Protein AF-A0A097EPV7-F1 (afdb_monomer_lite)

Foldseek 3Di:
DLVVLVVVLLVLLVCLLVVLVVLLCVLLVLLVVLLVVLVPLPDLQDPVSLLVVLLSLLSLLQSLLAQQDPLSVVLSVLLLVLSVVQLQDLDPVVNNVSSVVNSVSSVVSSVVSSVVSVVVSVVSVVDPDLVVVLVVLVVQPDDDDDDDPAQPVLVLVVCLLVVPDPDPVSLVSLVVLLVLLVVLLPDPDDSSNCPSVSSHSVSNLSRLLSCVQVLHRDRHNDRPSSLVSNLSVCVSPPPDDRPDPDPVCCVVSVVSSVVSCVVPVSSVCSVVVSLVVNLVSCPPDNSCPRNPPVPPPDDPDDLFLLSLLVLLLCQLVLFDALVRVLVVVPPPDPPCCVPPDPPCDSLNSFPQNSLQSNLVSLQVLCLQLLQLLLVCVLVVVCVVCVLQVLLVVLSVQLLVLLLVRVPRDSVSNNVSSVVNSVSSVVCRVCSVVSNVVLVVCLVDPDPVSLVSLVVSLVPLDDDAPCSVVVVPPPPPPPPLVVLVVVLVVCVVVVNNVVSVVSVSVSSSVVCSCSRSPHDDRQGSSNHQNHHPSNLVSLVVVCVDPSSVVSNVSSVSNHPD

Organism: NCBI:txid653937

Secondary structure (DSSP, 8-state):
-HHHHHHHHHHHHHHHHHHHHHHHHHHHHHHHHHHHHHHH-----SHHHHHHHHHHHHHHHHHTTB--SHHHHHHHHHHHHHHHHHHT---HHHHHHHHHHHHHHHHHHHHHHHHHHHHHHHHHHH---HHHHHHHHHTT-----------HHHHHHHHHHT-TT-SHHHHHHHHHHHHHHHHHHHS---GGGG-SGGG-HHHHHHHHHHHHHTT----BSS-HHHHHHHHHHHHHH--S----SSSHHHHHHHHHHHHHHHH-HHHHHHHHHHHHHHHTT-TT--HHHHHS-STT-------SHHHHHHHHTTGGGS---HHHHHHHHHS---TTHHHH-----TTTT-HHHHHHHHHHHHHHHHHHTHHHHHHHHHTT-HHHHHHHHHHHHHHHHHHHHHTTGGG--HHHHHHHHHHHHHHHHHHHHHHHHHHHHHHHHHHH--HHHHHHHHHHHHHS----HHHHHHTT--S----HHHHHHHHHHHHHTT-HHHHHHHHHHHHHHHHHHHHS-PPPP--GGGS-SS-HHHHHHHHTTTTSHHHHHHHHHHHHHH--

Radius of gyration: 32.3 Å; chains: 1; bounding box: 84×66×78 Å

pLDDT: mean 74.0, std 15.64, range [30.17, 95.0]

Structure (mmCIF, N/CA/C/O backbone):
data_AF-A0A097EPV7-F1
#
_entry.id   AF-A0A097EPV7-F1
#
loop_
_atom_site.group_PDB
_atom_site.id
_atom_site.type_symbol
_atom_site.label_atom_id
_atom_site.label_alt_id
_atom_site.label_comp_id
_atom_site.label_asym_id
_atom_site.label_entity_id
_atom_site.label_seq_id
_atom_site.pdbx_PDB_ins_code
_atom_site.Cartn_x
_atom_site.Cartn_y
_atom_site.Cartn_z
_atom_site.occupancy
_atom_site.B_iso_or_equiv
_atom_site.auth_seq_id
_atom_site.auth_comp_id
_atom_site.auth_asym_id
_atom_site.auth_atom_id
_atom_site.pdbx_PDB_model_num
ATOM 1 N N . MET A 1 1 ? 24.032 27.921 -37.112 1.00 50.53 1 MET A N 1
ATOM 2 C CA . MET A 1 1 ? 23.733 26.763 -36.239 1.00 50.53 1 MET A CA 1
ATOM 3 C C . MET A 1 1 ? 24.999 26.125 -35.673 1.00 50.53 1 MET A C 1
ATOM 5 O O . MET A 1 1 ? 25.119 26.118 -34.461 1.00 50.53 1 MET A O 1
ATOM 9 N N . GLN A 1 2 ? 25.976 25.696 -36.486 1.00 54.06 2 GLN A N 1
ATOM 10 C CA . GLN A 1 2 ? 27.207 25.048 -35.982 1.00 54.06 2 GLN A CA 1
ATOM 11 C C . GLN A 1 2 ? 28.076 25.919 -35.045 1.00 54.06 2 GLN A C 1
ATOM 13 O O . GLN A 1 2 ? 28.587 25.402 -34.059 1.00 54.06 2 GLN A O 1
ATOM 18 N N . GLN A 1 3 ? 28.198 27.234 -35.288 1.00 57.41 3 GLN A N 1
ATOM 19 C CA . GLN A 1 3 ? 28.944 28.140 -34.393 1.00 57.41 3 GLN A CA 1
ATOM 20 C C . GLN A 1 3 ? 28.304 28.220 -32.993 1.00 57.41 3 GLN A C 1
ATOM 22 O O . GLN A 1 3 ? 28.973 27.990 -31.998 1.00 57.41 3 GLN A O 1
ATOM 27 N N . SER A 1 4 ? 26.980 28.406 -32.930 1.00 68.19 4 SER A N 1
ATOM 28 C CA . SER A 1 4 ? 26.221 28.427 -31.670 1.00 68.19 4 SER A CA 1
ATOM 29 C C . SER A 1 4 ? 26.277 27.092 -30.914 1.00 68.19 4 SER A C 1
ATOM 31 O O . SER A 1 4 ? 26.271 27.091 -29.688 1.00 68.19 4 SER A O 1
ATOM 33 N N . ALA A 1 5 ? 26.364 25.958 -31.618 1.00 66.88 5 ALA A N 1
ATOM 34 C CA . ALA A 1 5 ? 26.515 24.647 -30.989 1.00 66.88 5 ALA A CA 1
ATOM 35 C C . ALA A 1 5 ? 27.911 24.459 -30.357 1.00 66.88 5 ALA A C 1
ATOM 37 O O . ALA A 1 5 ? 28.021 23.896 -29.270 1.00 66.88 5 ALA A O 1
ATOM 38 N N . ARG A 1 6 ? 28.965 24.990 -30.995 1.00 75.25 6 ARG A N 1
ATOM 39 C CA . ARG A 1 6 ? 30.329 25.012 -30.438 1.00 75.25 6 ARG A CA 1
ATOM 40 C C . ARG A 1 6 ? 30.453 25.949 -29.239 1.00 75.25 6 ARG A C 1
ATOM 42 O O . ARG A 1 6 ? 31.062 25.563 -28.248 1.00 75.25 6 ARG A O 1
ATOM 49 N N . ASP A 1 7 ? 29.828 27.123 -29.298 1.00 74.62 7 ASP A N 1
ATOM 50 C CA . ASP A 1 7 ? 29.812 28.073 -28.179 1.00 74.62 7 ASP A CA 1
ATOM 51 C C . ASP A 1 7 ? 29.095 27.468 -26.952 1.00 74.62 7 ASP A C 1
ATOM 53 O O . ASP A 1 7 ? 29.593 27.551 -25.830 1.00 74.62 7 ASP A O 1
ATOM 57 N N . ASN A 1 8 ? 27.984 26.749 -27.166 1.00 76.25 8 ASN A N 1
ATOM 58 C CA . ASN A 1 8 ? 27.281 26.020 -26.103 1.00 76.25 8 ASN A CA 1
ATOM 59 C C . ASN A 1 8 ? 28.125 24.881 -25.502 1.00 76.25 8 ASN A C 1
ATOM 61 O O . ASN A 1 8 ? 28.094 24.661 -24.292 1.00 76.25 8 ASN A O 1
ATOM 65 N N . LEU A 1 9 ? 28.886 24.155 -26.327 1.00 78.94 9 LEU A N 1
ATOM 66 C CA . LEU A 1 9 ? 29.796 23.106 -25.859 1.00 78.94 9 LEU A CA 1
ATOM 67 C C . LEU A 1 9 ? 30.952 23.679 -25.029 1.00 78.94 9 LEU A C 1
ATOM 69 O O . LEU A 1 9 ? 31.342 23.081 -24.028 1.00 78.94 9 LEU A O 1
ATOM 73 N N . GLN A 1 10 ? 31.463 24.851 -25.408 1.00 82.50 10 GLN A N 1
ATOM 74 C CA . GLN A 1 10 ? 32.463 25.585 -24.636 1.00 82.50 10 GLN A CA 1
ATOM 75 C C . GLN A 1 10 ? 31.905 26.019 -23.272 1.00 82.50 10 GLN A C 1
ATOM 77 O O . GLN A 1 10 ? 32.541 25.780 -22.249 1.00 82.50 10 GLN A O 1
ATOM 82 N N . THR A 1 11 ? 30.679 26.550 -23.228 1.00 81.38 11 THR A N 1
ATOM 83 C CA . THR A 1 11 ? 30.001 26.871 -21.956 1.00 81.38 11 THR A CA 1
ATOM 84 C C . THR A 1 11 ? 29.797 25.627 -21.080 1.00 81.38 11 THR A C 1
ATOM 86 O O . THR A 1 11 ? 29.974 25.686 -19.861 1.00 81.38 11 THR A O 1
ATOM 89 N N . LEU A 1 12 ? 29.460 24.479 -21.684 1.00 82.50 12 LEU A N 1
ATOM 90 C CA . LEU A 1 12 ? 29.347 23.203 -20.971 1.00 82.50 12 LEU A CA 1
ATOM 91 C C . LEU A 1 12 ? 30.700 22.770 -20.387 1.00 82.50 12 LEU A C 1
ATOM 93 O O . LEU A 1 12 ? 30.755 22.376 -19.224 1.00 82.50 12 LEU A O 1
ATOM 97 N N . PHE A 1 13 ? 31.779 22.880 -21.168 1.00 84.88 13 PHE A N 1
ATOM 98 C CA . PHE A 1 13 ? 33.142 22.566 -20.736 1.00 84.88 13 PHE A CA 1
ATOM 99 C C . PHE A 1 13 ? 33.573 23.421 -19.536 1.00 84.88 13 PHE A C 1
ATOM 101 O O . PHE A 1 13 ? 34.027 22.887 -18.527 1.00 84.88 13 PHE A O 1
ATOM 108 N N . GLU A 1 14 ? 33.343 24.733 -19.603 1.00 83.00 14 GLU A N 1
ATOM 109 C CA . GLU A 1 14 ? 33.637 25.684 -18.520 1.00 83.00 14 GLU A CA 1
ATOM 110 C C . GLU A 1 14 ? 32.826 25.396 -17.245 1.00 83.00 14 GLU A C 1
ATOM 112 O O . GLU A 1 14 ? 33.286 25.651 -16.130 1.00 83.00 14 GLU A O 1
ATOM 117 N N . SER A 1 15 ? 31.638 24.804 -17.397 1.00 84.25 15 SER A N 1
ATOM 118 C CA . SER A 1 15 ? 30.737 24.458 -16.292 1.00 84.25 15 SER A CA 1
ATOM 119 C C . SER A 1 15 ? 30.986 23.066 -15.693 1.00 84.25 15 SER A C 1
ATOM 121 O O . SER A 1 15 ? 30.453 22.762 -14.623 1.00 84.25 15 SER A O 1
ATOM 123 N N . LEU A 1 16 ? 31.816 22.219 -16.319 1.00 83.81 16 LEU A N 1
ATOM 124 C CA . LEU A 1 16 ? 32.018 20.822 -15.903 1.00 83.81 16 LEU A CA 1
ATOM 125 C C . LEU A 1 16 ? 32.489 20.669 -14.463 1.00 83.81 16 LEU A C 1
ATOM 127 O O . LEU A 1 16 ? 32.064 19.748 -13.770 1.00 83.81 16 LEU A O 1
ATOM 131 N N . LYS A 1 17 ? 33.348 21.576 -13.991 1.00 86.94 17 LYS A N 1
ATOM 132 C CA . LYS A 1 17 ? 33.805 21.580 -12.597 1.00 86.94 17 LYS A CA 1
ATOM 133 C C . LYS A 1 17 ? 32.625 21.605 -11.624 1.00 86.94 17 LYS A C 1
ATOM 135 O O . LYS A 1 17 ? 32.615 20.844 -10.658 1.00 86.94 17 LYS A O 1
ATOM 140 N N . THR A 1 18 ? 31.644 22.465 -11.882 1.00 82.00 18 THR A N 1
ATOM 141 C CA . THR A 1 18 ? 30.441 22.584 -11.054 1.00 82.00 18 THR A CA 1
ATOM 142 C C . THR A 1 18 ? 29.646 21.283 -11.087 1.00 82.00 18 THR A C 1
ATOM 144 O O . THR A 1 18 ? 29.280 20.776 -10.030 1.00 82.00 18 THR A O 1
ATOM 147 N N . TYR A 1 19 ? 29.480 20.680 -12.267 1.00 83.69 19 TYR A N 1
ATOM 148 C CA . TYR A 1 19 ? 28.758 19.413 -12.407 1.00 83.69 19 TYR A CA 1
ATOM 149 C C . TYR A 1 19 ? 29.441 18.246 -11.690 1.00 83.69 19 TYR A C 1
ATOM 151 O O . TYR A 1 19 ? 28.765 17.496 -10.990 1.00 83.69 19 TYR A O 1
ATOM 159 N N . TYR A 1 20 ? 30.773 18.134 -11.743 1.00 86.00 20 TYR A N 1
ATOM 160 C CA . TYR A 1 20 ? 31.494 17.115 -10.971 1.00 86.00 20 TYR A CA 1
ATOM 161 C C . TYR A 1 20 ? 31.298 17.276 -9.459 1.00 86.00 20 TYR A C 1
ATOM 163 O O . TYR A 1 20 ? 31.148 16.277 -8.756 1.00 86.00 20 TYR A O 1
ATOM 171 N N . LEU A 1 21 ? 31.287 18.511 -8.948 1.00 82.00 21 LEU A N 1
ATOM 172 C CA . LEU A 1 21 ? 31.071 18.785 -7.523 1.00 82.00 21 LEU A CA 1
ATOM 173 C C . LEU A 1 21 ? 29.626 18.489 -7.092 1.00 82.00 21 LEU A C 1
ATOM 175 O O . LEU A 1 21 ? 29.400 17.940 -6.010 1.00 82.00 21 LEU A O 1
ATOM 179 N N . GLU A 1 22 ? 28.644 18.820 -7.930 1.00 80.31 22 GLU A N 1
ATOM 180 C CA . GLU A 1 22 ? 27.235 18.493 -7.689 1.00 80.31 22 GLU A CA 1
ATOM 181 C C . GLU A 1 22 ? 26.991 16.980 -7.725 1.00 80.31 22 GLU A C 1
ATOM 183 O O . GLU A 1 22 ? 26.354 16.436 -6.819 1.00 80.31 22 GLU A O 1
ATOM 188 N N . GLU A 1 23 ? 27.563 16.285 -8.709 1.00 81.25 23 GLU A N 1
ATOM 189 C CA . GLU A 1 23 ? 27.489 14.831 -8.842 1.00 81.25 23 GLU A CA 1
ATOM 190 C C . GLU A 1 23 ? 28.162 14.126 -7.648 1.00 81.25 23 GLU A C 1
ATOM 192 O O . GLU A 1 23 ? 27.578 13.227 -7.035 1.00 81.25 23 GLU A O 1
ATOM 197 N N . GLN A 1 24 ? 29.341 14.593 -7.222 1.00 84.19 24 GLN A N 1
ATOM 198 C CA . GLN A 1 24 ? 30.016 14.117 -6.011 1.00 84.19 24 GLN A CA 1
ATOM 199 C C . GLN A 1 24 ? 29.132 14.269 -4.766 1.00 84.19 24 GLN A C 1
ATOM 201 O O . GLN A 1 24 ? 29.016 13.336 -3.960 1.00 84.19 24 GLN A O 1
ATOM 206 N N . LYS A 1 25 ? 28.507 15.439 -4.588 1.00 80.19 25 LYS A N 1
ATOM 207 C CA . LYS A 1 25 ? 27.631 15.730 -3.445 1.00 80.19 25 LYS A CA 1
ATOM 208 C C . LYS A 1 25 ? 26.388 14.840 -3.451 1.00 80.19 25 LYS A C 1
ATOM 210 O O . LYS A 1 25 ? 26.007 14.333 -2.395 1.00 80.19 25 LYS A O 1
ATOM 215 N N . ALA A 1 26 ? 25.795 14.602 -4.621 1.00 75.81 26 ALA A N 1
ATOM 216 C CA . ALA A 1 26 ? 24.644 13.717 -4.778 1.00 75.81 26 ALA A CA 1
ATOM 217 C C . ALA A 1 26 ? 24.962 12.277 -4.340 1.00 75.81 26 ALA A C 1
ATOM 219 O O . ALA A 1 26 ? 24.208 11.697 -3.553 1.00 75.81 26 ALA A O 1
ATOM 220 N N . TYR A 1 27 ? 26.103 11.723 -4.767 1.00 77.00 27 TYR A N 1
ATOM 221 C CA . TYR A 1 27 ? 26.523 10.384 -4.339 1.00 77.00 27 TYR A CA 1
ATOM 222 C C . TYR A 1 27 ? 26.874 10.323 -2.849 1.00 77.00 27 TYR A C 1
ATOM 224 O O . TYR A 1 27 ? 26.484 9.382 -2.158 1.00 77.00 27 TYR A O 1
ATOM 232 N N . THR A 1 28 ? 27.578 11.333 -2.337 1.00 74.56 28 THR A N 1
ATOM 233 C CA . THR A 1 28 ? 28.064 11.339 -0.950 1.00 74.56 28 THR A CA 1
ATOM 234 C C . THR A 1 28 ? 26.916 11.446 0.055 1.00 74.56 28 THR A C 1
ATOM 236 O O . THR A 1 28 ? 26.873 10.677 1.012 1.00 74.56 28 THR A O 1
ATOM 239 N N . ASN A 1 29 ? 25.946 12.338 -0.175 1.00 72.62 29 ASN A N 1
ATOM 240 C CA . ASN A 1 29 ? 24.817 12.536 0.742 1.00 72.62 29 ASN A CA 1
ATOM 241 C C . ASN A 1 29 ? 23.985 11.262 0.926 1.00 72.62 29 ASN A C 1
ATOM 243 O O . ASN A 1 29 ? 23.581 10.932 2.039 1.00 72.62 29 ASN A O 1
ATOM 247 N N . ARG A 1 30 ? 23.747 10.530 -0.168 1.00 70.44 30 ARG A N 1
ATOM 248 C CA . ARG A 1 30 ? 22.967 9.290 -0.138 1.00 70.44 30 ARG A CA 1
ATOM 249 C C . ARG A 1 30 ? 23.715 8.158 0.570 1.00 70.44 30 ARG A C 1
ATOM 251 O O . ARG A 1 30 ? 23.095 7.333 1.232 1.00 70.44 30 ARG A O 1
ATOM 258 N N . ALA A 1 31 ? 25.041 8.149 0.479 1.00 72.75 31 ALA A N 1
ATOM 259 C CA . ALA A 1 31 ? 25.869 7.117 1.081 1.00 72.75 31 ALA A CA 1
ATOM 260 C C . ALA A 1 31 ? 26.146 7.309 2.582 1.00 72.75 31 ALA A C 1
ATOM 262 O O . ALA A 1 31 ? 26.214 6.315 3.302 1.00 72.75 31 ALA A O 1
ATOM 263 N N . VAL A 1 32 ? 26.247 8.551 3.070 1.00 71.75 32 VAL A N 1
ATOM 264 C CA . VAL A 1 32 ? 26.453 8.840 4.507 1.00 71.75 32 VAL A CA 1
ATOM 265 C C . VAL A 1 32 ? 25.286 8.318 5.356 1.00 71.75 32 VAL A C 1
ATOM 267 O O . VAL A 1 32 ? 25.503 7.664 6.376 1.00 71.75 32 VAL A O 1
ATOM 270 N N . SER A 1 33 ? 24.049 8.505 4.889 1.00 73.62 33 SER A N 1
ATOM 271 C CA . SER A 1 33 ? 22.858 7.964 5.562 1.00 73.62 33 SER A CA 1
ATOM 272 C C . SER A 1 33 ? 22.866 6.429 5.636 1.00 73.62 33 SER A C 1
ATOM 274 O O . SER A 1 33 ? 22.387 5.848 6.608 1.00 73.62 33 SER A O 1
ATOM 276 N N . LEU A 1 34 ? 23.448 5.748 4.643 1.00 79.19 34 LEU A N 1
ATOM 277 C CA . LEU A 1 34 ? 23.529 4.288 4.632 1.00 79.19 34 LEU A CA 1
ATOM 278 C C . LEU A 1 34 ? 24.538 3.749 5.655 1.00 79.19 34 LEU A C 1
ATOM 280 O O . LEU A 1 34 ? 24.270 2.734 6.293 1.00 79.19 34 LEU A O 1
ATOM 284 N N . THR A 1 35 ? 25.672 4.425 5.854 1.00 75.75 35 THR A N 1
ATOM 285 C CA . THR A 1 35 ? 26.649 4.058 6.897 1.00 75.75 35 THR A CA 1
ATOM 286 C C . THR A 1 35 ? 26.082 4.187 8.311 1.00 75.75 35 THR A C 1
ATOM 288 O O . THR A 1 35 ? 26.370 3.350 9.172 1.00 75.75 35 THR A O 1
ATOM 291 N N . GLU A 1 36 ? 25.229 5.185 8.550 1.00 74.94 36 GLU A N 1
ATOM 292 C CA . GLU A 1 36 ? 24.498 5.334 9.814 1.00 74.94 36 GLU A CA 1
ATOM 293 C C . GLU A 1 36 ? 23.481 4.200 10.000 1.00 74.94 36 GLU A C 1
ATOM 295 O O . GLU A 1 36 ? 23.448 3.582 11.063 1.00 74.94 36 GLU A O 1
ATOM 300 N N . HIS A 1 37 ? 22.728 3.846 8.951 1.00 76.19 37 HIS A N 1
ATOM 301 C CA . HIS A 1 37 ? 21.794 2.715 8.989 1.00 76.19 37 HIS A CA 1
ATOM 302 C C . HIS A 1 37 ? 22.480 1.360 9.180 1.00 76.19 37 HIS A C 1
ATOM 304 O O . HIS A 1 37 ? 21.987 0.538 9.940 1.00 76.19 37 HIS A O 1
ATOM 310 N N . LEU A 1 38 ? 23.625 1.105 8.542 1.00 78.69 38 LEU A N 1
ATOM 311 C CA . LEU A 1 38 ? 24.397 -0.120 8.792 1.00 78.69 38 LEU A CA 1
ATOM 312 C C . LEU A 1 38 ? 24.820 -0.227 10.263 1.00 78.69 38 LEU A C 1
ATOM 314 O O . LEU A 1 38 ? 24.861 -1.324 10.807 1.00 78.69 38 LEU A O 1
ATOM 318 N N . SER A 1 39 ? 25.092 0.912 10.906 1.00 72.88 39 SER A N 1
ATOM 319 C CA . SER A 1 39 ? 25.506 0.980 12.311 1.00 72.88 39 SER A CA 1
ATOM 320 C C . SER A 1 39 ? 24.348 0.811 13.299 1.00 72.88 39 SER A C 1
ATOM 322 O O . SER A 1 39 ? 24.595 0.520 14.465 1.00 72.88 39 SER A O 1
ATOM 324 N N . SER A 1 40 ? 23.100 1.011 12.865 1.00 76.31 40 SER A N 1
ATOM 325 C CA . SER A 1 40 ? 21.919 0.859 13.721 1.00 76.31 40 SER A CA 1
ATOM 326 C C . SER A 1 40 ? 21.344 -0.560 13.727 1.00 76.31 40 SER A C 1
ATOM 328 O O . SER A 1 40 ? 20.454 -0.843 14.527 1.00 76.31 40 SER A O 1
ATOM 330 N N . ILE A 1 41 ? 21.838 -1.463 12.869 1.00 80.12 41 ILE A N 1
ATOM 331 C CA . ILE A 1 41 ? 21.428 -2.873 12.851 1.00 80.12 41 ILE A CA 1
ATOM 332 C C . ILE A 1 41 ? 22.206 -3.627 13.936 1.00 80.12 41 ILE A C 1
ATOM 334 O O . ILE A 1 41 ? 23.268 -4.191 13.685 1.00 80.12 41 ILE A O 1
ATOM 338 N N . ASP A 1 42 ? 21.662 -3.650 15.149 1.00 77.94 42 ASP A N 1
ATOM 339 C CA . ASP A 1 42 ? 22.262 -4.307 16.320 1.00 77.94 42 ASP A CA 1
ATOM 340 C C . ASP A 1 42 ? 21.574 -5.630 16.703 1.00 77.94 42 ASP A C 1
ATOM 342 O O . ASP A 1 42 ? 22.110 -6.438 17.466 1.00 77.94 42 ASP A O 1
ATOM 346 N N . THR A 1 43 ? 20.380 -5.873 16.159 1.00 80.81 43 THR A N 1
ATOM 347 C CA . THR A 1 43 ? 19.516 -6.995 16.518 1.00 80.81 43 THR A CA 1
ATOM 348 C C . THR A 1 43 ? 18.757 -7.539 15.305 1.00 80.81 43 THR A C 1
ATOM 350 O O . THR A 1 43 ? 18.396 -6.823 14.378 1.00 80.81 43 THR A O 1
ATOM 353 N N . LEU A 1 44 ? 18.533 -8.857 15.306 1.00 82.62 44 LEU A N 1
ATOM 354 C CA . LEU A 1 44 ? 17.722 -9.576 14.319 1.00 82.62 44 LEU A CA 1
ATOM 355 C C . LEU A 1 44 ? 16.681 -10.413 15.074 1.00 82.62 44 LEU A C 1
ATOM 357 O O . LEU A 1 44 ? 16.830 -11.626 15.246 1.00 82.62 44 LEU A O 1
ATOM 361 N N . ALA A 1 45 ? 15.666 -9.732 15.605 1.00 78.44 45 ALA A N 1
ATOM 362 C CA . ALA A 1 45 ? 14.687 -10.273 16.550 1.00 78.44 45 ALA A CA 1
ATOM 363 C C . ALA A 1 45 ? 13.263 -10.337 15.983 1.00 78.44 45 ALA A C 1
ATOM 365 O O . ALA A 1 45 ? 12.367 -10.872 16.637 1.00 78.44 45 ALA A O 1
ATOM 366 N N . SER A 1 46 ? 13.040 -9.826 14.775 1.00 80.19 46 SER A N 1
ATOM 367 C CA . SER A 1 46 ? 11.752 -9.820 14.095 1.00 80.19 46 SER A CA 1
ATOM 368 C C . SER A 1 46 ? 11.901 -10.115 12.601 1.00 80.19 46 SER A C 1
ATOM 370 O O . SER A 1 46 ? 12.975 -9.982 12.020 1.00 80.19 46 SER A O 1
ATOM 372 N N . ARG A 1 47 ? 10.797 -10.478 11.936 1.00 75.88 47 ARG A N 1
ATOM 373 C CA . ARG A 1 47 ? 10.778 -10.637 10.470 1.00 75.88 47 ARG A CA 1
ATOM 374 C C . ARG A 1 47 ? 11.073 -9.319 9.747 1.00 75.88 47 ARG A C 1
ATOM 376 O O . ARG A 1 47 ? 11.665 -9.341 8.674 1.00 75.88 47 ARG A O 1
ATOM 383 N N . SER A 1 48 ? 10.661 -8.195 10.338 1.00 76.56 48 SER A N 1
ATOM 384 C CA . SER A 1 48 ? 10.918 -6.864 9.789 1.00 76.56 48 SER A CA 1
ATOM 385 C C . SER A 1 48 ? 12.410 -6.566 9.755 1.00 76.56 48 SER A C 1
ATOM 387 O O . SER A 1 48 ? 12.885 -6.028 8.763 1.00 76.56 48 SER A O 1
ATOM 389 N N . ASP A 1 49 ? 13.159 -6.958 10.786 1.00 79.00 49 ASP A N 1
ATOM 390 C CA . ASP A 1 49 ? 14.604 -6.704 10.859 1.00 79.00 49 ASP A CA 1
ATOM 391 C C . ASP A 1 49 ? 15.330 -7.416 9.709 1.00 79.00 49 ASP A C 1
ATOM 393 O O . ASP A 1 49 ? 16.211 -6.851 9.071 1.00 79.00 49 ASP A O 1
ATOM 397 N N . PHE A 1 50 ? 14.884 -8.629 9.372 1.00 80.25 50 PHE A N 1
ATOM 398 C CA . PHE A 1 50 ? 15.388 -9.416 8.245 1.00 80.25 50 PHE A CA 1
ATOM 399 C C . PHE A 1 50 ? 15.088 -8.790 6.880 1.00 80.25 50 PHE A C 1
ATOM 401 O O . PHE A 1 50 ? 15.937 -8.789 5.988 1.00 80.25 50 PHE A O 1
ATOM 408 N N . TYR A 1 51 ? 13.877 -8.263 6.703 1.00 82.31 51 TYR A N 1
ATOM 409 C CA . TYR A 1 51 ? 13.492 -7.590 5.463 1.00 82.31 51 TYR A CA 1
ATOM 410 C C . TYR A 1 51 ? 14.224 -6.254 5.309 1.00 82.31 51 TYR A C 1
ATOM 412 O O . TYR A 1 51 ? 14.743 -5.962 4.233 1.00 82.31 51 TYR A O 1
ATOM 420 N N . ASN A 1 52 ? 14.342 -5.491 6.397 1.00 79.94 52 ASN A N 1
ATOM 421 C CA . ASN A 1 52 ? 15.101 -4.245 6.444 1.00 79.94 52 ASN A CA 1
ATOM 422 C C . ASN A 1 52 ? 16.581 -4.488 6.140 1.00 79.94 52 ASN A C 1
ATOM 424 O O . ASN A 1 52 ? 17.150 -3.777 5.317 1.00 79.94 52 ASN A O 1
ATOM 428 N N . LEU A 1 53 ? 17.178 -5.533 6.722 1.00 86.44 53 LEU A N 1
ATOM 429 C CA . LEU A 1 53 ? 18.543 -5.951 6.415 1.00 86.44 53 LEU A CA 1
ATOM 430 C C . LEU A 1 53 ? 18.725 -6.200 4.913 1.00 86.44 53 LEU A C 1
ATOM 432 O O . LEU A 1 53 ? 19.662 -5.672 4.323 1.00 86.44 53 LEU A O 1
ATOM 436 N N . SER A 1 54 ? 17.823 -6.948 4.271 1.00 84.88 54 SER A N 1
ATOM 437 C CA . SER A 1 54 ? 17.915 -7.189 2.824 1.00 84.88 54 SER A CA 1
ATOM 438 C C . SER A 1 54 ? 17.842 -5.896 2.011 1.00 84.88 54 SER A C 1
ATOM 440 O O . SER A 1 54 ? 18.664 -5.703 1.121 1.00 84.88 54 SER A O 1
ATOM 442 N N . LEU A 1 55 ? 16.934 -4.976 2.343 1.00 82.94 55 LEU A N 1
ATOM 443 C CA . LEU A 1 55 ? 16.835 -3.687 1.648 1.00 82.94 55 LEU A CA 1
ATOM 444 C C . LEU A 1 55 ? 18.097 -2.832 1.825 1.00 82.94 55 LEU A C 1
ATOM 446 O O . LEU A 1 55 ? 18.536 -2.188 0.875 1.00 82.94 55 LEU A O 1
ATOM 450 N N . VAL A 1 56 ? 18.703 -2.856 3.013 1.00 87.50 56 VAL A N 1
ATOM 451 C CA . VAL A 1 56 ? 19.979 -2.178 3.284 1.00 87.50 56 VAL A CA 1
ATOM 452 C C . VAL A 1 56 ? 21.105 -2.780 2.441 1.00 87.50 56 VAL A C 1
ATOM 454 O O . VAL A 1 56 ? 21.872 -2.032 1.841 1.00 87.50 56 VAL A O 1
ATOM 457 N N . LEU A 1 57 ? 21.186 -4.110 2.331 1.00 89.00 57 LEU A N 1
ATOM 458 C CA . LEU A 1 57 ? 22.176 -4.782 1.478 1.00 89.00 57 LEU A CA 1
ATOM 459 C C . LEU A 1 57 ? 21.985 -4.446 -0.011 1.00 89.00 57 LEU A C 1
ATOM 461 O O . LEU A 1 57 ? 22.970 -4.257 -0.726 1.00 89.00 57 LEU A O 1
ATOM 465 N N . GLU A 1 58 ? 20.741 -4.319 -0.479 1.00 85.06 58 GLU A N 1
ATOM 466 C CA . GLU A 1 58 ? 20.463 -3.872 -1.849 1.00 85.06 58 GLU A CA 1
ATOM 467 C C . GLU A 1 58 ? 20.858 -2.402 -2.079 1.00 85.06 58 GLU A C 1
ATOM 469 O O . GLU A 1 58 ? 21.421 -2.081 -3.127 1.00 85.06 58 GLU A O 1
ATOM 474 N N . GLU A 1 59 ? 20.662 -1.513 -1.098 1.00 84.19 59 GLU A N 1
ATOM 475 C CA . GLU A 1 59 ? 21.146 -0.123 -1.177 1.00 84.19 59 GLU A CA 1
ATOM 476 C C . GLU A 1 59 ? 22.680 -0.050 -1.164 1.00 84.19 59 GLU A C 1
ATOM 478 O O . GLU A 1 59 ? 23.256 0.735 -1.918 1.00 84.19 59 GLU A O 1
ATOM 483 N N . VAL A 1 60 ? 23.367 -0.914 -0.406 1.00 88.56 60 VAL A N 1
ATOM 484 C CA . VAL A 1 60 ? 24.836 -1.044 -0.467 1.00 88.56 60 VAL A CA 1
ATOM 485 C C . VAL A 1 60 ? 25.282 -1.431 -1.879 1.00 88.56 60 VAL A C 1
ATOM 487 O O . VAL A 1 60 ? 26.196 -0.811 -2.432 1.00 88.56 60 VAL A O 1
ATOM 490 N N . ASN A 1 61 ? 24.633 -2.424 -2.493 1.00 86.44 61 ASN A N 1
ATOM 491 C CA . ASN A 1 61 ? 24.937 -2.850 -3.861 1.00 86.44 61 ASN A CA 1
ATOM 492 C C . ASN A 1 61 ? 24.668 -1.740 -4.889 1.00 86.44 61 ASN A C 1
ATOM 494 O O . ASN A 1 61 ? 25.478 -1.542 -5.795 1.00 86.44 61 ASN A O 1
ATOM 498 N N . LEU A 1 62 ? 23.568 -0.995 -4.739 1.00 82.19 62 LEU A N 1
ATOM 499 C CA . LEU A 1 62 ? 23.230 0.136 -5.605 1.00 82.19 62 LEU A CA 1
ATOM 500 C C . LEU A 1 62 ? 24.270 1.252 -5.503 1.00 82.19 62 LEU A C 1
ATOM 502 O O . LEU A 1 62 ? 24.795 1.700 -6.513 1.00 82.19 62 LEU A O 1
ATOM 506 N N . LEU A 1 63 ? 24.585 1.718 -4.296 1.00 82.75 63 LEU A N 1
ATOM 507 C CA . LEU A 1 63 ? 25.484 2.862 -4.123 1.00 82.75 63 LEU A CA 1
ATOM 508 C C . LEU A 1 63 ? 26.947 2.515 -4.424 1.00 82.75 63 LEU A C 1
ATOM 510 O O . LEU A 1 63 ? 27.734 3.392 -4.795 1.00 82.75 63 LEU A O 1
ATOM 514 N N . SER A 1 64 ? 27.307 1.234 -4.320 1.00 87.62 64 SER A N 1
ATOM 515 C CA . SER A 1 64 ? 28.624 0.736 -4.718 1.00 87.62 64 SER A CA 1
ATOM 516 C C . SER A 1 64 ? 28.754 0.421 -6.216 1.00 87.62 64 SER A C 1
ATOM 518 O O . SER A 1 64 ? 29.795 -0.090 -6.625 1.00 87.62 64 SER A O 1
ATOM 520 N N . SER A 1 65 ? 27.751 0.727 -7.053 1.00 82.19 65 SER A N 1
ATOM 521 C CA . SER A 1 65 ? 27.759 0.401 -8.491 1.00 82.19 65 SER A CA 1
ATOM 522 C C . SER A 1 65 ? 28.534 1.387 -9.379 1.00 82.19 65 SER A C 1
ATOM 524 O O . SER A 1 65 ? 28.639 1.164 -10.589 1.00 82.19 65 SER A O 1
ATOM 526 N N . ASN A 1 66 ? 29.089 2.462 -8.811 1.00 84.06 66 ASN A N 1
ATOM 527 C CA . ASN A 1 66 ? 29.893 3.440 -9.542 1.00 84.06 66 ASN A CA 1
ATOM 528 C C . ASN A 1 66 ? 31.352 2.969 -9.623 1.00 84.06 66 ASN A C 1
ATOM 530 O O . ASN A 1 66 ? 32.137 3.078 -8.683 1.00 84.06 66 ASN A O 1
ATOM 534 N N . LEU A 1 67 ? 31.722 2.437 -10.782 1.00 83.62 67 LEU A N 1
ATOM 535 C CA . LEU A 1 67 ? 32.975 1.733 -11.049 1.00 83.62 67 LEU A CA 1
ATOM 536 C C . LEU A 1 67 ? 33.961 2.588 -11.858 1.00 83.62 67 LEU A C 1
ATOM 538 O O . LEU A 1 67 ? 34.660 2.094 -12.740 1.00 83.62 67 LEU A O 1
ATOM 542 N N . PHE A 1 68 ? 34.039 3.882 -11.548 1.00 81.50 68 PHE A N 1
ATOM 543 C CA . PHE A 1 68 ? 34.790 4.869 -12.337 1.00 81.50 68 PHE A CA 1
ATOM 544 C C . PHE A 1 68 ? 36.320 4.681 -12.321 1.00 81.50 68 PHE A C 1
ATOM 546 O O . PHE A 1 68 ? 37.052 5.357 -13.047 1.00 81.50 68 PHE A O 1
ATOM 553 N N . SER A 1 69 ? 36.840 3.800 -11.461 1.00 82.75 69 SER A N 1
ATOM 554 C CA . SER A 1 69 ? 38.272 3.535 -11.330 1.00 82.75 69 SER A CA 1
ATOM 555 C C . SER A 1 69 ? 38.555 2.083 -10.934 1.00 82.75 69 SER A C 1
ATOM 557 O O . SER A 1 69 ? 37.718 1.406 -10.338 1.00 82.75 69 SER A O 1
ATOM 559 N N . LYS A 1 70 ? 39.782 1.612 -11.202 1.00 83.06 70 LYS A N 1
ATOM 560 C CA . LYS A 1 70 ? 40.248 0.271 -10.792 1.00 83.06 70 LYS A CA 1
ATOM 561 C C . LYS A 1 70 ? 40.136 0.044 -9.281 1.00 83.06 70 LYS A C 1
ATOM 563 O O . LYS A 1 70 ? 39.871 -1.071 -8.842 1.00 83.06 70 LYS A O 1
ATOM 568 N N . GLU A 1 71 ? 40.332 1.098 -8.497 1.00 88.38 71 GLU A N 1
ATOM 569 C CA . GLU A 1 71 ? 40.209 1.057 -7.042 1.00 88.38 71 GLU A CA 1
ATOM 570 C C . GLU A 1 71 ? 38.750 0.865 -6.608 1.00 88.38 71 GLU A C 1
ATOM 572 O O . GLU A 1 71 ? 38.467 -0.014 -5.794 1.00 88.38 71 GLU A O 1
ATOM 577 N N . LEU A 1 72 ? 37.818 1.609 -7.217 1.00 89.25 72 LEU A N 1
ATOM 578 C CA . LEU A 1 72 ? 36.379 1.467 -6.968 1.00 89.25 72 LEU A CA 1
ATOM 579 C C . LEU A 1 72 ? 35.874 0.074 -7.364 1.00 89.25 72 LEU A C 1
ATOM 581 O O . LEU A 1 72 ? 35.123 -0.536 -6.608 1.00 89.25 72 LEU A O 1
ATOM 585 N N . ILE A 1 73 ? 36.361 -0.476 -8.481 1.00 87.44 73 ILE A N 1
ATOM 586 C CA . ILE A 1 73 ? 36.077 -1.858 -8.907 1.00 87.44 73 ILE A CA 1
ATOM 587 C C . ILE A 1 73 ? 36.552 -2.869 -7.859 1.00 87.44 73 ILE A C 1
ATOM 589 O O . ILE A 1 73 ? 35.806 -3.765 -7.464 1.00 87.44 73 ILE A O 1
ATOM 593 N N . ALA A 1 74 ? 37.790 -2.732 -7.380 1.00 87.12 74 ALA A N 1
ATOM 594 C CA . ALA A 1 74 ? 38.338 -3.641 -6.379 1.00 87.12 74 ALA A CA 1
ATOM 595 C C . ALA A 1 74 ? 37.556 -3.590 -5.054 1.00 87.12 74 ALA A C 1
ATOM 597 O O . ALA A 1 74 ? 37.372 -4.626 -4.413 1.00 87.12 74 ALA A O 1
ATOM 598 N N . LEU A 1 75 ? 37.093 -2.406 -4.646 1.00 91.94 75 LEU A N 1
ATOM 599 C CA . LEU A 1 75 ? 36.281 -2.224 -3.441 1.00 91.94 75 LEU A CA 1
ATOM 600 C C . LEU A 1 75 ? 34.862 -2.774 -3.618 1.00 91.94 75 LEU A C 1
ATOM 602 O O . LEU A 1 75 ? 34.417 -3.530 -2.756 1.00 91.94 75 LEU A O 1
ATOM 606 N N . ASN A 1 76 ? 34.196 -2.495 -4.744 1.00 90.62 76 ASN A N 1
ATOM 607 C CA . ASN A 1 76 ? 32.886 -3.069 -5.064 1.00 90.62 76 ASN A CA 1
ATOM 608 C C . ASN A 1 76 ? 32.921 -4.603 -5.029 1.00 90.62 76 ASN A C 1
ATOM 610 O O . ASN A 1 76 ? 32.084 -5.214 -4.371 1.00 90.62 76 ASN A O 1
ATOM 614 N N . ASN A 1 77 ? 33.929 -5.230 -5.643 1.00 89.31 77 ASN A N 1
ATOM 615 C CA . ASN A 1 77 ? 34.066 -6.689 -5.635 1.00 89.31 77 ASN A CA 1
ATOM 616 C C . ASN A 1 77 ? 34.151 -7.264 -4.211 1.00 89.31 77 ASN A C 1
ATOM 618 O O . ASN A 1 77 ? 33.562 -8.308 -3.926 1.00 89.31 77 ASN A O 1
ATOM 622 N N . LYS A 1 78 ? 34.861 -6.582 -3.301 1.00 92.56 78 LYS A N 1
ATOM 623 C CA . LYS A 1 78 ? 34.952 -6.989 -1.889 1.00 92.56 78 LYS A CA 1
ATOM 624 C C . LYS A 1 78 ? 33.625 -6.808 -1.159 1.00 92.56 78 LYS A C 1
ATOM 626 O O . LYS A 1 78 ? 33.209 -7.720 -0.451 1.00 92.56 78 LYS A O 1
ATOM 631 N N . ILE A 1 79 ? 32.964 -5.665 -1.350 1.00 92.62 79 ILE A N 1
ATOM 632 C CA . ILE A 1 79 ? 31.647 -5.370 -0.767 1.00 92.62 79 ILE A CA 1
ATOM 633 C C . ILE A 1 79 ? 30.639 -6.430 -1.213 1.00 92.62 79 ILE A C 1
ATOM 635 O O . ILE A 1 79 ? 30.028 -7.085 -0.375 1.00 92.62 79 ILE A O 1
ATOM 639 N N . LYS A 1 80 ? 30.542 -6.675 -2.520 1.00 89.62 80 LYS A N 1
ATOM 640 C CA . LYS A 1 80 ? 29.647 -7.671 -3.112 1.00 89.62 80 LYS A CA 1
ATOM 641 C C . LYS A 1 80 ? 29.901 -9.072 -2.561 1.00 89.62 80 LYS A C 1
ATOM 643 O O . LYS A 1 80 ? 28.967 -9.734 -2.128 1.00 89.62 80 LYS A O 1
ATOM 648 N N . SER A 1 81 ? 31.165 -9.496 -2.484 1.00 91.00 81 SER A N 1
ATOM 649 C CA . SER A 1 81 ? 31.513 -10.796 -1.899 1.00 91.00 81 SER A CA 1
ATOM 650 C C . SER A 1 81 ? 31.069 -10.929 -0.438 1.00 91.00 81 SER A C 1
ATOM 652 O O . SER A 1 81 ? 30.717 -12.030 -0.016 1.00 91.00 81 SER A O 1
ATOM 654 N N . LEU A 1 82 ? 31.107 -9.847 0.344 1.00 94.19 82 LEU A N 1
ATOM 655 C CA . LEU A 1 82 ? 30.635 -9.853 1.728 1.00 94.19 82 LEU A CA 1
ATOM 656 C C . LEU A 1 82 ? 29.106 -9.865 1.805 1.00 94.19 82 LEU A C 1
ATOM 658 O O . LEU A 1 82 ? 28.558 -10.607 2.617 1.00 94.19 82 LEU A O 1
ATOM 662 N N . VAL A 1 83 ? 28.424 -9.103 0.946 1.00 92.06 83 VAL A N 1
ATOM 663 C CA . VAL A 1 83 ? 26.958 -9.109 0.832 1.00 92.06 83 VAL A CA 1
ATOM 664 C C . VAL A 1 83 ? 26.454 -10.511 0.472 1.00 92.06 83 VAL A C 1
ATOM 666 O O . VAL A 1 83 ? 25.598 -11.052 1.172 1.00 92.06 83 VAL A O 1
ATOM 669 N N . ASP A 1 84 ? 27.048 -11.157 -0.534 1.00 90.12 84 ASP A N 1
ATOM 670 C CA . ASP A 1 84 ? 26.726 -12.539 -0.918 1.00 90.12 84 ASP A CA 1
ATOM 671 C C . ASP A 1 84 ? 26.949 -13.511 0.255 1.00 90.12 84 ASP A C 1
ATOM 673 O O . ASP A 1 84 ? 26.143 -14.410 0.517 1.00 90.12 84 ASP A O 1
ATOM 677 N N . ALA A 1 85 ? 28.023 -13.297 1.021 1.00 91.19 85 ALA A N 1
ATOM 678 C CA . ALA A 1 85 ? 28.317 -14.088 2.206 1.00 91.19 85 ALA A CA 1
ATOM 679 C C . ALA A 1 85 ? 27.319 -13.861 3.354 1.00 91.19 85 ALA A C 1
ATOM 681 O O . ALA A 1 85 ? 27.155 -14.772 4.167 1.00 91.19 85 ALA A O 1
ATOM 682 N N . VAL A 1 86 ? 26.668 -12.695 3.450 1.00 92.12 86 VAL A N 1
ATOM 683 C CA . VAL A 1 86 ? 25.554 -12.452 4.386 1.00 92.12 86 VAL A CA 1
ATOM 684 C C . VAL A 1 86 ? 24.308 -13.205 3.927 1.00 92.12 86 VAL A C 1
ATOM 686 O O . VAL A 1 86 ? 23.679 -13.881 4.739 1.00 92.12 86 VAL A O 1
ATOM 689 N N . TYR A 1 87 ? 23.988 -13.175 2.630 1.00 90.06 87 TYR A N 1
ATOM 690 C CA . TYR A 1 87 ? 22.805 -13.856 2.091 1.00 90.06 87 TYR A CA 1
ATOM 691 C C . TYR A 1 87 ? 22.809 -15.374 2.328 1.00 90.06 87 TYR A C 1
ATOM 693 O O . TYR A 1 87 ? 21.743 -15.972 2.485 1.00 90.06 87 TYR A O 1
ATOM 701 N N . ILE A 1 88 ? 23.988 -16.002 2.365 1.00 91.25 88 ILE A N 1
ATOM 702 C CA . ILE A 1 88 ? 24.162 -17.453 2.563 1.00 91.25 88 ILE A CA 1
ATOM 703 C C . ILE A 1 88 ? 24.357 -17.835 4.042 1.00 91.25 88 ILE A C 1
ATOM 705 O O . ILE A 1 88 ? 24.294 -19.016 4.380 1.00 91.25 88 ILE A O 1
ATOM 709 N N . GLU A 1 89 ? 24.591 -16.871 4.930 1.00 92.44 89 GLU A N 1
ATOM 710 C CA . GLU A 1 89 ? 24.917 -17.151 6.328 1.00 92.44 89 GLU A CA 1
ATOM 711 C C . GLU A 1 89 ? 23.719 -17.703 7.113 1.00 92.44 89 GLU A C 1
ATOM 713 O O . GLU A 1 89 ? 22.575 -17.302 6.909 1.00 92.44 89 GLU A O 1
ATOM 718 N N . THR A 1 90 ? 23.997 -18.617 8.042 1.00 90.19 90 THR A N 1
ATOM 719 C CA . THR A 1 90 ? 22.997 -19.246 8.916 1.00 90.19 90 THR A CA 1
ATOM 720 C C . THR A 1 90 ? 23.115 -18.806 10.372 1.00 90.19 90 THR A C 1
ATOM 722 O O . THR A 1 90 ? 22.165 -18.949 11.139 1.00 90.19 90 THR A O 1
ATOM 725 N N . GLU A 1 91 ? 24.270 -18.272 10.778 1.00 89.69 91 GLU A N 1
ATOM 726 C CA . GLU A 1 91 ? 24.514 -17.791 12.139 1.00 89.69 91 GLU A CA 1
ATOM 727 C C . GLU A 1 91 ? 24.424 -16.261 12.231 1.00 89.69 91 GLU A C 1
ATOM 729 O O . GLU A 1 91 ? 25.240 -15.540 11.661 1.00 89.69 91 GLU A O 1
ATOM 734 N N . VAL A 1 92 ? 23.491 -15.756 13.048 1.00 88.44 92 VAL A N 1
ATOM 735 C CA . VAL A 1 92 ? 23.270 -14.311 13.272 1.00 88.44 92 VAL A CA 1
ATOM 736 C C . VAL A 1 92 ? 24.549 -13.568 13.680 1.00 88.44 92 VAL A C 1
ATOM 738 O O . VAL A 1 92 ? 24.810 -12.478 13.185 1.00 88.44 92 VAL A O 1
ATOM 741 N N . LYS A 1 93 ? 25.397 -14.164 14.527 1.00 90.25 93 LYS A N 1
ATOM 742 C CA . LYS A 1 93 ? 26.660 -13.533 14.944 1.00 90.25 93 LYS A CA 1
ATOM 743 C C . LYS A 1 93 ? 27.593 -13.263 13.757 1.00 90.25 93 LYS A C 1
ATOM 745 O O . LYS A 1 93 ? 28.138 -12.173 13.641 1.00 90.25 93 LYS A O 1
ATOM 750 N N . ARG A 1 94 ? 27.718 -14.227 12.842 1.00 92.00 94 ARG A N 1
ATOM 751 C CA . ARG A 1 94 ? 28.556 -14.091 11.643 1.00 92.00 94 ARG A CA 1
ATOM 752 C C . ARG A 1 94 ? 27.974 -13.107 10.632 1.00 92.00 94 ARG A C 1
ATOM 754 O O . ARG A 1 94 ? 28.729 -12.536 9.851 1.00 92.00 94 ARG A O 1
ATOM 761 N N . ILE A 1 95 ? 26.653 -12.908 10.635 1.00 91.56 95 ILE A N 1
ATOM 762 C CA . ILE A 1 95 ? 26.009 -11.839 9.859 1.00 91.56 95 ILE A CA 1
ATOM 763 C C . ILE A 1 95 ? 26.510 -10.484 10.355 1.00 91.56 95 ILE A C 1
ATOM 765 O O . ILE A 1 95 ? 26.985 -9.700 9.541 1.00 91.56 95 ILE A O 1
ATOM 769 N N . PHE A 1 96 ? 26.492 -10.238 11.668 1.00 92.06 96 PHE A N 1
ATOM 770 C CA . PHE A 1 96 ? 26.998 -8.984 12.235 1.00 92.06 96 PHE A CA 1
ATOM 771 C C . PHE A 1 96 ? 28.488 -8.764 11.955 1.00 92.06 96 PHE A C 1
ATOM 773 O O . PHE A 1 96 ? 28.860 -7.686 11.499 1.00 92.06 96 PHE A O 1
ATOM 780 N N . ASP A 1 97 ? 29.325 -9.796 12.106 1.00 91.88 97 ASP A N 1
ATOM 781 C CA . ASP A 1 97 ? 30.756 -9.698 11.778 1.00 91.88 97 ASP A CA 1
ATOM 782 C C . ASP A 1 97 ? 30.979 -9.280 10.308 1.00 91.88 97 ASP A C 1
ATOM 784 O O . ASP A 1 97 ? 31.858 -8.477 9.991 1.00 91.88 97 ASP A O 1
ATOM 788 N N . LYS A 1 98 ? 30.158 -9.800 9.385 1.00 93.69 98 LYS A N 1
ATOM 789 C CA . LYS A 1 98 ? 30.209 -9.430 7.963 1.00 93.69 98 LYS A CA 1
ATOM 790 C C . LYS A 1 98 ? 29.656 -8.032 7.698 1.00 93.69 98 LYS A C 1
ATOM 792 O O . LYS A 1 98 ? 30.199 -7.352 6.832 1.00 93.69 98 LYS A O 1
ATOM 797 N N . LEU A 1 99 ? 28.621 -7.596 8.414 1.00 92.50 99 LEU A N 1
ATOM 798 C CA . LEU A 1 99 ? 28.070 -6.242 8.290 1.00 92.50 99 LEU A CA 1
ATOM 799 C C . LEU A 1 99 ? 29.088 -5.176 8.701 1.00 92.50 99 LEU A C 1
ATOM 801 O O . LEU A 1 99 ? 29.245 -4.186 7.987 1.00 92.50 99 LEU A O 1
ATOM 805 N N . GLU A 1 100 ? 29.854 -5.420 9.763 1.00 91.50 100 GLU A N 1
ATOM 806 C CA . GLU A 1 100 ? 30.967 -4.547 10.156 1.00 91.50 100 GLU A CA 1
ATOM 807 C C . GLU A 1 100 ? 32.038 -4.461 9.060 1.00 91.50 100 GLU A C 1
ATOM 809 O O . GLU A 1 100 ? 32.512 -3.379 8.708 1.00 91.50 100 GLU A O 1
ATOM 814 N N . LEU A 1 101 ? 32.383 -5.589 8.431 1.00 94.00 101 LEU A N 1
ATOM 815 C CA . LEU A 1 101 ? 33.309 -5.578 7.297 1.00 94.00 101 LEU A CA 1
ATOM 816 C C . LEU A 1 101 ? 32.735 -4.828 6.087 1.00 94.00 101 LEU A C 1
ATOM 818 O O . LEU A 1 101 ? 33.466 -4.067 5.449 1.00 94.00 101 LEU A O 1
ATOM 822 N N . ILE A 1 102 ? 31.446 -5.011 5.775 1.00 94.19 102 ILE A N 1
ATOM 823 C CA . ILE A 1 102 ? 30.758 -4.277 4.701 1.00 94.19 102 ILE A CA 1
ATOM 824 C C . ILE A 1 102 ? 30.867 -2.778 4.956 1.00 94.19 102 ILE A C 1
ATOM 826 O O . ILE A 1 102 ? 31.284 -2.052 4.057 1.00 94.19 102 ILE A O 1
ATOM 830 N N . LYS A 1 103 ? 30.581 -2.327 6.180 1.00 91.62 103 LYS A N 1
ATOM 831 C CA . LYS A 1 103 ? 30.705 -0.923 6.581 1.00 91.62 103 LYS A CA 1
ATOM 832 C C . LYS A 1 103 ? 32.113 -0.384 6.330 1.00 91.62 103 LYS A C 1
ATOM 834 O O . LYS A 1 103 ? 32.264 0.603 5.615 1.00 91.62 103 LYS A O 1
ATOM 839 N N . VAL A 1 104 ? 33.147 -1.071 6.819 1.00 92.75 104 VAL A N 1
ATOM 840 C CA . V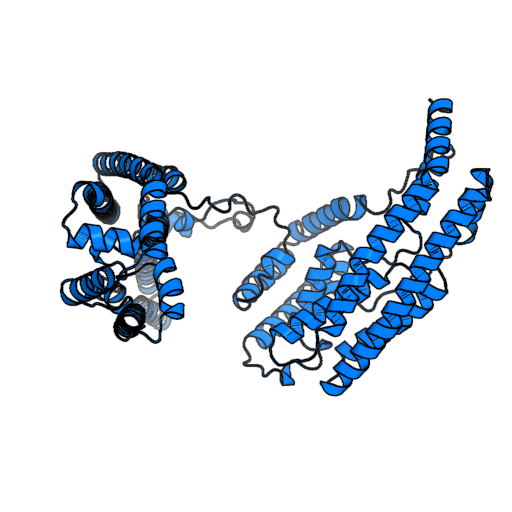AL A 1 104 ? 34.550 -0.648 6.641 1.00 92.75 104 VAL A CA 1
ATOM 841 C C . VAL A 1 104 ? 34.935 -0.538 5.162 1.00 92.75 104 VAL A C 1
ATOM 843 O O . VAL A 1 104 ? 35.623 0.403 4.759 1.00 92.75 104 VAL A O 1
ATOM 846 N N . PHE A 1 105 ? 34.539 -1.502 4.328 1.00 94.00 105 PHE A N 1
ATOM 847 C CA . PHE A 1 105 ? 34.846 -1.445 2.896 1.00 94.00 105 PHE A CA 1
ATOM 848 C C . PHE A 1 105 ? 34.016 -0.398 2.155 1.00 94.00 105 PHE A C 1
ATOM 850 O O . PHE A 1 105 ? 34.530 0.217 1.220 1.00 94.00 105 PHE A O 1
ATOM 857 N N . PHE A 1 106 ? 32.778 -0.164 2.580 1.00 92.38 106 PHE A N 1
ATOM 858 C CA . PHE A 1 106 ? 31.912 0.856 2.006 1.00 92.38 106 PHE A CA 1
ATOM 859 C C . PHE A 1 106 ? 32.419 2.268 2.330 1.00 92.38 106 PHE A C 1
ATOM 861 O O . PHE A 1 106 ? 32.539 3.085 1.424 1.00 92.38 106 PHE A O 1
ATOM 868 N N . GLU A 1 107 ? 32.853 2.542 3.562 1.00 91.44 107 GLU A N 1
ATOM 869 C CA . GLU A 1 107 ? 33.500 3.815 3.930 1.00 91.44 107 GLU A CA 1
ATOM 870 C C . GLU A 1 107 ? 34.754 4.085 3.085 1.00 91.44 107 GLU A C 1
ATOM 872 O O . GLU A 1 107 ? 34.932 5.183 2.553 1.00 91.44 107 GLU A O 1
ATOM 877 N N . LYS A 1 108 ? 35.596 3.061 2.878 1.00 93.44 108 LYS A N 1
ATOM 878 C CA . LYS A 1 108 ? 36.753 3.159 1.971 1.00 93.44 108 LYS A CA 1
ATOM 879 C C . LYS A 1 108 ? 36.327 3.477 0.541 1.00 93.44 108 LYS A C 1
ATOM 881 O O . LYS A 1 108 ? 36.942 4.326 -0.095 1.00 93.44 108 LYS A O 1
ATOM 886 N N . TYR A 1 109 ? 35.270 2.833 0.051 1.00 92.88 109 TYR A N 1
ATOM 887 C CA . TYR A 1 109 ? 34.711 3.108 -1.271 1.00 92.88 109 TYR A CA 1
ATOM 888 C C . TYR A 1 109 ? 34.264 4.571 -1.412 1.00 92.88 109 TYR A C 1
ATOM 890 O O . TYR A 1 109 ? 34.575 5.196 -2.425 1.00 92.88 109 TYR A O 1
ATOM 898 N N . LEU A 1 110 ? 33.631 5.156 -0.390 1.00 90.31 110 LEU A N 1
ATOM 899 C CA . LEU A 1 110 ? 33.221 6.565 -0.416 1.00 90.31 110 LEU A CA 1
ATOM 900 C C . LEU A 1 110 ? 34.406 7.526 -0.476 1.00 90.31 110 LEU A C 1
ATOM 902 O O . LEU A 1 110 ? 34.379 8.475 -1.260 1.00 90.31 110 LEU A O 1
ATOM 906 N N . ILE A 1 111 ? 35.465 7.257 0.287 1.00 91.75 111 ILE A N 1
ATOM 907 C CA . ILE A 1 111 ? 36.698 8.057 0.243 1.00 91.75 111 ILE A CA 1
ATOM 908 C C . ILE A 1 111 ? 37.323 7.995 -1.158 1.00 91.75 111 ILE A C 1
ATOM 910 O O . ILE A 1 111 ? 37.667 9.031 -1.736 1.00 91.75 111 ILE A O 1
ATOM 914 N N . SER A 1 112 ? 37.431 6.800 -1.747 1.00 92.00 112 SER A N 1
ATOM 915 C CA . SER A 1 112 ? 37.975 6.628 -3.100 1.00 92.00 112 SER A CA 1
ATOM 916 C C . SER A 1 112 ? 37.096 7.300 -4.164 1.00 92.00 112 SER A C 1
ATOM 918 O O . SER A 1 112 ? 37.621 7.867 -5.125 1.00 92.00 112 SER A O 1
ATOM 920 N N . LEU A 1 113 ? 35.769 7.302 -3.988 1.00 89.94 113 LEU A N 1
ATOM 921 C CA . LEU A 1 113 ? 34.824 7.969 -4.888 1.00 89.94 113 LEU A CA 1
ATOM 922 C C . LEU A 1 113 ? 34.977 9.493 -4.825 1.00 89.94 113 LEU A C 1
ATOM 924 O O . LEU A 1 113 ? 35.048 10.152 -5.860 1.00 89.94 113 LEU A O 1
ATOM 928 N N . GLN A 1 114 ? 35.105 10.060 -3.626 1.00 91.00 114 GLN A N 1
ATOM 929 C CA . GLN A 1 114 ? 35.385 11.487 -3.454 1.00 91.00 114 GLN A CA 1
ATOM 930 C C . GLN A 1 114 ? 36.727 11.873 -4.082 1.00 91.00 114 GLN A C 1
ATOM 932 O O . GLN A 1 114 ? 36.802 12.853 -4.822 1.00 91.00 114 GLN A O 1
ATOM 937 N N . SER A 1 115 ? 37.773 11.073 -3.850 1.00 91.38 115 SER A N 1
ATOM 938 C CA . SER A 1 115 ? 39.090 11.293 -4.457 1.00 91.38 115 SER A CA 1
ATOM 939 C C . SER A 1 115 ? 39.034 11.272 -5.988 1.00 91.38 115 SER A C 1
ATOM 941 O O . SER A 1 115 ? 39.732 12.051 -6.638 1.00 91.38 115 SER A O 1
ATOM 943 N N . PHE A 1 116 ? 38.190 10.420 -6.581 1.00 90.56 116 PHE A N 1
ATOM 944 C CA . PHE A 1 116 ? 37.975 10.399 -8.028 1.00 90.56 116 PHE A CA 1
ATOM 945 C C . PHE A 1 116 ? 37.438 11.740 -8.551 1.00 90.56 116 PHE A C 1
ATOM 947 O O . PHE A 1 116 ? 38.018 12.288 -9.488 1.00 90.56 116 PHE A O 1
ATOM 954 N N . PHE A 1 117 ? 36.388 12.296 -7.938 1.00 90.50 117 PHE A N 1
ATOM 955 C CA . PHE A 1 117 ? 35.811 13.574 -8.377 1.00 90.50 117 PHE A CA 1
ATOM 956 C C . PHE A 1 117 ? 36.756 14.758 -8.163 1.00 90.50 117 PHE A C 1
ATOM 958 O O . PHE A 1 117 ? 36.866 15.609 -9.043 1.00 90.50 117 PHE A O 1
ATOM 965 N N . VAL A 1 118 ? 37.519 14.775 -7.065 1.00 91.38 118 VAL A N 1
ATOM 966 C CA . VAL A 1 118 ? 38.566 15.792 -6.845 1.00 91.38 118 VAL A CA 1
ATOM 967 C C . VAL A 1 118 ? 39.592 15.762 -7.981 1.00 91.38 118 VAL A C 1
ATOM 969 O O . VAL A 1 118 ? 39.868 16.792 -8.592 1.00 91.38 118 VAL A O 1
ATOM 972 N N . LYS A 1 119 ? 40.082 14.571 -8.354 1.00 90.31 119 LYS A N 1
ATOM 973 C CA . LYS A 1 119 ? 40.998 14.415 -9.497 1.00 90.31 119 LYS A CA 1
ATOM 974 C C . LYS A 1 119 ? 40.361 14.853 -10.817 1.00 90.31 119 LYS A C 1
ATOM 976 O O . LYS A 1 119 ? 41.066 15.369 -11.676 1.00 90.31 119 LYS A O 1
ATOM 981 N N . ARG A 1 120 ? 39.052 14.646 -11.011 1.00 87.75 120 ARG A N 1
ATOM 982 C CA . ARG A 1 120 ? 38.337 15.105 -12.216 1.00 87.75 120 ARG A CA 1
ATOM 983 C C . ARG A 1 120 ? 38.297 16.624 -12.319 1.00 87.75 120 ARG A C 1
ATOM 985 O O . ARG A 1 120 ? 38.611 17.145 -13.384 1.00 87.75 120 ARG A O 1
ATOM 992 N N . VAL A 1 121 ? 38.004 17.314 -11.220 1.00 90.38 121 VAL A N 1
ATOM 993 C CA . VAL A 1 121 ? 38.053 18.782 -11.159 1.00 90.38 121 VAL A CA 1
ATOM 994 C C . VAL A 1 121 ? 39.452 19.295 -11.511 1.00 90.38 121 VAL A C 1
ATOM 996 O O . VAL A 1 121 ? 39.577 20.150 -12.383 1.00 90.38 121 VAL A O 1
ATOM 999 N N . GLU A 1 122 ? 40.504 18.712 -10.930 1.00 90.19 122 GLU A N 1
ATOM 1000 C CA . GLU A 1 122 ? 41.890 19.096 -11.242 1.00 90.19 122 GLU A CA 1
ATOM 1001 C C . GLU A 1 122 ? 42.264 18.889 -12.720 1.00 90.19 122 GLU A C 1
ATOM 1003 O O . GLU A 1 122 ? 43.098 19.617 -13.253 1.00 90.19 122 GLU A O 1
ATOM 1008 N N . ILE A 1 123 ? 41.702 17.871 -13.383 1.00 88.12 123 ILE A N 1
ATOM 1009 C CA . ILE A 1 123 ? 41.962 17.599 -14.804 1.00 88.12 123 ILE A CA 1
ATOM 1010 C C . ILE A 1 123 ? 41.310 18.670 -15.684 1.00 88.12 123 ILE A C 1
ATOM 1012 O O . ILE A 1 123 ? 41.971 19.164 -16.594 1.00 88.12 123 ILE A O 1
ATOM 1016 N N . VAL A 1 124 ? 40.059 19.052 -15.402 1.00 87.31 124 VAL A N 1
ATOM 1017 C CA . VAL A 1 124 ? 39.366 20.135 -16.131 1.00 87.31 124 VAL A CA 1
ATOM 1018 C C . VAL A 1 124 ? 40.101 21.464 -15.971 1.00 87.31 124 VAL A C 1
ATOM 1020 O O . VAL A 1 124 ? 40.217 22.214 -16.926 1.00 87.31 124 VAL A O 1
ATOM 1023 N N . GLU A 1 125 ? 40.647 21.746 -14.788 1.00 85.25 125 GLU A N 1
ATOM 1024 C CA . GLU A 1 125 ? 41.401 22.983 -14.538 1.00 85.25 125 GLU A CA 1
ATOM 1025 C C . GLU A 1 125 ? 42.762 23.032 -15.252 1.00 85.25 125 GLU A C 1
ATOM 1027 O O . GLU A 1 125 ? 43.315 24.113 -15.449 1.00 85.25 125 GLU A O 1
ATOM 1032 N N . LYS A 1 126 ? 43.329 21.872 -15.607 1.00 86.88 126 LYS A N 1
ATOM 1033 C CA . LYS A 1 126 ? 44.637 21.767 -16.277 1.00 86.88 126 LYS A CA 1
ATOM 1034 C C . LYS A 1 126 ? 44.521 21.694 -17.796 1.00 86.88 126 LYS A C 1
ATOM 1036 O O . LYS A 1 126 ? 45.403 22.199 -18.488 1.00 86.88 126 LYS A O 1
ATOM 1041 N N . ILE A 1 127 ? 43.488 21.030 -18.308 1.00 84.62 127 ILE A N 1
ATOM 1042 C CA . ILE A 1 127 ? 43.266 20.863 -19.744 1.00 84.62 127 ILE A CA 1
ATOM 1043 C C . ILE A 1 127 ? 42.376 22.007 -20.220 1.00 84.62 127 ILE A C 1
ATOM 1045 O O . ILE A 1 127 ? 41.200 22.045 -19.895 1.00 84.62 127 ILE A O 1
ATOM 1049 N N . ASN A 1 128 ? 42.915 22.914 -21.033 1.00 72.50 128 ASN A N 1
ATOM 1050 C CA . ASN A 1 128 ? 42.153 24.053 -21.567 1.00 72.50 128 ASN A CA 1
ATOM 1051 C C . ASN A 1 128 ? 41.561 23.786 -22.963 1.00 72.50 128 ASN A C 1
ATOM 1053 O O . ASN A 1 128 ? 40.932 24.667 -23.544 1.00 72.50 128 ASN A O 1
ATOM 1057 N N . ASN A 1 129 ? 41.785 22.593 -23.523 1.00 84.19 129 ASN A N 1
ATOM 1058 C CA . ASN A 1 129 ? 41.326 22.207 -24.853 1.00 84.19 129 ASN A CA 1
ATOM 1059 C C . ASN A 1 129 ? 40.303 21.059 -24.770 1.00 84.19 129 ASN A C 1
ATOM 1061 O O . ASN A 1 129 ? 40.588 19.988 -24.234 1.00 84.19 129 ASN A O 1
ATOM 1065 N N . ILE A 1 130 ? 39.125 21.275 -25.362 1.00 84.69 130 ILE A N 1
ATOM 1066 C CA . ILE A 1 130 ? 38.029 20.300 -25.439 1.00 84.69 130 ILE A CA 1
ATOM 1067 C C . ILE A 1 130 ? 38.473 18.972 -26.082 1.00 84.69 130 ILE A C 1
ATOM 1069 O O . ILE A 1 130 ? 38.141 17.906 -25.570 1.00 84.69 130 ILE A O 1
ATOM 1073 N N . GLU A 1 131 ? 39.236 19.000 -27.175 1.00 83.38 131 GLU A N 1
ATOM 1074 C CA . GLU A 1 131 ? 39.673 17.805 -27.918 1.00 83.38 131 GLU A CA 1
ATOM 1075 C C . GLU A 1 131 ? 40.668 16.960 -27.106 1.00 83.38 131 GLU A C 1
ATOM 1077 O O . GLU A 1 131 ? 40.614 15.723 -27.109 1.00 83.38 131 GLU A O 1
ATOM 1082 N N . GLU A 1 132 ? 41.547 17.626 -26.355 1.00 83.56 132 GLU A N 1
ATOM 1083 C CA . GLU A 1 132 ? 42.481 16.990 -25.422 1.00 83.56 132 GLU A CA 1
ATOM 1084 C C . GLU A 1 132 ? 41.724 16.336 -24.257 1.00 83.56 132 GLU A C 1
ATOM 1086 O O . GLU A 1 132 ? 42.001 15.190 -23.888 1.00 83.56 132 GLU A O 1
ATOM 1091 N N . PHE A 1 133 ? 40.698 17.014 -23.735 1.00 84.44 133 PHE A N 1
ATOM 1092 C CA . PHE A 1 133 ? 39.852 16.481 -22.672 1.00 84.44 133 PHE A CA 1
ATOM 1093 C C . PHE A 1 133 ? 39.026 15.272 -23.139 1.00 84.44 133 PHE A C 1
ATOM 1095 O O . PHE A 1 133 ? 38.981 14.246 -22.459 1.00 84.44 133 PHE A O 1
ATOM 1102 N N . VAL A 1 134 ? 38.448 15.320 -24.342 1.00 83.00 134 VAL A N 1
ATOM 1103 C CA . VAL A 1 134 ? 37.737 14.178 -24.945 1.00 83.00 134 VAL A CA 1
ATOM 1104 C C . VAL A 1 134 ? 38.670 12.991 -25.162 1.00 83.00 134 VAL A C 1
ATOM 1106 O O . VAL A 1 134 ? 38.299 11.853 -24.866 1.00 83.00 134 VAL A O 1
ATOM 1109 N N . SER A 1 135 ? 39.891 13.236 -25.640 1.00 80.50 135 SER A N 1
ATOM 1110 C CA . SER A 1 135 ? 40.905 12.189 -25.816 1.00 80.50 135 SER A CA 1
ATOM 1111 C C . SER A 1 135 ? 41.273 11.541 -24.477 1.00 80.50 135 SER A C 1
ATOM 1113 O O . SER A 1 135 ? 41.362 10.313 -24.378 1.00 80.50 135 SER A O 1
ATOM 1115 N N . HIS A 1 136 ? 41.386 12.346 -23.414 1.00 81.38 136 HIS A N 1
ATOM 1116 C CA . HIS A 1 136 ? 41.585 11.857 -22.052 1.00 81.38 136 HIS A CA 1
ATOM 1117 C C . HIS A 1 136 ? 40.429 10.958 -21.584 1.00 81.38 136 HIS A C 1
ATOM 1119 O O . HIS A 1 136 ? 40.678 9.884 -21.030 1.00 81.38 136 HIS A O 1
ATOM 1125 N N . LEU A 1 137 ? 39.175 11.353 -21.823 1.00 77.19 137 LEU A N 1
ATOM 1126 C CA . LEU A 1 137 ? 37.997 10.565 -21.441 1.00 77.19 137 LEU A CA 1
ATOM 1127 C C . LEU A 1 137 ? 37.894 9.241 -22.218 1.00 77.19 137 LEU A C 1
ATOM 1129 O O . LEU A 1 137 ? 37.669 8.193 -21.610 1.00 77.19 137 LEU A O 1
ATOM 1133 N N . LYS A 1 138 ? 38.122 9.258 -23.538 1.00 70.88 138 LYS A N 1
ATOM 1134 C CA . LYS A 1 138 ? 38.025 8.067 -24.405 1.00 70.88 138 LYS A CA 1
ATOM 1135 C C . LYS A 1 138 ? 39.098 7.013 -24.113 1.00 70.88 138 LYS A C 1
ATOM 1137 O O . LYS A 1 138 ? 38.827 5.824 -24.241 1.00 70.88 138 LYS A O 1
ATOM 1142 N N . SER A 1 139 ? 40.283 7.421 -23.651 1.00 63.38 139 SER A N 1
ATOM 1143 C CA . SER A 1 139 ? 41.406 6.513 -23.347 1.00 63.38 139 SER A CA 1
ATOM 1144 C C . SER A 1 139 ? 41.164 5.519 -22.193 1.00 63.38 139 SER A C 1
ATOM 1146 O O . SER A 1 139 ? 42.001 4.652 -21.950 1.00 63.38 139 SER A O 1
ATOM 1148 N N . LYS A 1 140 ? 40.042 5.634 -21.466 1.00 57.59 140 LYS A N 1
ATOM 1149 C CA . LYS A 1 140 ? 39.721 4.824 -20.275 1.00 57.59 140 LYS A CA 1
ATOM 1150 C C . LYS A 1 140 ? 38.487 3.925 -20.419 1.00 57.59 140 LYS A C 1
ATOM 1152 O O . LYS A 1 140 ? 38.116 3.269 -19.447 1.00 57.59 140 LYS A O 1
ATOM 1157 N N . ALA A 1 141 ? 37.851 3.880 -21.588 1.00 45.59 141 ALA A N 1
ATOM 1158 C CA . ALA A 1 141 ? 36.615 3.130 -21.804 1.00 45.59 141 ALA A CA 1
ATOM 1159 C C . ALA A 1 141 ? 36.868 1.645 -22.141 1.00 45.59 141 ALA A C 1
ATOM 1161 O O . ALA A 1 141 ? 36.486 1.173 -23.208 1.00 45.59 141 ALA A O 1
ATOM 1162 N N . ASP A 1 142 ? 37.479 0.887 -21.228 1.00 41.66 142 ASP A N 1
ATOM 1163 C CA . ASP A 1 142 ? 37.474 -0.576 -21.329 1.00 41.66 142 ASP A CA 1
ATOM 1164 C C . ASP A 1 142 ? 36.167 -1.114 -20.735 1.00 41.66 142 ASP A C 1
ATOM 1166 O O . ASP A 1 142 ? 35.964 -1.131 -19.518 1.00 41.66 142 ASP A O 1
ATOM 1170 N N . LYS A 1 143 ? 35.257 -1.552 -21.613 1.00 42.00 143 LYS A N 1
ATOM 1171 C CA . LYS A 1 143 ? 34.013 -2.230 -21.233 1.00 42.00 143 LYS A CA 1
ATOM 1172 C C . LYS A 1 143 ? 34.349 -3.608 -20.660 1.00 42.00 143 LYS A C 1
ATOM 1174 O O . LYS A 1 143 ? 34.546 -4.565 -21.403 1.00 42.00 143 LYS A O 1
ATOM 1179 N N . GLN A 1 144 ? 34.395 -3.726 -19.337 1.00 43.78 144 GLN A N 1
ATOM 1180 C CA . GLN A 1 144 ? 34.264 -5.026 -18.685 1.00 43.78 144 GLN A CA 1
ATOM 1181 C C . GLN A 1 144 ? 32.791 -5.259 -18.371 1.00 43.78 144 GLN A C 1
ATOM 1183 O O . GLN A 1 144 ? 32.248 -4.657 -17.451 1.00 43.78 144 GLN A O 1
ATOM 1188 N N . GLU A 1 145 ? 32.139 -6.144 -19.124 1.00 37.94 145 GLU A N 1
ATOM 1189 C CA . GLU A 1 145 ? 30.844 -6.681 -18.714 1.00 37.94 145 GLU A CA 1
ATOM 1190 C C . GLU A 1 145 ? 31.050 -7.569 -17.486 1.00 37.94 145 GLU A C 1
ATOM 1192 O O . GLU A 1 145 ? 31.553 -8.689 -17.573 1.00 37.94 145 GLU A O 1
ATOM 1197 N N . GLN A 1 146 ? 30.661 -7.068 -16.317 1.00 43.12 146 GLN A N 1
ATOM 1198 C CA . GLN A 1 146 ? 30.467 -7.918 -15.153 1.00 43.12 146 GLN A CA 1
ATOM 1199 C C . GLN A 1 146 ? 28.988 -8.259 -15.020 1.00 43.12 146 GLN A C 1
ATOM 1201 O O . GLN A 1 146 ? 28.151 -7.403 -14.739 1.00 43.12 146 GLN A O 1
ATOM 1206 N N . ASN A 1 147 ? 28.669 -9.544 -15.168 1.00 39.56 147 ASN A N 1
ATOM 1207 C CA . ASN A 1 147 ? 27.376 -10.064 -14.751 1.00 39.56 147 ASN A CA 1
ATOM 1208 C C . ASN A 1 147 ? 27.309 -10.036 -13.217 1.00 39.56 147 ASN A C 1
ATOM 1210 O O . ASN A 1 147 ? 28.092 -10.692 -12.521 1.00 39.56 147 ASN A O 1
ATOM 1214 N N . SER A 1 148 ? 26.383 -9.255 -12.662 1.00 44.47 148 SER A N 1
ATOM 1215 C CA . SER A 1 148 ? 26.004 -9.409 -11.261 1.00 44.47 148 SER A CA 1
ATOM 1216 C C . SER A 1 148 ? 25.293 -10.749 -11.071 1.00 44.47 148 SER A C 1
ATOM 1218 O O . SER A 1 148 ? 24.493 -11.153 -11.912 1.00 44.47 148 SER A O 1
ATOM 1220 N N . ALA A 1 149 ? 25.612 -11.454 -9.981 1.00 44.41 149 ALA A N 1
ATOM 1221 C CA . ALA A 1 149 ? 24.777 -12.549 -9.517 1.00 44.41 149 ALA A CA 1
ATOM 1222 C C . ALA A 1 149 ? 23.446 -11.914 -9.107 1.00 44.41 149 ALA A C 1
ATOM 1224 O O . ALA A 1 149 ? 23.422 -11.033 -8.248 1.00 44.41 149 ALA A O 1
ATOM 1225 N N . LYS A 1 150 ? 22.371 -12.267 -9.804 1.00 63.62 150 LYS A N 1
ATOM 1226 C CA . LYS A 1 150 ? 21.037 -11.719 -9.575 1.00 63.62 150 LYS A CA 1
ATOM 1227 C C . LYS A 1 150 ? 20.180 -12.792 -8.921 1.00 63.62 150 LYS A C 1
ATOM 1229 O O . LYS A 1 150 ? 20.428 -13.986 -9.077 1.00 63.62 150 LYS A O 1
ATOM 1234 N N . ALA A 1 151 ? 19.184 -12.364 -8.151 1.00 66.81 151 ALA A N 1
ATOM 1235 C CA . ALA A 1 151 ? 18.207 -13.293 -7.606 1.00 66.81 151 ALA A CA 1
ATOM 1236 C C . ALA A 1 151 ? 17.504 -14.035 -8.761 1.00 66.81 151 ALA A C 1
ATOM 1238 O O . ALA A 1 151 ? 17.212 -13.408 -9.784 1.00 66.81 151 ALA A O 1
ATOM 1239 N N . PRO A 1 152 ? 17.152 -15.324 -8.609 1.00 78.56 152 PRO A N 1
ATOM 1240 C CA . PRO A 1 152 ? 16.509 -16.094 -9.674 1.00 78.56 152 PRO A CA 1
ATOM 1241 C C . PRO A 1 152 ? 15.264 -15.413 -10.256 1.00 78.56 152 PRO A C 1
ATOM 1243 O O . PRO A 1 152 ? 15.032 -15.450 -11.461 1.00 78.56 152 PRO A O 1
ATOM 1246 N N . ILE A 1 153 ? 14.473 -14.736 -9.419 1.00 77.75 153 ILE A N 1
ATOM 1247 C CA . ILE A 1 153 ? 13.286 -13.996 -9.863 1.00 77.75 153 ILE A CA 1
ATOM 1248 C C . ILE A 1 153 ? 13.616 -12.718 -10.658 1.00 77.75 153 ILE A C 1
ATOM 1250 O O . ILE A 1 153 ? 12.854 -12.333 -11.545 1.00 77.75 153 ILE A O 1
ATOM 1254 N N . VAL A 1 154 ? 14.764 -12.086 -10.395 1.00 74.94 154 VAL A N 1
ATOM 1255 C CA . VAL A 1 154 ? 15.279 -10.955 -11.184 1.00 74.94 154 VAL A CA 1
ATOM 1256 C C . VAL A 1 154 ? 15.728 -11.442 -12.560 1.00 74.94 154 VAL A C 1
ATOM 1258 O O . VAL A 1 154 ? 15.455 -10.778 -13.559 1.00 74.94 154 VAL A O 1
ATOM 1261 N N . ASP A 1 155 ? 16.344 -12.621 -12.640 1.00 75.88 155 ASP A N 1
ATOM 1262 C CA . ASP A 1 155 ? 16.704 -13.240 -13.919 1.00 75.88 155 ASP A CA 1
ATOM 1263 C C . ASP A 1 155 ? 15.474 -13.653 -14.728 1.00 75.88 155 ASP A C 1
ATOM 1265 O O . ASP A 1 155 ? 15.448 -13.449 -15.941 1.00 75.88 155 ASP A O 1
ATOM 1269 N N . LEU A 1 156 ? 14.423 -14.159 -14.072 1.00 73.81 156 LEU A N 1
ATOM 1270 C CA . LEU A 1 156 ? 13.136 -14.414 -14.729 1.00 73.81 156 LEU A CA 1
ATOM 1271 C C . LEU A 1 156 ? 12.534 -13.124 -15.298 1.00 73.81 156 LEU A C 1
ATOM 1273 O O . LEU A 1 156 ? 12.098 -13.109 -16.449 1.00 73.81 156 LEU A O 1
ATOM 1277 N N . TYR A 1 157 ? 12.579 -12.033 -14.531 1.00 73.50 157 TYR A N 1
ATOM 1278 C CA . TYR A 1 157 ? 12.099 -10.723 -14.970 1.00 73.50 157 TYR A CA 1
ATOM 1279 C C . TYR A 1 157 ? 12.927 -10.141 -16.126 1.00 73.50 157 TYR A C 1
ATOM 1281 O O . TYR A 1 157 ? 12.379 -9.598 -17.083 1.00 73.50 157 TYR A O 1
ATOM 1289 N N . LEU A 1 158 ? 14.249 -10.301 -16.105 1.00 72.44 158 LEU A N 1
ATOM 1290 C CA . LEU A 1 158 ? 15.114 -9.884 -17.210 1.00 72.44 158 LEU A CA 1
ATOM 1291 C C . LEU A 1 158 ? 14.961 -10.769 -18.449 1.00 72.44 158 LEU A C 1
ATOM 1293 O O . LEU A 1 158 ? 15.055 -10.262 -19.565 1.00 72.44 158 LEU A O 1
ATOM 1297 N N . GLY A 1 159 ? 14.732 -12.070 -18.270 1.00 68.88 159 GLY A N 1
ATOM 1298 C CA . GLY A 1 159 ? 14.406 -12.995 -19.354 1.00 68.88 159 GLY A CA 1
ATOM 1299 C C . GLY A 1 159 ? 13.113 -12.593 -20.059 1.00 68.88 159 GLY A C 1
ATOM 1300 O O . GLY A 1 159 ? 13.078 -12.560 -21.286 1.00 68.88 159 GLY A O 1
ATOM 1301 N N . LEU A 1 160 ? 12.105 -12.181 -19.285 1.00 67.19 160 LEU A N 1
ATOM 1302 C CA . LEU A 1 160 ? 10.861 -11.614 -19.801 1.00 67.19 160 LEU A CA 1
ATOM 1303 C C . LEU A 1 160 ? 11.107 -10.337 -20.624 1.00 67.19 160 LEU A C 1
ATOM 1305 O O . LEU A 1 160 ? 10.648 -10.242 -21.757 1.00 67.19 160 LEU A O 1
ATOM 1309 N N . LEU A 1 161 ? 11.897 -9.391 -20.103 1.00 63.53 161 LEU A N 1
ATOM 1310 C CA . LEU A 1 161 ? 12.228 -8.135 -20.797 1.00 63.53 161 LEU A CA 1
ATOM 1311 C C . LEU A 1 161 ? 13.030 -8.317 -22.090 1.00 63.53 161 LEU A C 1
ATOM 1313 O O . LEU A 1 161 ? 12.986 -7.462 -22.972 1.00 63.53 161 LEU A O 1
ATOM 1317 N N . LYS A 1 162 ? 13.811 -9.393 -22.195 1.00 62.53 162 LYS A N 1
ATOM 1318 C CA . LYS A 1 162 ? 14.652 -9.665 -23.367 1.00 62.53 162 LYS A CA 1
ATOM 1319 C C . LYS A 1 162 ? 13.879 -10.300 -24.527 1.00 62.53 162 LYS A C 1
ATOM 1321 O O . LYS A 1 162 ? 14.497 -10.531 -25.559 1.00 62.53 162 LYS A O 1
ATOM 1326 N N . GLY A 1 163 ? 12.591 -10.631 -24.370 1.00 54.62 163 GLY A N 1
ATOM 1327 C CA . GLY A 1 163 ? 11.744 -11.238 -25.416 1.00 54.62 163 GLY A CA 1
ATOM 1328 C C . GLY A 1 163 ? 12.166 -12.646 -25.869 1.00 54.62 163 GLY A C 1
ATOM 1329 O O . GLY A 1 163 ? 11.427 -13.334 -26.569 1.00 54.62 163 GLY A O 1
ATOM 1330 N N . ASN A 1 164 ? 13.337 -13.116 -25.441 1.00 48.97 164 ASN A N 1
ATOM 1331 C CA . ASN A 1 164 ? 13.885 -14.411 -25.798 1.00 48.97 164 ASN A CA 1
ATOM 1332 C C . ASN A 1 164 ? 13.201 -15.493 -24.949 1.00 48.97 164 ASN A C 1
ATOM 1334 O O . ASN A 1 164 ? 13.495 -15.643 -23.765 1.00 48.97 164 ASN A O 1
ATOM 1338 N N . ASN A 1 165 ? 12.309 -16.264 -25.576 1.00 52.28 165 ASN A N 1
ATOM 1339 C CA . ASN A 1 165 ? 11.554 -17.378 -24.988 1.00 52.28 165 ASN A CA 1
ATOM 1340 C C . ASN A 1 165 ? 10.506 -16.993 -23.928 1.00 52.28 165 ASN A C 1
ATOM 1342 O O . ASN A 1 165 ? 10.494 -17.546 -22.823 1.00 52.28 165 ASN A O 1
ATOM 1346 N N . ILE A 1 166 ? 9.521 -16.173 -24.310 1.00 56.97 166 ILE A N 1
ATOM 1347 C CA . ILE A 1 166 ? 8.216 -16.086 -23.620 1.00 56.97 166 ILE A CA 1
ATOM 1348 C C . ILE A 1 166 ? 7.395 -17.368 -23.904 1.00 56.97 166 ILE A C 1
ATOM 1350 O O . ILE A 1 166 ? 6.296 -17.344 -24.450 1.00 56.97 166 ILE A O 1
ATOM 1354 N N . GLY A 1 167 ? 7.986 -18.526 -23.605 1.00 65.69 167 GLY A N 1
ATOM 1355 C CA . GLY A 1 167 ? 7.418 -19.852 -23.824 1.00 65.69 167 GLY A CA 1
ATOM 1356 C C . GLY A 1 167 ? 6.986 -20.531 -22.524 1.00 65.69 167 GLY A C 1
ATOM 1357 O O . GLY A 1 167 ? 7.028 -19.963 -21.427 1.00 65.69 167 GLY A O 1
ATOM 1358 N N . GLU A 1 168 ? 6.614 -21.803 -22.637 1.00 65.50 168 GLU A N 1
ATOM 1359 C CA . GLU A 1 168 ? 6.158 -22.640 -21.521 1.00 65.50 168 GLU A CA 1
ATOM 1360 C C . GLU A 1 168 ? 7.191 -22.737 -20.379 1.00 65.50 168 GLU A C 1
ATOM 1362 O O . GLU A 1 168 ? 6.828 -22.776 -19.204 1.00 65.50 168 GLU A O 1
ATOM 1367 N N . ILE A 1 169 ? 8.489 -22.692 -20.705 1.00 70.94 169 ILE A N 1
ATOM 1368 C CA . ILE A 1 169 ? 9.595 -22.762 -19.735 1.00 70.94 169 ILE A CA 1
ATOM 1369 C C . ILE A 1 169 ? 9.571 -21.569 -18.770 1.00 70.94 169 ILE A C 1
ATOM 1371 O O . ILE A 1 169 ? 9.603 -21.761 -17.553 1.00 70.94 169 ILE A O 1
ATOM 1375 N N . LEU A 1 170 ? 9.477 -20.341 -19.292 1.00 72.25 170 LEU A N 1
ATOM 1376 C CA . LEU A 1 170 ? 9.435 -19.124 -18.474 1.00 72.25 170 LEU A CA 1
ATOM 1377 C C . LEU A 1 170 ? 8.184 -19.123 -17.584 1.00 72.25 170 LEU A C 1
ATOM 1379 O O . LEU A 1 170 ? 8.263 -18.891 -16.377 1.00 72.25 170 LEU A O 1
ATOM 1383 N N . THR A 1 171 ? 7.048 -19.504 -18.167 1.00 71.44 171 THR A N 1
ATOM 1384 C CA . THR A 1 171 ? 5.762 -19.660 -17.475 1.00 71.44 171 THR A CA 1
ATOM 1385 C C . THR A 1 171 ? 5.844 -20.660 -16.319 1.00 71.44 171 THR A C 1
ATOM 1387 O O . THR A 1 171 ? 5.384 -20.383 -15.208 1.00 71.44 171 THR A O 1
ATOM 1390 N N . ASN A 1 172 ? 6.461 -21.819 -16.542 1.00 75.94 172 ASN A N 1
ATOM 1391 C CA . ASN A 1 172 ? 6.620 -22.850 -15.519 1.00 75.94 172 ASN A CA 1
ATOM 1392 C C . ASN A 1 172 ? 7.580 -22.419 -14.404 1.00 75.94 172 ASN A C 1
ATOM 1394 O O . ASN A 1 172 ? 7.332 -22.731 -13.237 1.00 75.94 172 ASN A O 1
ATOM 1398 N N . ASN A 1 173 ? 8.620 -21.648 -14.722 1.00 78.69 173 ASN A N 1
ATOM 1399 C CA . ASN A 1 173 ? 9.528 -21.100 -13.716 1.00 78.69 173 ASN A CA 1
ATOM 1400 C C . ASN A 1 173 ? 8.829 -20.082 -12.802 1.00 78.69 173 ASN A C 1
ATOM 1402 O O . ASN A 1 173 ? 8.968 -20.175 -11.580 1.00 78.69 173 ASN A O 1
ATOM 1406 N N . TYR A 1 174 ? 7.996 -19.193 -13.355 1.00 78.25 174 TYR A N 1
ATOM 1407 C CA . TYR A 1 174 ? 7.154 -18.301 -12.549 1.00 78.25 174 TYR A CA 1
ATOM 1408 C C . TYR A 1 174 ? 6.144 -19.073 -11.693 1.00 78.25 174 TYR A C 1
ATOM 1410 O O . TYR A 1 174 ? 6.040 -18.821 -10.491 1.00 78.25 174 TYR A O 1
ATOM 1418 N N . LYS A 1 175 ? 5.449 -20.077 -12.253 1.00 78.25 175 LYS A N 1
ATOM 1419 C CA . LYS A 1 175 ? 4.543 -20.949 -11.474 1.00 78.25 175 LYS A CA 1
ATOM 1420 C C . LYS A 1 175 ? 5.269 -21.617 -10.305 1.00 78.25 175 LYS A C 1
ATOM 1422 O O . LYS A 1 175 ? 4.749 -21.644 -9.188 1.00 78.25 175 LYS A O 1
ATOM 1427 N N . ARG A 1 176 ? 6.474 -22.141 -10.544 1.00 82.31 176 ARG A N 1
ATOM 1428 C CA . ARG A 1 176 ? 7.297 -22.792 -9.517 1.00 82.31 176 ARG A CA 1
ATOM 1429 C C . ARG A 1 176 ? 7.694 -21.810 -8.418 1.00 82.31 176 ARG A C 1
ATOM 1431 O O . ARG A 1 176 ? 7.558 -22.149 -7.242 1.00 82.31 176 ARG A O 1
ATOM 1438 N N . PHE A 1 177 ? 8.119 -20.603 -8.787 1.00 83.50 177 PHE A N 1
ATOM 1439 C CA . PHE A 1 177 ? 8.439 -19.541 -7.837 1.00 83.50 177 PHE A CA 1
ATOM 1440 C C . PHE A 1 177 ? 7.233 -19.174 -6.963 1.00 83.50 177 PHE A C 1
ATOM 1442 O O . PHE A 1 177 ? 7.314 -19.262 -5.738 1.00 83.50 177 PHE A O 1
ATOM 1449 N N . PHE A 1 178 ? 6.079 -18.860 -7.560 1.00 77.56 178 PHE A N 1
ATOM 1450 C CA . PHE A 1 178 ? 4.883 -18.494 -6.793 1.00 77.56 178 PHE A CA 1
ATOM 1451 C C . PHE A 1 178 ? 4.347 -19.646 -5.937 1.00 77.56 178 PHE A C 1
ATOM 1453 O O . PHE A 1 178 ? 3.811 -19.410 -4.854 1.00 77.56 178 PHE A O 1
ATOM 1460 N N . SER A 1 179 ? 4.531 -20.899 -6.360 1.00 78.56 179 SER A N 1
ATOM 1461 C CA . SER A 1 179 ? 4.221 -22.066 -5.529 1.00 78.56 179 SER A CA 1
ATOM 1462 C C . SER A 1 179 ? 5.147 -22.169 -4.310 1.00 78.56 179 SER A C 1
ATOM 1464 O O . SER A 1 179 ? 4.664 -22.413 -3.199 1.00 78.56 179 SER A O 1
ATOM 1466 N N . LYS A 1 180 ? 6.461 -21.947 -4.489 1.00 83.31 180 LYS A N 1
ATOM 1467 C CA . LYS A 1 180 ? 7.449 -21.875 -3.392 1.00 83.31 180 LYS A CA 1
ATOM 1468 C C . LYS A 1 180 ? 7.070 -20.758 -2.416 1.00 83.31 180 LYS A C 1
ATOM 1470 O O . LYS A 1 180 ? 6.952 -21.010 -1.220 1.00 83.31 180 LYS A O 1
ATOM 1475 N N . LEU A 1 181 ? 6.792 -19.563 -2.932 1.00 80.44 181 LEU A N 1
ATOM 1476 C CA . LEU A 1 181 ? 6.416 -18.384 -2.152 1.00 80.44 181 LEU A CA 1
ATOM 1477 C C . LEU A 1 181 ? 5.112 -18.590 -1.369 1.00 80.44 181 LEU A C 1
ATOM 1479 O O . LEU A 1 181 ? 5.078 -18.379 -0.160 1.00 80.44 181 LEU A O 1
ATOM 1483 N N . ARG A 1 182 ? 4.055 -19.096 -2.015 1.00 74.38 182 ARG A N 1
ATOM 1484 C CA . ARG A 1 182 ? 2.777 -19.411 -1.355 1.00 74.38 182 ARG A CA 1
ATOM 1485 C C . ARG A 1 182 ? 2.945 -20.444 -0.241 1.00 74.38 182 ARG A C 1
ATOM 1487 O O . ARG A 1 182 ? 2.302 -20.331 0.799 1.00 74.38 182 ARG A O 1
ATOM 1494 N N . SER A 1 183 ? 3.773 -21.461 -0.466 1.00 79.12 183 SER A N 1
ATOM 1495 C CA . SER A 1 183 ? 4.041 -22.494 0.539 1.00 79.12 183 SER A CA 1
ATOM 1496 C C . SER A 1 183 ? 4.804 -21.916 1.728 1.00 79.12 183 SER A C 1
ATOM 1498 O O . SER A 1 183 ? 4.426 -22.170 2.867 1.00 79.12 183 SER A O 1
ATOM 1500 N N . PHE A 1 184 ? 5.809 -21.080 1.459 1.00 78.38 184 PHE A N 1
ATOM 1501 C CA . PHE A 1 184 ? 6.601 -20.399 2.479 1.00 78.38 184 PHE A CA 1
ATOM 1502 C C . PHE A 1 184 ? 5.739 -19.501 3.376 1.00 78.38 184 PHE A C 1
ATOM 1504 O O . PHE A 1 184 ? 5.831 -19.566 4.596 1.00 78.38 184 PHE A O 1
ATOM 1511 N N . VAL A 1 185 ? 4.852 -18.706 2.776 1.00 71.69 185 VAL A N 1
ATOM 1512 C CA . VAL A 1 185 ? 3.978 -17.758 3.484 1.00 71.69 185 VAL A CA 1
ATOM 1513 C C . VAL A 1 185 ? 2.945 -18.451 4.385 1.00 71.69 185 VAL A C 1
ATOM 1515 O O . VAL A 1 185 ? 2.575 -17.920 5.429 1.00 71.69 185 VAL A O 1
ATOM 1518 N N . LYS A 1 186 ? 2.490 -19.656 4.019 1.00 70.38 186 LYS A N 1
ATOM 1519 C CA . LYS A 1 186 ? 1.537 -20.439 4.825 1.00 70.38 186 LYS A CA 1
ATOM 1520 C C . LYS A 1 186 ? 2.160 -21.087 6.063 1.00 70.38 186 LYS A C 1
ATOM 1522 O O . LYS A 1 186 ? 1.423 -21.520 6.946 1.00 70.38 186 LYS A O 1
ATOM 1527 N N . GLN A 1 187 ? 3.483 -21.208 6.118 1.00 73.50 187 GLN A N 1
ATOM 1528 C CA . GLN A 1 187 ? 4.177 -21.856 7.227 1.00 73.50 187 GLN A CA 1
ATOM 1529 C C . GLN A 1 187 ? 4.437 -20.847 8.355 1.00 73.50 187 GLN A C 1
ATOM 1531 O O . GLN A 1 187 ? 4.910 -19.732 8.131 1.00 73.50 187 GLN A O 1
ATOM 1536 N N . SER A 1 188 ? 4.136 -21.229 9.600 1.00 60.97 188 SER A N 1
ATOM 1537 C CA . SER A 1 188 ? 4.481 -20.431 10.779 1.00 60.97 188 SER A CA 1
ATOM 1538 C C . SER A 1 188 ? 5.989 -20.510 11.034 1.00 60.97 188 SER A C 1
ATOM 1540 O O . SER A 1 188 ? 6.458 -21.354 11.796 1.00 60.97 188 SER A O 1
ATOM 1542 N N . ASN A 1 189 ? 6.752 -19.643 10.370 1.00 66.25 189 ASN A N 1
ATOM 1543 C CA . ASN A 1 189 ? 8.211 -19.662 10.442 1.00 66.25 189 ASN A CA 1
ATOM 1544 C C . ASN A 1 189 ? 8.725 -18.822 11.617 1.00 66.25 189 ASN A C 1
ATOM 1546 O O . ASN A 1 189 ? 8.361 -17.649 11.772 1.00 66.25 189 ASN A O 1
ATOM 1550 N N . SER A 1 190 ? 9.590 -19.436 12.424 1.00 74.00 190 SER A N 1
ATOM 1551 C CA . SER A 1 190 ? 10.440 -18.749 13.398 1.00 74.00 190 SER A CA 1
ATOM 1552 C C . SER A 1 190 ? 11.502 -17.903 12.685 1.00 74.00 190 SER A C 1
ATOM 1554 O O . SER A 1 190 ? 11.837 -18.157 11.529 1.00 74.00 190 SER A O 1
ATOM 1556 N N . ILE A 1 191 ? 12.093 -16.939 13.381 1.00 68.75 191 ILE A N 1
ATOM 1557 C CA . ILE A 1 191 ? 13.159 -16.092 12.821 1.00 68.75 191 ILE A CA 1
ATOM 1558 C C . ILE A 1 191 ? 14.380 -16.921 12.401 1.00 68.75 191 ILE A C 1
ATOM 1560 O O . ILE A 1 191 ? 14.945 -16.712 11.336 1.00 68.75 191 ILE A O 1
ATOM 1564 N N . LYS A 1 192 ? 14.727 -17.956 13.177 1.00 73.62 192 LYS A N 1
ATOM 1565 C CA . LYS A 1 192 ? 15.824 -18.875 12.835 1.00 73.62 192 LYS A CA 1
ATOM 1566 C C . LYS A 1 192 ? 15.574 -19.638 11.531 1.00 73.62 192 LYS A C 1
ATOM 1568 O O . LYS A 1 192 ? 16.517 -19.914 10.807 1.00 73.62 192 LYS A O 1
ATOM 1573 N N . SER A 1 193 ? 14.314 -19.940 11.212 1.00 74.19 193 SER A N 1
ATOM 1574 C CA . SER A 1 193 ? 13.933 -20.581 9.941 1.00 74.19 193 SER A CA 1
ATOM 1575 C C . SER A 1 193 ? 13.887 -19.624 8.743 1.00 74.19 193 SER A C 1
ATOM 1577 O O . SER A 1 193 ? 13.596 -20.063 7.637 1.00 74.19 193 SER A O 1
ATOM 1579 N N . GLN A 1 194 ? 14.151 -18.328 8.940 1.00 76.75 194 GLN A N 1
ATOM 1580 C CA . GLN A 1 194 ? 14.298 -17.356 7.848 1.00 76.75 194 GLN A CA 1
ATOM 1581 C C . GLN A 1 194 ? 15.745 -17.248 7.346 1.00 76.75 194 GLN A C 1
ATOM 1583 O O . GLN A 1 194 ? 15.998 -16.508 6.397 1.00 76.75 194 GLN A O 1
ATOM 1588 N N . LEU A 1 195 ? 16.672 -17.982 7.973 1.00 79.94 195 LEU A N 1
ATOM 1589 C CA . LEU A 1 195 ? 18.058 -18.118 7.550 1.00 79.94 195 LEU A CA 1
ATOM 1590 C C . LEU A 1 195 ? 18.276 -19.447 6.807 1.00 79.94 195 LEU A C 1
ATOM 1592 O O . LEU A 1 195 ? 17.724 -20.468 7.227 1.00 79.94 195 LEU A O 1
ATOM 1596 N N . PRO A 1 196 ? 19.110 -19.460 5.754 1.00 84.38 196 PRO A N 1
ATOM 1597 C CA . PRO A 1 196 ? 19.810 -18.309 5.171 1.00 84.38 196 PRO A CA 1
ATOM 1598 C C . PRO A 1 196 ? 18.884 -17.439 4.295 1.00 84.38 196 PRO A C 1
ATOM 1600 O O . PRO A 1 196 ? 17.900 -17.928 3.736 1.00 84.38 196 PRO A O 1
ATOM 1603 N N . LEU A 1 197 ? 19.204 -16.145 4.146 1.00 86.38 197 LEU A N 1
ATOM 1604 C CA . LEU A 1 197 ? 18.355 -15.176 3.425 1.00 86.38 197 LEU A CA 1
ATOM 1605 C C . LEU A 1 197 ? 18.092 -15.585 1.969 1.00 86.38 197 LEU A C 1
ATOM 1607 O O . LEU A 1 197 ? 16.992 -15.377 1.463 1.00 86.38 197 LEU A O 1
ATOM 1611 N N . LYS A 1 198 ? 19.083 -16.199 1.309 1.00 84.38 198 LYS A N 1
ATOM 1612 C CA . LYS A 1 198 ? 18.985 -16.664 -0.086 1.00 84.38 198 LYS A CA 1
ATOM 1613 C C . LYS A 1 198 ? 17.870 -17.683 -0.336 1.00 84.38 198 LYS A C 1
ATOM 1615 O O . LYS A 1 198 ? 17.401 -17.810 -1.462 1.00 84.38 198 LYS A O 1
ATOM 1620 N N . ASP A 1 199 ? 17.461 -18.429 0.690 1.00 84.00 199 ASP A N 1
ATOM 1621 C CA . ASP A 1 199 ? 16.471 -19.497 0.541 1.00 84.00 199 ASP A CA 1
ATOM 1622 C C . ASP A 1 199 ? 15.047 -18.965 0.751 1.00 84.00 199 ASP A C 1
ATOM 1624 O O . ASP A 1 199 ? 14.066 -19.639 0.413 1.00 84.00 199 ASP A O 1
ATOM 1628 N N . ASN A 1 200 ? 14.930 -17.733 1.251 1.00 85.56 200 ASN A N 1
ATOM 1629 C CA . ASN A 1 200 ? 13.678 -17.076 1.557 1.00 85.56 200 ASN A CA 1
ATOM 1630 C C . ASN A 1 200 ? 13.088 -16.411 0.293 1.00 85.56 200 ASN A C 1
ATOM 1632 O O . ASN A 1 200 ? 13.580 -15.374 -0.150 1.00 85.56 200 ASN A O 1
ATOM 1636 N N . PRO A 1 201 ? 11.985 -16.941 -0.270 1.00 82.06 201 PRO A N 1
ATOM 1637 C CA . PRO A 1 201 ? 11.398 -16.404 -1.497 1.00 82.06 201 PRO A CA 1
ATOM 1638 C C . PRO A 1 201 ? 10.832 -14.985 -1.325 1.00 82.06 201 PRO A C 1
ATOM 1640 O O . PRO A 1 201 ? 10.592 -14.311 -2.317 1.00 82.06 201 PRO A O 1
ATOM 1643 N N . ILE A 1 202 ? 10.620 -14.512 -0.091 1.00 80.25 202 ILE A N 1
ATOM 1644 C CA . ILE A 1 202 ? 10.193 -13.132 0.195 1.00 80.25 202 ILE A CA 1
ATOM 1645 C C . ILE A 1 202 ? 11.340 -12.156 -0.058 1.00 80.25 202 ILE A C 1
ATOM 1647 O O . ILE A 1 202 ? 11.128 -11.084 -0.616 1.00 80.25 202 ILE A O 1
ATOM 1651 N N . ILE A 1 203 ? 12.556 -12.549 0.320 1.00 84.69 203 ILE A N 1
ATOM 1652 C CA . ILE A 1 203 ? 13.768 -11.773 0.066 1.00 84.69 203 ILE A CA 1
ATOM 1653 C C . ILE A 1 203 ? 13.980 -11.634 -1.443 1.00 84.69 203 ILE A C 1
ATOM 1655 O O . ILE A 1 203 ? 14.153 -10.521 -1.924 1.00 84.69 203 ILE A O 1
ATOM 1659 N N . GLU A 1 204 ? 13.822 -12.724 -2.203 1.00 83.75 204 GLU A N 1
ATOM 1660 C CA . GLU A 1 204 ? 13.875 -12.689 -3.673 1.00 83.75 204 GLU A CA 1
ATOM 1661 C C . GLU A 1 204 ? 12.873 -11.666 -4.261 1.00 83.75 204 GLU A C 1
ATOM 1663 O O . GLU A 1 204 ? 13.213 -10.905 -5.170 1.00 83.75 204 GLU A O 1
ATOM 1668 N N . VAL A 1 205 ? 11.647 -11.586 -3.719 1.00 79.94 205 VAL A N 1
ATOM 1669 C CA . VAL A 1 205 ? 10.654 -10.574 -4.133 1.00 79.94 205 VAL A CA 1
ATOM 1670 C C . VAL A 1 205 ? 11.104 -9.151 -3.799 1.00 79.94 205 VAL A C 1
ATOM 1672 O O . VAL A 1 205 ? 10.959 -8.264 -4.638 1.00 79.94 205 VAL A O 1
ATOM 1675 N N . LEU A 1 206 ? 11.632 -8.909 -2.596 1.00 77.62 206 LEU A N 1
ATOM 1676 C CA . LEU A 1 206 ? 12.111 -7.581 -2.196 1.00 77.62 206 LEU A CA 1
ATOM 1677 C C . LEU A 1 206 ? 13.260 -7.113 -3.087 1.00 77.62 206 LEU A C 1
ATOM 1679 O O . LEU A 1 206 ? 13.278 -5.952 -3.491 1.00 77.62 206 LEU A O 1
ATOM 1683 N N . GLN A 1 207 ? 14.159 -8.022 -3.459 1.00 79.75 207 GLN A N 1
ATOM 1684 C CA . GLN A 1 207 ? 15.237 -7.750 -4.405 1.00 79.75 207 GLN A CA 1
ATOM 1685 C C . GLN A 1 207 ? 14.692 -7.368 -5.781 1.00 79.75 207 GLN A C 1
ATOM 1687 O O . GLN A 1 207 ? 15.136 -6.375 -6.353 1.00 79.75 207 GLN A O 1
ATOM 1692 N N . LEU A 1 208 ? 13.683 -8.082 -6.296 1.00 77.81 208 LEU A N 1
ATOM 1693 C CA . LEU A 1 208 ? 13.002 -7.690 -7.535 1.00 77.81 208 LEU A CA 1
ATOM 1694 C C . LEU A 1 208 ? 12.361 -6.303 -7.418 1.00 77.81 208 LEU A C 1
ATOM 1696 O O . LEU A 1 208 ? 12.496 -5.483 -8.322 1.00 77.81 208 LEU A O 1
ATOM 1700 N N . ALA A 1 209 ? 11.679 -6.033 -6.310 1.00 73.62 209 ALA A N 1
ATOM 1701 C CA . ALA A 1 209 ? 10.991 -4.769 -6.085 1.00 73.62 209 ALA A CA 1
ATOM 1702 C C . ALA A 1 209 ? 11.975 -3.596 -6.020 1.00 73.62 209 ALA A C 1
ATOM 1704 O O . ALA A 1 209 ? 11.777 -2.559 -6.654 1.00 73.62 209 ALA A O 1
ATOM 1705 N N . TYR A 1 210 ? 13.081 -3.794 -5.309 1.00 74.00 210 TYR A N 1
ATOM 1706 C CA . TYR A 1 210 ? 14.170 -2.837 -5.224 1.00 74.00 210 TYR A CA 1
ATOM 1707 C C . TYR A 1 210 ? 14.847 -2.620 -6.587 1.00 74.00 210 TYR A C 1
ATOM 1709 O O . TYR A 1 210 ? 15.125 -1.482 -6.972 1.00 74.00 210 TYR A O 1
ATOM 1717 N N . PHE A 1 211 ? 15.051 -3.697 -7.349 1.00 73.06 211 PHE A N 1
ATOM 1718 C CA . PHE A 1 211 ? 15.614 -3.673 -8.698 1.00 73.06 211 PHE A CA 1
ATOM 1719 C C . PHE A 1 211 ? 14.734 -2.911 -9.699 1.00 73.06 211 PHE A C 1
ATOM 1721 O O . PHE A 1 211 ? 15.252 -2.113 -10.480 1.00 73.06 211 PHE A O 1
ATOM 1728 N N . ILE A 1 212 ? 13.413 -3.112 -9.650 1.00 64.94 212 ILE A N 1
ATOM 1729 C CA . ILE A 1 212 ? 12.432 -2.380 -10.467 1.00 64.94 212 ILE A CA 1
ATOM 1730 C C . ILE A 1 212 ? 12.413 -0.898 -10.079 1.00 64.94 212 ILE A C 1
ATOM 1732 O O . ILE A 1 212 ? 12.535 -0.039 -10.950 1.00 64.94 212 ILE A O 1
ATOM 1736 N N . LYS A 1 213 ? 12.313 -0.590 -8.778 1.00 64.38 213 LYS A N 1
ATOM 1737 C CA . LYS A 1 213 ? 12.248 0.788 -8.261 1.00 64.38 213 LYS A CA 1
ATOM 1738 C C . LYS A 1 213 ? 13.451 1.636 -8.678 1.00 64.38 213 LYS A C 1
ATOM 1740 O O . LYS A 1 213 ? 13.299 2.828 -8.923 1.00 64.38 213 LYS A O 1
ATOM 1745 N N . ASN A 1 214 ? 14.638 1.035 -8.727 1.00 61.41 214 ASN A N 1
ATOM 1746 C CA . ASN A 1 214 ? 15.883 1.726 -9.063 1.00 61.41 214 ASN A CA 1
ATOM 1747 C C . ASN A 1 214 ? 16.309 1.514 -10.530 1.00 61.41 214 ASN A C 1
ATOM 1749 O O . ASN A 1 214 ? 17.487 1.654 -10.844 1.00 61.41 214 ASN A O 1
ATOM 1753 N N . ASN A 1 215 ? 15.360 1.202 -11.424 1.00 56.59 215 ASN A N 1
ATOM 1754 C CA . ASN A 1 215 ? 15.540 1.181 -12.882 1.00 56.59 215 ASN A CA 1
ATOM 1755 C C . ASN A 1 215 ? 16.624 0.237 -13.416 1.00 56.59 215 ASN A C 1
ATOM 1757 O O . ASN A 1 215 ? 17.263 0.543 -14.418 1.00 56.59 215 ASN A O 1
ATOM 1761 N N . HIS A 1 216 ? 16.766 -0.945 -12.811 1.00 62.22 216 HIS A N 1
ATOM 1762 C CA . HIS A 1 216 ? 17.811 -1.915 -13.134 1.00 62.22 216 HIS A CA 1
ATOM 1763 C C . HIS A 1 216 ? 19.209 -1.345 -12.879 1.00 62.22 216 HIS A C 1
ATOM 1765 O O . HIS A 1 216 ? 19.743 -0.559 -13.653 1.00 62.22 216 HIS A O 1
ATOM 1771 N N . THR A 1 217 ? 19.848 -1.790 -11.803 1.00 51.94 217 THR A N 1
ATOM 1772 C CA . THR A 1 217 ? 21.241 -1.447 -11.517 1.00 51.94 217 THR A CA 1
ATOM 1773 C C . THR A 1 217 ? 22.154 -1.849 -12.675 1.00 51.94 217 THR A C 1
ATOM 1775 O O . THR A 1 217 ? 22.499 -3.021 -12.840 1.00 51.94 217 THR A O 1
ATOM 1778 N N . ASN A 1 218 ? 22.557 -0.864 -13.475 1.00 59.31 218 ASN A N 1
ATOM 1779 C CA . ASN A 1 218 ? 23.702 -0.971 -14.363 1.00 59.31 218 ASN A CA 1
ATOM 1780 C C . ASN A 1 218 ? 24.941 -0.492 -13.602 1.00 59.31 218 ASN A C 1
ATOM 1782 O O . ASN A 1 218 ? 24.879 0.448 -12.806 1.00 59.31 218 ASN A O 1
ATOM 1786 N N . PHE A 1 219 ? 26.067 -1.165 -13.820 1.00 68.69 219 PHE A N 1
ATOM 1787 C CA . PHE A 1 219 ? 27.350 -0.661 -13.351 1.00 68.69 219 PHE A CA 1
ATOM 1788 C C . PHE A 1 219 ? 27.708 0.589 -14.153 1.00 68.69 219 PHE A C 1
ATOM 1790 O O . PHE A 1 219 ? 27.730 0.555 -15.385 1.00 68.69 219 PHE A O 1
ATOM 1797 N N . ASN A 1 220 ? 27.994 1.684 -13.454 1.00 70.50 220 ASN A N 1
ATOM 1798 C CA . ASN A 1 220 ? 28.385 2.933 -14.090 1.00 70.50 220 ASN A CA 1
ATOM 1799 C C . ASN A 1 220 ? 29.907 2.986 -14.156 1.00 70.50 220 ASN A C 1
ATOM 1801 O O . ASN A 1 220 ? 30.573 3.243 -13.157 1.00 70.50 220 ASN A O 1
ATOM 1805 N N . TYR A 1 221 ? 30.470 2.740 -15.334 1.00 75.69 221 TYR A N 1
ATOM 1806 C CA . TYR A 1 221 ? 31.914 2.869 -15.568 1.00 75.69 221 TYR A CA 1
ATOM 1807 C C . TYR A 1 221 ? 32.317 4.300 -15.942 1.00 75.69 221 TYR A C 1
ATOM 1809 O O . TYR A 1 221 ? 33.492 4.660 -15.883 1.00 75.69 221 TYR A O 1
ATOM 1817 N N . THR A 1 222 ? 31.331 5.131 -16.274 1.00 74.25 222 THR A N 1
ATOM 1818 C CA . THR A 1 222 ? 31.491 6.533 -16.652 1.00 74.25 222 THR A CA 1
ATOM 1819 C C . THR A 1 222 ? 30.530 7.364 -15.813 1.00 74.25 222 THR A C 1
ATOM 1821 O O . THR A 1 222 ? 29.378 6.973 -15.630 1.00 74.25 222 THR A O 1
ATOM 1824 N N . CYS A 1 223 ? 31.009 8.476 -15.256 1.00 79.50 223 CYS A N 1
ATOM 1825 C CA . CYS A 1 223 ? 30.152 9.377 -14.488 1.00 79.50 223 CYS A CA 1
ATOM 1826 C C . CYS A 1 223 ? 29.224 10.177 -15.420 1.00 79.50 223 CYS A C 1
ATOM 1828 O O . CYS A 1 223 ? 29.457 10.251 -16.634 1.00 79.50 223 CYS A O 1
ATOM 1830 N N . TYR A 1 224 ? 28.153 10.753 -14.876 1.00 78.88 224 TYR A N 1
ATOM 1831 C CA . TYR A 1 224 ? 27.155 11.466 -15.678 1.00 78.88 224 TYR A CA 1
ATOM 1832 C C . TYR A 1 224 ? 27.750 12.697 -16.346 1.00 78.88 224 TYR A C 1
ATOM 1834 O O . TYR A 1 224 ? 27.508 12.918 -17.530 1.00 78.88 224 TYR A O 1
ATOM 1842 N N . SER A 1 225 ? 28.587 13.440 -15.624 1.00 81.62 225 SER A N 1
ATOM 1843 C CA . SER A 1 225 ? 29.270 14.622 -16.152 1.00 81.62 225 SER A CA 1
ATOM 1844 C C . SER A 1 225 ? 30.160 14.277 -17.358 1.00 81.62 225 SER A C 1
ATOM 1846 O O . SER A 1 225 ? 30.074 14.941 -18.390 1.00 81.62 225 SER A O 1
ATOM 1848 N N . ASP A 1 226 ? 30.937 13.182 -17.278 1.00 79.81 226 ASP A N 1
ATOM 1849 C CA . ASP A 1 226 ? 31.740 12.664 -18.404 1.00 79.81 226 ASP A CA 1
ATOM 1850 C C . ASP A 1 226 ? 30.834 12.274 -19.593 1.00 79.81 226 ASP A C 1
ATOM 1852 O O . ASP A 1 226 ? 31.138 12.583 -20.745 1.00 79.81 226 ASP A O 1
ATOM 1856 N N . SER A 1 227 ? 29.708 11.606 -19.321 1.00 76.38 227 SER A N 1
ATOM 1857 C CA . SER A 1 227 ? 28.797 11.075 -20.349 1.00 76.38 227 SER A CA 1
ATOM 1858 C C . SER A 1 227 ? 28.046 12.178 -21.098 1.00 76.38 227 SER A C 1
ATOM 1860 O O . SER A 1 227 ? 27.993 12.174 -22.326 1.00 76.38 227 SER A O 1
ATOM 1862 N N . ILE A 1 228 ? 27.498 13.156 -20.369 1.00 77.31 228 ILE A N 1
ATOM 1863 C CA . ILE A 1 228 ? 26.804 14.319 -20.942 1.00 77.31 228 ILE A CA 1
ATOM 1864 C C . ILE A 1 228 ? 27.761 15.106 -21.834 1.00 77.31 228 ILE A C 1
ATOM 1866 O O . ILE A 1 228 ? 27.395 15.490 -22.945 1.00 77.31 228 ILE A O 1
ATOM 1870 N N . PHE A 1 229 ? 29.000 15.304 -21.379 1.00 80.75 229 PHE A N 1
ATOM 1871 C CA . PHE A 1 229 ? 29.999 16.028 -22.149 1.00 80.75 229 PHE A CA 1
ATOM 1872 C C . PHE A 1 229 ? 30.404 15.301 -23.430 1.00 80.75 229 PHE A C 1
ATOM 1874 O O . PHE A 1 229 ? 30.444 15.913 -24.495 1.00 80.75 229 PHE A O 1
ATOM 1881 N N . LEU A 1 230 ? 30.670 13.993 -23.353 1.00 76.88 230 LEU A N 1
ATOM 1882 C CA . LEU A 1 230 ? 31.011 13.189 -24.529 1.00 76.88 230 LEU A CA 1
ATOM 1883 C C . LEU A 1 230 ? 29.878 13.171 -25.559 1.00 76.88 230 LEU A C 1
ATOM 1885 O O . LEU A 1 230 ? 30.153 13.299 -26.751 1.00 76.88 230 LEU A O 1
ATOM 1889 N N . ASN A 1 231 ? 28.625 13.094 -25.109 1.00 71.06 231 ASN A N 1
ATOM 1890 C CA . ASN A 1 231 ? 27.457 13.120 -25.986 1.00 71.06 231 ASN A CA 1
ATOM 1891 C C . ASN A 1 231 ? 27.239 14.495 -26.629 1.00 71.06 231 ASN A C 1
ATOM 1893 O O . ASN A 1 231 ? 26.933 14.577 -27.817 1.00 71.06 231 ASN A O 1
ATOM 1897 N N . ALA A 1 232 ? 27.429 15.581 -25.873 1.00 75.31 232 ALA A N 1
ATOM 1898 C CA . ALA A 1 232 ? 27.386 16.940 -26.410 1.00 75.31 232 ALA A CA 1
ATOM 1899 C C . ALA A 1 232 ? 28.530 17.197 -27.404 1.00 75.31 232 ALA A C 1
ATOM 1901 O O . ALA A 1 232 ? 28.342 17.859 -28.418 1.00 75.31 232 ALA A O 1
ATOM 1902 N N . TYR A 1 233 ? 29.717 16.646 -27.148 1.00 80.75 233 TYR A N 1
ATOM 1903 C CA . TYR A 1 233 ? 30.827 16.713 -28.092 1.00 80.75 233 TYR A CA 1
ATOM 1904 C C . TYR A 1 233 ? 30.510 15.937 -29.377 1.00 80.75 233 TYR A C 1
ATOM 1906 O O . TYR A 1 233 ? 30.704 16.454 -30.475 1.00 80.75 233 TYR A O 1
ATOM 1914 N N . GLN A 1 234 ? 29.991 14.712 -29.259 1.00 76.19 234 GLN A N 1
ATOM 1915 C CA . GLN A 1 234 ? 29.589 13.913 -30.416 1.00 76.19 234 GLN A CA 1
ATOM 1916 C C . GLN A 1 234 ? 28.526 14.633 -31.244 1.00 76.19 234 GLN A C 1
ATOM 1918 O O . GLN A 1 234 ? 28.743 14.793 -32.433 1.00 76.19 234 GLN A O 1
ATOM 1923 N N . SER A 1 235 ? 27.474 15.184 -30.636 1.00 70.75 235 SER A N 1
ATOM 1924 C CA . SER A 1 235 ? 26.407 15.881 -31.373 1.00 70.75 235 SER A CA 1
ATOM 1925 C C . SER A 1 235 ? 26.857 17.145 -32.116 1.00 70.75 235 SER A C 1
ATOM 1927 O O . SER A 1 235 ? 26.208 17.569 -33.071 1.00 70.75 235 SER A O 1
ATOM 1929 N N . VAL A 1 236 ? 27.961 17.766 -31.692 1.00 77.88 236 VAL A N 1
ATOM 1930 C CA . VAL A 1 236 ? 28.533 18.953 -32.346 1.00 77.88 236 VAL A CA 1
ATOM 1931 C C . VAL A 1 236 ? 29.465 18.581 -33.500 1.00 77.88 236 VAL A C 1
ATOM 1933 O O . VAL A 1 236 ? 29.585 19.351 -34.457 1.00 77.88 236 VAL A O 1
ATOM 1936 N N . PHE A 1 237 ? 30.150 17.439 -33.410 1.00 75.00 237 PHE A N 1
ATOM 1937 C CA . PHE A 1 237 ? 31.239 17.092 -34.325 1.00 75.00 237 PHE A CA 1
ATOM 1938 C C . PHE A 1 237 ? 30.993 15.841 -35.178 1.00 75.00 237 PHE A C 1
ATOM 1940 O O . PHE A 1 237 ? 31.732 15.657 -36.146 1.00 75.00 237 PHE A O 1
ATOM 1947 N N . HIS A 1 238 ? 30.038 14.970 -34.845 1.00 64.94 238 HIS A N 1
ATOM 1948 C CA . HIS A 1 238 ? 29.728 13.706 -35.530 1.00 64.94 238 HIS A CA 1
ATOM 1949 C C . HIS A 1 238 ? 28.194 13.570 -35.686 1.00 64.94 238 HIS A C 1
ATOM 1951 O O . HIS A 1 238 ? 27.467 13.666 -34.705 1.00 64.94 238 HIS A O 1
ATOM 1957 N N . ASP A 1 239 ? 27.698 13.333 -36.907 1.00 44.81 239 ASP A N 1
ATOM 1958 C CA . ASP A 1 239 ? 26.256 13.196 -37.225 1.00 44.81 239 ASP A CA 1
ATOM 1959 C C . ASP A 1 239 ? 25.634 11.853 -36.767 1.00 44.81 239 ASP A C 1
ATOM 1961 O O . ASP A 1 239 ? 24.495 11.540 -37.116 1.00 44.81 239 ASP A O 1
ATOM 1965 N N . ASP A 1 240 ? 26.363 11.040 -35.999 1.00 46.19 240 ASP A N 1
ATOM 1966 C CA . ASP A 1 240 ? 25.874 9.738 -35.546 1.00 46.19 240 ASP A CA 1
ATOM 1967 C C . ASP A 1 240 ? 24.881 9.886 -34.383 1.00 46.19 240 ASP A C 1
ATOM 1969 O O . ASP A 1 240 ? 25.059 10.705 -33.476 1.00 46.19 240 ASP A O 1
ATOM 1973 N N . GLU A 1 241 ? 23.822 9.070 -34.425 1.00 41.53 241 GLU A N 1
ATOM 1974 C CA . GLU A 1 241 ? 22.731 9.053 -33.452 1.00 41.53 241 GLU A CA 1
ATOM 1975 C C . GLU A 1 241 ? 23.261 9.015 -32.013 1.00 41.53 241 GLU A C 1
ATOM 1977 O O . GLU A 1 241 ? 23.939 8.083 -31.578 1.00 41.53 241 GLU A O 1
ATOM 1982 N N . ILE A 1 242 ? 22.923 10.065 -31.268 1.00 41.31 242 ILE A N 1
ATOM 1983 C CA . ILE A 1 242 ? 23.236 10.223 -29.854 1.00 41.31 242 ILE A CA 1
ATOM 1984 C C . ILE A 1 242 ? 22.537 9.087 -29.095 1.00 41.31 242 ILE A C 1
ATOM 1986 O O . ILE A 1 242 ? 21.336 9.166 -28.824 1.00 41.31 242 ILE A O 1
ATOM 1990 N N . GLU A 1 243 ? 23.272 8.044 -28.702 1.00 38.31 243 GLU A N 1
ATOM 1991 C CA . GLU A 1 243 ? 22.801 7.130 -27.661 1.00 38.31 243 GLU A CA 1
ATOM 1992 C C . GLU A 1 243 ? 22.730 7.922 -26.346 1.00 38.31 243 GLU A C 1
ATOM 1994 O O . GLU A 1 243 ? 23.708 8.115 -25.619 1.00 38.31 243 GLU A O 1
ATOM 1999 N N . SER A 1 244 ? 21.541 8.460 -26.069 1.00 36.34 244 SER A N 1
ATOM 2000 C CA . SER A 1 244 ? 21.197 9.064 -24.785 1.00 36.34 244 SER A CA 1
ATOM 2001 C C . SER A 1 244 ? 21.579 8.102 -23.650 1.00 36.34 244 SER A C 1
ATOM 2003 O O . SER A 1 244 ? 21.230 6.917 -23.721 1.00 36.34 244 SER A O 1
ATOM 2005 N N . PRO A 1 245 ? 22.261 8.566 -22.584 1.00 37.03 245 PRO A N 1
ATOM 2006 C CA . PRO A 1 245 ? 22.541 7.720 -21.444 1.00 37.03 245 PRO A CA 1
ATOM 2007 C C . PRO A 1 245 ? 21.212 7.430 -20.735 1.00 37.03 245 PRO A C 1
ATOM 2009 O O . PRO A 1 245 ? 20.633 8.286 -20.078 1.00 37.03 245 PRO A O 1
ATOM 2012 N N . ASN A 1 246 ? 20.758 6.189 -20.874 1.00 39.66 246 ASN A N 1
ATOM 2013 C CA . ASN A 1 246 ? 19.881 5.449 -19.964 1.00 39.66 246 ASN A CA 1
ATOM 2014 C C . ASN A 1 246 ? 18.423 5.882 -19.702 1.00 39.66 246 ASN A C 1
ATOM 2016 O O . ASN A 1 246 ? 17.713 5.065 -19.115 1.00 39.66 246 ASN A O 1
ATOM 2020 N N . ASP A 1 247 ? 17.896 7.010 -20.182 1.00 34.16 247 ASP A N 1
ATOM 2021 C CA . ASP A 1 247 ? 16.466 7.325 -19.943 1.00 34.16 247 ASP A CA 1
ATOM 2022 C C . ASP A 1 247 ? 15.500 6.662 -20.948 1.00 34.16 247 ASP A C 1
ATOM 2024 O O . ASP A 1 247 ? 14.347 6.361 -20.625 1.00 34.16 247 ASP A O 1
ATOM 2028 N N . SER A 1 248 ? 15.969 6.338 -22.157 1.00 33.72 248 SER A N 1
ATOM 2029 C CA . SER A 1 248 ? 15.158 5.687 -23.204 1.00 33.72 248 SER A CA 1
ATOM 2030 C C . SER A 1 248 ? 14.947 4.187 -22.975 1.00 33.72 248 SER A C 1
ATOM 2032 O O . SER A 1 248 ? 14.041 3.583 -23.550 1.00 33.72 248 SER A O 1
ATOM 2034 N N . ILE A 1 249 ? 15.747 3.570 -22.104 1.00 39.28 249 ILE A N 1
ATOM 2035 C CA . ILE A 1 249 ? 15.708 2.126 -21.868 1.00 39.28 249 ILE A CA 1
ATOM 2036 C C . ILE A 1 249 ? 14.443 1.724 -21.103 1.00 39.28 249 ILE A C 1
ATOM 2038 O O . ILE A 1 249 ? 13.901 0.653 -21.356 1.00 39.28 249 ILE A O 1
ATOM 2042 N N . ILE A 1 250 ? 13.944 2.569 -20.201 1.00 36.19 250 ILE A N 1
ATOM 2043 C CA . ILE A 1 250 ? 12.773 2.259 -19.373 1.00 36.19 250 ILE A CA 1
ATOM 2044 C C . ILE A 1 250 ? 11.500 2.386 -20.207 1.00 36.19 250 ILE A C 1
ATOM 2046 O O . ILE A 1 250 ? 10.726 1.439 -20.268 1.00 36.19 250 ILE A O 1
ATOM 2050 N N . SER A 1 251 ? 11.293 3.500 -20.913 1.00 33.16 251 SER A N 1
ATOM 2051 C CA . SER A 1 251 ? 10.077 3.687 -21.718 1.00 33.16 251 SER A CA 1
ATOM 2052 C C . SER A 1 251 ? 9.995 2.692 -22.882 1.00 33.16 251 SER A C 1
ATOM 2054 O O . SER A 1 251 ? 8.924 2.141 -23.135 1.00 33.16 251 SER A O 1
ATOM 2056 N N . PHE A 1 252 ? 11.126 2.382 -23.526 1.00 35.50 252 PHE A N 1
ATOM 2057 C CA . PHE A 1 252 ? 11.190 1.410 -24.618 1.00 35.50 252 PHE A CA 1
ATOM 2058 C C . PHE A 1 252 ? 11.041 -0.041 -24.124 1.00 35.50 252 PHE A C 1
ATOM 2060 O O . PHE A 1 252 ? 10.352 -0.836 -24.757 1.00 35.50 252 PHE A O 1
ATOM 2067 N N . LYS A 1 253 ? 11.607 -0.405 -22.961 1.00 47.47 253 LYS A N 1
ATOM 2068 C CA . LYS A 1 253 ? 11.499 -1.778 -22.425 1.00 47.47 253 LYS A CA 1
ATOM 2069 C C . LYS A 1 253 ? 10.221 -2.048 -21.642 1.00 47.47 253 LYS A C 1
ATOM 2071 O O . LYS A 1 253 ? 9.762 -3.181 -21.677 1.00 47.47 253 LYS A O 1
ATOM 2076 N N . TYR A 1 254 ? 9.625 -1.058 -20.974 1.00 42.28 254 TYR A N 1
ATOM 2077 C CA . TYR A 1 254 ? 8.288 -1.215 -20.391 1.00 42.28 254 TYR A CA 1
ATOM 2078 C C . TYR A 1 254 ? 7.240 -1.381 -21.480 1.00 42.28 254 TYR A C 1
ATOM 2080 O O . TYR A 1 254 ? 6.348 -2.200 -21.313 1.00 42.28 254 TYR A O 1
ATOM 2088 N N . LYS A 1 255 ? 7.379 -0.677 -22.609 1.00 43.38 255 LYS A N 1
ATOM 2089 C CA . LYS A 1 255 ? 6.529 -0.899 -23.778 1.00 43.38 255 LYS A CA 1
ATOM 2090 C C . LYS A 1 255 ? 6.668 -2.335 -24.297 1.00 43.38 255 LYS A C 1
ATOM 2092 O O . LYS A 1 255 ? 5.658 -3.007 -24.426 1.00 43.38 255 LYS A O 1
ATOM 2097 N N . ASN A 1 256 ? 7.892 -2.848 -24.432 1.00 46.22 256 ASN A N 1
ATOM 2098 C CA . ASN A 1 256 ? 8.118 -4.245 -24.826 1.00 46.22 256 ASN A CA 1
ATOM 2099 C C . ASN A 1 256 ? 7.672 -5.264 -23.761 1.00 46.22 256 ASN A C 1
ATOM 2101 O O . ASN A 1 256 ? 7.257 -6.356 -24.118 1.00 46.22 256 ASN A O 1
ATOM 2105 N N . LEU A 1 257 ? 7.754 -4.944 -22.462 1.00 47.19 257 LEU A N 1
ATOM 2106 C CA . LEU A 1 257 ? 7.219 -5.776 -21.376 1.00 47.19 257 LEU A CA 1
ATOM 2107 C C . LEU A 1 257 ? 5.692 -5.824 -21.446 1.00 47.19 257 LEU A C 1
ATOM 2109 O O . LEU A 1 257 ? 5.106 -6.889 -21.299 1.00 47.19 257 LEU A O 1
ATOM 2113 N N . GLN A 1 258 ? 5.064 -4.668 -21.650 1.00 52.38 258 GLN A N 1
ATOM 2114 C CA . GLN A 1 258 ? 3.625 -4.519 -21.800 1.00 52.38 258 GLN A CA 1
ATOM 2115 C C . GLN A 1 258 ? 3.157 -5.311 -23.021 1.00 52.38 258 GLN A C 1
ATOM 2117 O O . GLN A 1 258 ? 2.294 -6.161 -22.876 1.00 52.38 258 GLN A O 1
ATOM 2122 N N . GLU A 1 259 ? 3.811 -5.128 -24.169 1.00 53.09 259 GLU A N 1
ATOM 2123 C CA . GLU A 1 259 ? 3.568 -5.883 -25.402 1.00 53.09 259 GLU A CA 1
ATOM 2124 C C . GLU A 1 259 ? 3.800 -7.390 -25.191 1.00 53.09 259 GLU A C 1
ATOM 2126 O O . GLU A 1 259 ? 2.933 -8.187 -25.514 1.00 53.09 259 GLU A O 1
ATOM 2131 N N . ALA A 1 260 ? 4.883 -7.805 -24.525 1.00 53.84 260 ALA A N 1
ATOM 2132 C CA . ALA A 1 260 ? 5.168 -9.208 -24.196 1.00 53.84 260 ALA A CA 1
ATOM 2133 C C . ALA A 1 260 ? 4.141 -9.857 -23.246 1.00 53.84 260 ALA A C 1
ATOM 2135 O O . ALA A 1 260 ? 3.842 -11.050 -23.361 1.00 53.84 260 ALA A O 1
ATOM 2136 N N . LEU A 1 261 ? 3.633 -9.100 -22.270 1.00 55.59 261 LEU A N 1
ATOM 2137 C CA . LEU A 1 261 ? 2.596 -9.539 -21.335 1.00 55.59 261 LEU A CA 1
ATOM 2138 C C . LEU A 1 261 ? 1.210 -9.537 -21.994 1.00 55.59 261 LEU A C 1
ATOM 2140 O O . LEU A 1 261 ? 0.406 -10.424 -21.710 1.00 55.59 261 LEU A O 1
ATOM 2144 N N . ASP A 1 262 ? 0.938 -8.574 -22.872 1.00 56.47 262 ASP A N 1
ATOM 2145 C CA . ASP A 1 262 ? -0.303 -8.472 -23.641 1.00 56.47 262 ASP A CA 1
ATOM 2146 C C . ASP A 1 262 ? -0.376 -9.569 -24.723 1.00 56.47 262 ASP A C 1
ATOM 2148 O O . ASP A 1 262 ? -1.436 -10.171 -24.913 1.00 56.47 262 ASP A O 1
ATOM 2152 N N . ASP A 1 263 ? 0.757 -9.925 -25.336 1.00 54.50 263 ASP A N 1
ATOM 2153 C CA . ASP A 1 263 ? 0.894 -11.038 -26.285 1.00 54.50 263 ASP A CA 1
ATOM 2154 C C . ASP A 1 263 ? 0.814 -12.413 -25.593 1.00 54.50 263 ASP A C 1
ATOM 2156 O O . ASP A 1 263 ? 0.364 -13.394 -26.191 1.00 54.50 263 ASP A O 1
ATOM 2160 N N . ASN A 1 264 ? 1.215 -12.513 -24.315 1.00 59.12 264 ASN A N 1
ATOM 2161 C CA . ASN A 1 264 ? 1.170 -13.750 -23.528 1.00 59.12 264 ASN A CA 1
ATOM 2162 C C . ASN A 1 264 ? 0.290 -13.623 -22.275 1.00 59.12 264 ASN A C 1
ATOM 2164 O O . ASN A 1 264 ? 0.744 -13.632 -21.124 1.00 59.12 264 ASN A O 1
ATOM 2168 N N . ASN A 1 265 ? -1.015 -13.610 -22.536 1.00 60.06 265 ASN A N 1
ATOM 2169 C CA . ASN A 1 265 ? -2.097 -13.571 -21.555 1.00 60.06 265 ASN A CA 1
ATOM 2170 C C . ASN A 1 265 ? -1.928 -14.524 -20.355 1.00 60.06 265 ASN A C 1
ATOM 2172 O O . ASN A 1 265 ? -2.297 -14.183 -19.232 1.00 60.06 265 ASN A O 1
ATOM 2176 N N . GLN A 1 266 ? -1.377 -15.724 -20.560 1.00 62.28 266 GLN A N 1
ATOM 2177 C CA . GLN A 1 266 ? -1.195 -16.691 -19.476 1.00 62.28 266 GLN A CA 1
ATOM 2178 C C . GLN A 1 266 ? -0.108 -16.241 -18.493 1.00 62.28 266 GLN A C 1
ATOM 2180 O O . GLN A 1 266 ? -0.270 -16.381 -17.278 1.00 62.28 266 GLN A O 1
ATOM 2185 N N . LEU A 1 267 ? 1.001 -15.705 -19.004 1.00 62.34 267 LEU A N 1
ATOM 2186 C CA . LEU A 1 267 ? 2.119 -15.253 -18.185 1.00 62.34 267 LEU A CA 1
ATOM 2187 C C . LEU A 1 267 ? 1.757 -13.998 -17.388 1.00 62.34 267 LEU A C 1
ATOM 2189 O O . LEU A 1 267 ? 2.038 -13.940 -16.190 1.00 62.34 267 LEU A O 1
ATOM 2193 N N . LYS A 1 268 ? 1.062 -13.052 -18.029 1.00 61.69 268 LYS A N 1
ATOM 2194 C CA . LYS A 1 268 ? 0.500 -11.858 -17.384 1.00 61.69 268 LYS A CA 1
ATOM 2195 C C . LYS A 1 268 ? -0.392 -12.215 -16.208 1.00 61.69 268 LYS A C 1
ATOM 2197 O O . LYS A 1 268 ? -0.156 -11.753 -15.095 1.00 61.69 268 LYS A O 1
ATOM 2202 N N . GLN A 1 269 ? -1.321 -13.143 -16.413 1.00 60.75 269 GLN A N 1
ATOM 2203 C CA . GLN A 1 269 ? -2.195 -13.607 -15.341 1.00 60.75 269 GLN A CA 1
ATOM 2204 C C . GLN A 1 269 ? -1.444 -14.270 -14.197 1.00 60.75 269 GLN A C 1
ATOM 2206 O O . GLN A 1 269 ? -1.760 -14.017 -13.041 1.00 60.75 269 GLN A O 1
ATOM 2211 N N . ILE A 1 270 ? -0.446 -15.106 -14.482 1.00 62.19 270 ILE A N 1
ATOM 2212 C CA . ILE A 1 270 ? 0.344 -15.763 -13.432 1.00 62.19 270 ILE A CA 1
ATOM 2213 C C . ILE A 1 270 ? 1.129 -14.738 -12.617 1.00 62.19 270 ILE A C 1
ATOM 2215 O O . ILE A 1 270 ? 1.216 -14.881 -11.399 1.00 62.19 270 ILE A O 1
ATOM 2219 N N . PHE A 1 271 ? 1.687 -13.723 -13.275 1.00 63.84 271 PHE A N 1
ATOM 2220 C CA . PHE A 1 271 ? 2.458 -12.672 -12.624 1.00 63.84 271 PHE A CA 1
ATOM 2221 C C . PHE A 1 271 ? 1.561 -11.777 -11.758 1.00 63.84 271 PHE A C 1
ATOM 2223 O O . PHE A 1 271 ? 1.783 -11.681 -10.551 1.00 63.84 271 PHE A O 1
ATOM 2230 N N . GLU A 1 272 ? 0.505 -11.199 -12.336 1.00 59.62 272 GLU A N 1
ATOM 2231 C CA . GLU A 1 272 ? -0.428 -10.301 -11.642 1.00 59.62 272 GLU A CA 1
ATOM 2232 C C . GLU A 1 272 ? -1.176 -11.023 -10.510 1.00 59.62 272 GLU A C 1
ATOM 2234 O O . GLU A 1 272 ? -1.144 -10.583 -9.359 1.00 59.62 272 GLU A O 1
ATOM 2239 N N . TYR A 1 273 ? -1.774 -12.187 -10.790 1.00 56.66 273 TYR A N 1
ATOM 2240 C CA . TYR A 1 273 ? -2.482 -12.977 -9.777 1.00 56.66 273 TYR A CA 1
ATOM 2241 C C . TYR A 1 273 ? -1.532 -13.540 -8.720 1.00 56.66 273 TYR A C 1
ATOM 2243 O O . TYR A 1 273 ? -1.887 -13.626 -7.546 1.00 56.66 273 TYR A O 1
ATOM 2251 N N . GLY A 1 274 ? -0.322 -13.940 -9.117 1.00 56.16 274 GLY A N 1
ATOM 2252 C CA . GLY A 1 274 ? 0.698 -14.453 -8.209 1.00 56.16 274 GLY A CA 1
ATOM 2253 C C . GLY A 1 274 ? 1.096 -13.416 -7.164 1.00 56.16 274 GLY A C 1
ATOM 2254 O O . GLY A 1 274 ? 1.111 -13.735 -5.973 1.00 56.16 274 GLY A O 1
ATOM 2255 N N . PHE A 1 275 ? 1.347 -12.176 -7.589 1.00 62.09 275 PHE A N 1
ATOM 2256 C CA . PHE A 1 275 ? 1.685 -11.082 -6.681 1.00 62.09 275 PHE A CA 1
ATOM 2257 C C . PHE A 1 275 ? 0.497 -10.603 -5.855 1.00 62.09 275 PHE A C 1
ATOM 2259 O O . PHE A 1 275 ? 0.652 -10.462 -4.644 1.00 62.09 275 PHE A O 1
ATOM 2266 N N . PHE A 1 276 ? -0.684 -10.436 -6.453 1.00 56.72 276 PHE A N 1
ATOM 2267 C CA . PHE A 1 276 ? -1.895 -10.057 -5.720 1.00 56.72 276 PHE A CA 1
ATOM 2268 C C . PHE A 1 276 ? -2.274 -11.091 -4.651 1.00 56.72 276 PHE A C 1
ATOM 2270 O O . PHE A 1 276 ? -2.527 -10.756 -3.497 1.00 56.72 276 PHE A O 1
ATOM 2277 N N . ALA A 1 277 ? -2.268 -12.381 -4.995 1.00 54.59 277 ALA A N 1
ATOM 2278 C CA . ALA A 1 277 ? -2.604 -13.430 -4.038 1.00 54.59 277 ALA A CA 1
ATOM 2279 C C . ALA A 1 277 ? -1.597 -13.498 -2.886 1.00 54.59 277 ALA A C 1
ATOM 2281 O O . ALA A 1 277 ? -1.951 -13.925 -1.792 1.00 54.59 277 ALA A O 1
ATOM 2282 N N . VAL A 1 278 ? -0.339 -13.127 -3.128 1.00 53.09 278 VAL A N 1
ATOM 2283 C CA . VAL A 1 278 ? 0.715 -13.177 -2.119 1.00 53.09 278 VAL A CA 1
ATOM 2284 C C . VAL A 1 278 ? 0.774 -11.893 -1.281 1.00 53.09 278 VAL A C 1
ATOM 2286 O O . VAL A 1 278 ? 1.027 -11.994 -0.083 1.00 53.09 278 VAL A O 1
ATOM 2289 N N . SER A 1 279 ? 0.481 -10.718 -1.850 1.00 55.22 279 SER A N 1
ATOM 2290 C CA . SER A 1 279 ? 0.494 -9.424 -1.144 1.00 55.22 279 SER A CA 1
ATOM 2291 C C . SER A 1 279 ? -0.471 -9.390 0.043 1.00 55.22 279 SER A C 1
ATOM 2293 O O . SER A 1 279 ? -0.155 -8.794 1.068 1.00 55.22 279 SER A O 1
ATOM 2295 N N . GLN A 1 280 ? -1.585 -10.121 -0.040 1.00 56.41 280 GLN A N 1
ATOM 2296 C CA . GLN A 1 280 ? -2.569 -10.279 1.040 1.00 56.41 280 GLN A CA 1
ATOM 2297 C C . GLN A 1 280 ? -1.993 -10.858 2.341 1.00 56.41 280 GLN A C 1
ATOM 2299 O O . GLN A 1 280 ? -2.608 -10.731 3.395 1.00 56.41 280 GLN A O 1
ATOM 2304 N N . TYR A 1 281 ? -0.828 -11.506 2.288 1.00 55.62 281 TYR A N 1
ATOM 2305 C CA . TYR A 1 281 ? -0.175 -12.069 3.467 1.00 55.62 281 TYR A CA 1
ATOM 2306 C C . TYR A 1 281 ? 0.891 -11.141 4.079 1.00 55.62 281 TYR A C 1
ATOM 2308 O O . TYR A 1 281 ? 1.528 -11.513 5.065 1.00 55.62 281 TYR A O 1
ATOM 2316 N N . PHE A 1 282 ? 1.0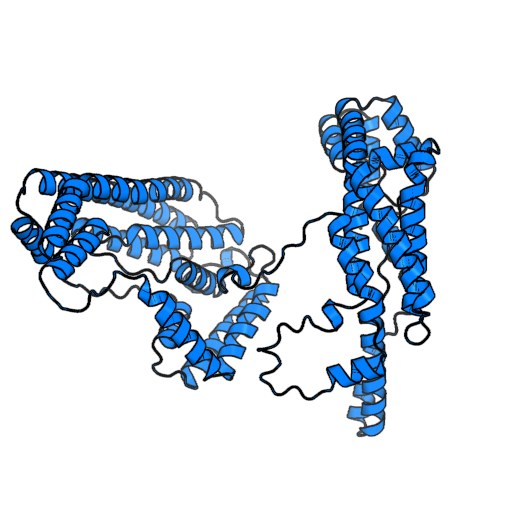81 -9.941 3.519 1.00 54.47 282 PHE A N 1
ATOM 2317 C CA . PHE A 1 282 ? 2.047 -8.938 3.970 1.00 54.47 282 PHE A CA 1
ATOM 2318 C C . PHE A 1 282 ? 1.331 -7.684 4.472 1.00 54.47 282 PHE A C 1
ATOM 2320 O O . PHE A 1 282 ? 1.303 -6.654 3.805 1.00 54.47 282 PHE A O 1
ATOM 2327 N N . ASN A 1 283 ? 0.771 -7.757 5.682 1.00 50.50 283 ASN A N 1
ATOM 2328 C CA . ASN A 1 283 ? 0.108 -6.603 6.304 1.00 50.50 283 ASN A CA 1
ATOM 2329 C C . ASN A 1 283 ? 1.078 -5.442 6.586 1.00 50.50 283 ASN A C 1
ATOM 2331 O O . ASN A 1 283 ? 0.670 -4.284 6.564 1.00 50.50 283 ASN A O 1
ATOM 2335 N N . ASP A 1 284 ? 2.359 -5.752 6.795 1.00 42.06 284 ASP A N 1
ATOM 2336 C CA . ASP A 1 284 ? 3.387 -4.773 7.163 1.00 42.06 284 ASP A CA 1
ATOM 2337 C C . ASP A 1 284 ? 4.094 -4.164 5.935 1.00 42.06 284 ASP A C 1
ATOM 2339 O O . ASP A 1 284 ? 4.840 -3.195 6.061 1.00 42.06 284 ASP A O 1
ATOM 2343 N N . PHE A 1 285 ? 3.884 -4.726 4.735 1.00 45.28 285 PHE A N 1
ATOM 2344 C CA . PHE A 1 285 ? 4.587 -4.321 3.517 1.00 45.28 285 PHE A CA 1
ATOM 2345 C C . PHE A 1 285 ? 3.693 -4.495 2.286 1.00 45.28 285 PHE A C 1
ATOM 2347 O O . PHE A 1 285 ? 3.432 -5.607 1.831 1.00 45.28 285 PHE A O 1
ATOM 2354 N N . ASN A 1 286 ? 3.236 -3.388 1.702 1.00 52.00 286 ASN A N 1
ATOM 2355 C CA . ASN A 1 286 ? 2.407 -3.440 0.501 1.00 52.00 286 ASN A CA 1
ATOM 2356 C C . ASN A 1 286 ? 3.281 -3.725 -0.738 1.00 52.00 286 ASN A C 1
ATOM 2358 O O . ASN A 1 286 ? 3.686 -2.804 -1.444 1.00 52.00 286 ASN A O 1
ATOM 2362 N N . LEU A 1 287 ? 3.585 -5.006 -0.978 1.00 51.28 287 LEU A N 1
ATOM 2363 C CA . LEU A 1 287 ? 4.404 -5.478 -2.106 1.00 51.28 287 LEU A CA 1
ATOM 2364 C C . LEU A 1 287 ? 3.851 -5.042 -3.467 1.00 51.28 287 LEU A C 1
ATOM 2366 O O . LEU A 1 287 ? 4.619 -4.725 -4.373 1.00 51.28 287 LEU A O 1
ATOM 2370 N N . GLU A 1 288 ? 2.526 -4.984 -3.592 1.00 49.59 288 GLU A N 1
ATOM 2371 C CA . GLU A 1 288 ? 1.835 -4.555 -4.808 1.00 49.59 288 GLU A CA 1
ATOM 2372 C C . GLU A 1 288 ? 2.229 -3.123 -5.195 1.00 49.59 288 GLU A C 1
ATOM 2374 O O . GLU A 1 288 ? 2.612 -2.878 -6.333 1.00 49.59 288 GLU A O 1
ATOM 2379 N N . ARG A 1 289 ? 2.268 -2.196 -4.227 1.00 49.12 289 ARG A N 1
ATOM 2380 C CA . ARG A 1 289 ? 2.677 -0.793 -4.444 1.00 49.12 289 ARG A CA 1
ATOM 2381 C C . ARG A 1 289 ? 4.144 -0.600 -4.828 1.00 49.12 289 ARG A C 1
ATOM 2383 O O . ARG A 1 289 ? 4.496 0.491 -5.270 1.00 49.12 289 ARG A O 1
ATOM 2390 N N . ILE A 1 290 ? 5.001 -1.586 -4.571 1.00 45.00 290 ILE A N 1
ATOM 2391 C CA . ILE A 1 290 ? 6.448 -1.491 -4.817 1.00 45.00 290 ILE A CA 1
ATOM 2392 C C . ILE A 1 290 ? 6.795 -2.106 -6.175 1.00 45.00 290 ILE A C 1
ATOM 2394 O O . ILE A 1 290 ? 7.650 -1.583 -6.882 1.00 45.00 290 ILE A O 1
ATOM 2398 N N . LEU A 1 291 ? 6.121 -3.196 -6.546 1.00 41.44 291 LEU A N 1
ATOM 2399 C CA . LEU A 1 291 ? 6.352 -3.914 -7.801 1.00 41.44 291 LEU A CA 1
ATOM 2400 C C . LEU A 1 291 ? 5.549 -3.348 -8.975 1.00 41.44 291 LEU A C 1
ATOM 2402 O O . LEU A 1 291 ? 5.979 -3.483 -10.117 1.00 41.44 291 LEU A O 1
ATOM 2406 N N . LEU A 1 292 ? 4.401 -2.722 -8.703 1.00 42.84 292 LEU A N 1
ATOM 2407 C CA . LEU A 1 292 ? 3.541 -2.105 -9.709 1.00 42.84 292 LEU A CA 1
ATOM 2408 C C . LEU A 1 292 ? 3.598 -0.575 -9.526 1.00 42.84 292 LEU A C 1
ATOM 2410 O O . LEU A 1 292 ? 3.125 -0.068 -8.503 1.00 42.84 292 LEU A O 1
ATOM 2414 N N . PRO A 1 293 ? 4.197 0.186 -10.467 1.00 37.19 293 PRO A N 1
ATOM 2415 C CA . PRO A 1 293 ? 4.289 1.640 -10.370 1.00 37.19 293 PRO A CA 1
ATOM 2416 C C . PRO A 1 293 ? 2.914 2.285 -10.150 1.00 37.19 293 PRO A C 1
ATOM 2418 O O . PRO A 1 293 ? 1.933 1.931 -10.803 1.00 37.19 293 PRO A O 1
ATOM 2421 N N . GLN A 1 294 ? 2.854 3.278 -9.257 1.00 40.44 294 GLN A N 1
ATOM 2422 C CA . GLN A 1 294 ? 1.641 3.962 -8.770 1.00 40.44 294 GLN A CA 1
ATOM 2423 C C . GLN A 1 294 ? 0.838 4.758 -9.822 1.00 40.44 294 GLN A C 1
ATOM 2425 O O . GLN A 1 294 ? 0.003 5.584 -9.456 1.00 40.44 294 GLN A O 1
ATOM 2430 N N . GLN A 1 295 ? 1.005 4.513 -11.122 1.00 39.91 295 GLN A N 1
ATOM 2431 C CA . GLN A 1 295 ? 0.217 5.193 -12.158 1.00 39.91 295 GLN A CA 1
ATOM 2432 C C . GLN A 1 295 ? -1.284 4.832 -12.132 1.00 39.91 295 GLN A C 1
ATOM 2434 O O . GLN A 1 295 ? -2.060 5.393 -12.899 1.00 39.91 295 GLN A O 1
ATOM 2439 N N . ARG A 1 296 ? -1.727 3.957 -11.215 1.00 39.12 296 ARG A N 1
ATOM 2440 C CA . ARG A 1 296 ? -3.139 3.590 -11.014 1.00 39.12 296 ARG A CA 1
ATOM 2441 C C . ARG A 1 296 ? -3.666 3.789 -9.585 1.00 39.12 296 ARG A C 1
ATOM 2443 O O . ARG A 1 296 ? -4.519 3.033 -9.139 1.00 39.12 296 ARG A O 1
ATOM 2450 N N . GLN A 1 297 ? -3.229 4.823 -8.864 1.00 33.88 297 GLN A N 1
ATOM 2451 C CA . GLN A 1 297 ? -4.039 5.368 -7.759 1.00 33.88 297 GLN A CA 1
ATOM 2452 C C . GLN A 1 297 ? -4.623 6.721 -8.161 1.00 33.88 297 GLN A C 1
ATOM 2454 O O . GLN A 1 297 ? -4.179 7.774 -7.709 1.00 33.88 297 GLN A O 1
ATOM 2459 N N . LYS A 1 298 ? -5.664 6.691 -9.002 1.00 34.03 298 LYS A N 1
ATOM 2460 C CA . LYS A 1 298 ? -6.650 7.774 -8.988 1.00 34.03 298 LYS A CA 1
ATOM 2461 C C . LYS A 1 298 ? -7.295 7.769 -7.593 1.00 34.03 298 LYS A C 1
ATOM 2463 O O . LYS A 1 298 ? -7.922 6.791 -7.208 1.00 34.03 298 LYS A O 1
ATOM 2468 N N . ASN A 1 299 ? -7.115 8.876 -6.874 1.00 30.64 299 ASN A N 1
ATOM 2469 C CA . ASN A 1 299 ? -7.844 9.310 -5.678 1.00 30.64 299 ASN A CA 1
ATOM 2470 C C . ASN A 1 299 ? -7.695 8.448 -4.409 1.00 30.64 299 ASN A C 1
ATOM 2472 O O . ASN A 1 299 ? -8.556 7.644 -4.064 1.00 30.64 299 ASN A O 1
ATOM 2476 N N . LYS A 1 300 ? -6.676 8.755 -3.595 1.00 36.06 300 LYS A N 1
ATOM 2477 C CA . LYS A 1 300 ? -6.876 8.728 -2.137 1.00 36.06 300 LYS A CA 1
ATOM 2478 C C . LYS A 1 300 ? -7.959 9.767 -1.824 1.00 36.06 300 LYS A C 1
ATOM 2480 O O . LYS A 1 300 ? -7.715 10.956 -2.008 1.00 36.06 300 LYS A O 1
ATOM 2485 N N . PHE A 1 301 ? -9.144 9.319 -1.424 1.00 40.97 301 PHE A N 1
ATOM 2486 C CA . PHE A 1 301 ? -10.249 10.190 -1.034 1.00 40.97 301 PHE A CA 1
ATOM 2487 C C . PHE A 1 301 ? -9.811 11.192 0.044 1.00 40.97 301 PHE A C 1
ATOM 2489 O O . PHE A 1 301 ? -9.196 10.820 1.044 1.00 40.97 301 PHE A O 1
ATOM 2496 N N . GLU A 1 302 ? -10.120 12.472 -0.163 1.00 48.28 302 GLU A N 1
ATOM 2497 C CA . GLU A 1 302 ? -10.063 13.479 0.896 1.00 48.28 302 GLU A CA 1
ATOM 2498 C C . GLU A 1 302 ? -11.062 13.100 2.000 1.00 48.28 302 GLU A C 1
ATOM 2500 O O . GLU A 1 302 ? -12.251 12.930 1.732 1.00 48.28 302 GLU A O 1
ATOM 2505 N N . ASN A 1 303 ? -10.600 12.995 3.248 1.00 56.09 303 ASN A N 1
ATOM 2506 C CA . ASN A 1 303 ? -11.422 12.657 4.418 1.00 56.09 303 ASN A CA 1
ATOM 2507 C C . ASN A 1 303 ? -12.265 13.863 4.913 1.00 56.09 303 ASN A C 1
ATOM 2509 O O . ASN A 1 303 ? -12.116 14.300 6.057 1.00 56.09 303 ASN A O 1
ATOM 2513 N N . SER A 1 304 ? -13.134 14.438 4.074 1.00 68.19 304 SER A N 1
ATOM 2514 C CA . SER A 1 304 ? -14.077 15.511 4.452 1.00 68.19 304 SER A CA 1
ATOM 2515 C C . SER A 1 304 ? -15.535 15.045 4.355 1.00 68.19 304 SER A C 1
ATOM 2517 O O . SER A 1 304 ? -15.847 14.147 3.578 1.00 68.19 304 SER A O 1
ATOM 2519 N N . PHE A 1 305 ? -16.468 15.641 5.114 1.00 71.38 305 PHE A N 1
ATOM 2520 C CA . PHE A 1 305 ? -17.894 15.338 4.892 1.00 71.38 305 PHE A CA 1
ATOM 2521 C C . PHE A 1 305 ? -18.348 15.831 3.512 1.00 71.38 305 PHE A C 1
ATOM 2523 O O . PHE A 1 305 ? -19.221 15.233 2.885 1.00 71.38 305 PHE A O 1
ATOM 2530 N N . LYS A 1 306 ? -17.710 16.889 2.998 1.00 69.50 306 LYS A N 1
ATOM 2531 C CA . LYS A 1 306 ? -17.943 17.415 1.653 1.00 69.50 306 LYS A CA 1
ATOM 2532 C C . LYS A 1 306 ? -17.626 16.408 0.540 1.00 69.50 306 LYS A C 1
ATOM 2534 O O . LYS A 1 306 ? -18.365 16.372 -0.443 1.00 69.50 306 LYS A O 1
ATOM 2539 N N . SER A 1 307 ? -16.585 15.582 0.676 1.00 70.38 307 SER A N 1
ATOM 2540 C CA . SER A 1 307 ? -16.232 14.577 -0.343 1.00 70.38 307 SER A CA 1
ATOM 2541 C C . SER A 1 307 ? -17.264 13.441 -0.437 1.00 70.38 307 SER A C 1
ATOM 2543 O O . SER A 1 307 ? -17.495 12.894 -1.520 1.00 70.38 307 SER A O 1
ATOM 2545 N N . LEU A 1 308 ? -17.971 13.158 0.662 1.00 70.12 308 LEU A N 1
ATOM 2546 C CA . LEU A 1 308 ? -19.041 12.160 0.730 1.00 70.12 308 LEU A CA 1
ATOM 2547 C C . LEU A 1 308 ? -20.348 12.594 0.068 1.00 70.12 308 LEU A C 1
ATOM 2549 O O . LEU A 1 308 ? -21.109 11.743 -0.389 1.00 70.12 308 LEU A O 1
ATOM 2553 N N . VAL A 1 309 ? -20.614 13.899 -0.031 1.00 78.06 309 VAL A N 1
ATOM 2554 C CA . VAL A 1 309 ? -21.843 14.408 -0.664 1.00 78.06 309 VAL A CA 1
ATOM 2555 C C . VAL A 1 309 ? -21.971 13.908 -2.102 1.00 78.06 309 VAL A C 1
ATOM 2557 O O . VAL A 1 309 ? -23.017 13.391 -2.487 1.00 78.06 309 VAL A O 1
ATOM 2560 N N . ALA A 1 310 ? -20.876 13.957 -2.863 1.00 75.12 310 ALA A N 1
ATOM 2561 C CA . ALA A 1 310 ? -20.852 13.470 -4.240 1.00 75.12 310 ALA A CA 1
ATOM 2562 C C . ALA A 1 310 ? -21.096 11.951 -4.354 1.00 75.12 310 ALA A C 1
ATOM 2564 O O . ALA A 1 310 ? -21.470 11.475 -5.423 1.00 75.12 310 ALA A O 1
ATOM 2565 N N . HIS A 1 311 ? -20.878 11.188 -3.278 1.00 75.38 311 HIS A N 1
ATOM 2566 C CA . HIS A 1 311 ? -21.084 9.738 -3.239 1.00 75.38 311 HIS A CA 1
ATOM 2567 C C . HIS A 1 311 ? -22.537 9.406 -2.901 1.00 75.38 311 HIS A C 1
ATOM 2569 O O . HIS A 1 311 ? -23.163 8.606 -3.595 1.00 75.38 311 HIS A O 1
ATOM 2575 N N . ILE A 1 312 ? -23.109 10.092 -1.908 1.00 81.06 312 ILE A N 1
ATOM 2576 C CA . ILE A 1 312 ? -24.528 9.966 -1.541 1.00 81.06 312 ILE A CA 1
ATOM 2577 C C . ILE A 1 312 ? -25.420 10.333 -2.727 1.00 81.06 312 ILE A C 1
ATOM 2579 O O . ILE A 1 312 ? -26.378 9.625 -3.027 1.00 81.06 312 ILE A O 1
ATOM 2583 N N . GLU A 1 313 ? -25.081 11.401 -3.448 1.00 85.31 313 GLU A N 1
ATOM 2584 C CA . GLU A 1 313 ? -25.834 11.859 -4.621 1.00 85.31 313 GLU A CA 1
ATOM 2585 C C . GLU A 1 313 ? -25.873 10.829 -5.763 1.00 85.31 313 GLU A C 1
ATOM 2587 O O . GLU A 1 313 ? -26.767 10.885 -6.609 1.00 85.31 313 GLU A O 1
ATOM 2592 N N . ARG A 1 314 ? -24.954 9.852 -5.773 1.00 80.06 314 ARG A N 1
ATOM 2593 C CA . ARG A 1 314 ? -24.923 8.770 -6.768 1.00 80.06 314 ARG A CA 1
ATOM 2594 C C . ARG A 1 314 ? -25.831 7.594 -6.422 1.00 80.06 314 ARG A C 1
ATOM 2596 O O . ARG A 1 314 ? -26.224 6.901 -7.354 1.00 80.06 314 ARG A O 1
ATOM 2603 N N . LEU A 1 315 ? -26.214 7.398 -5.154 1.00 84.25 315 LEU A N 1
ATOM 2604 C CA . LEU A 1 315 ? -27.013 6.247 -4.689 1.00 84.25 315 LEU A CA 1
ATOM 2605 C C . LEU A 1 315 ? -28.244 5.914 -5.558 1.00 84.25 315 LEU A C 1
ATOM 2607 O O . LEU A 1 315 ? -28.455 4.740 -5.842 1.00 84.25 315 LEU A O 1
ATOM 2611 N N . PRO A 1 316 ? -29.049 6.879 -6.048 1.00 83.81 316 PRO A N 1
ATOM 2612 C CA . PRO A 1 316 ? -30.223 6.548 -6.857 1.00 83.81 316 PRO A CA 1
ATOM 2613 C C . PRO A 1 316 ? -29.866 5.873 -8.185 1.00 83.81 316 PRO A C 1
ATOM 2615 O O . PRO A 1 316 ? -30.680 5.137 -8.730 1.00 83.81 316 PRO A O 1
ATOM 2618 N N . ASN A 1 317 ? -28.663 6.128 -8.706 1.00 80.69 317 ASN A N 1
ATOM 2619 C CA . ASN A 1 317 ? -28.186 5.594 -9.981 1.00 80.69 317 ASN A CA 1
ATOM 2620 C C . ASN A 1 317 ? -27.464 4.249 -9.820 1.00 80.69 317 ASN A C 1
ATOM 2622 O O . ASN A 1 317 ? -27.065 3.652 -10.817 1.00 80.69 317 ASN A O 1
ATOM 2626 N N . THR A 1 318 ? -27.260 3.791 -8.583 1.00 79.81 318 THR A N 1
ATOM 2627 C CA . THR A 1 318 ? -26.579 2.528 -8.279 1.00 79.81 318 THR A CA 1
ATOM 2628 C C . THR A 1 318 ? -27.555 1.425 -7.886 1.00 79.81 318 THR A C 1
ATOM 2630 O O . THR A 1 318 ? -27.135 0.304 -7.654 1.00 79.81 318 THR A O 1
ATOM 2633 N N . LEU A 1 319 ? -28.861 1.687 -7.821 1.00 84.75 319 LEU A N 1
ATOM 2634 C CA . LEU A 1 319 ? -29.852 0.655 -7.518 1.00 84.75 319 LEU A CA 1
ATOM 2635 C C . LEU A 1 319 ? -30.095 -0.226 -8.753 1.00 84.75 319 LEU A C 1
ATOM 2637 O O . LEU A 1 319 ? -30.482 0.282 -9.802 1.00 84.75 319 LEU A O 1
ATOM 2641 N N . LYS A 1 320 ? -29.882 -1.540 -8.613 1.00 82.81 320 LYS A N 1
ATOM 2642 C CA . LYS A 1 320 ? -30.072 -2.554 -9.666 1.00 82.81 320 LYS A CA 1
ATOM 2643 C C . LYS A 1 320 ? -30.848 -3.749 -9.129 1.00 82.81 320 LYS A C 1
ATOM 2645 O O . LYS A 1 320 ? -30.570 -4.185 -8.019 1.00 82.81 320 LYS A O 1
ATOM 2650 N N . SER A 1 321 ? -31.756 -4.325 -9.912 1.00 82.56 321 SER A N 1
ATOM 2651 C CA . SER A 1 321 ? -32.483 -5.533 -9.483 1.00 82.56 321 SER A CA 1
ATOM 2652 C C . SER A 1 321 ? -31.537 -6.720 -9.259 1.00 82.56 321 SER A C 1
ATOM 2654 O O . SER A 1 321 ? -30.454 -6.803 -9.849 1.00 82.56 321 SER A O 1
ATOM 2656 N N . LEU A 1 322 ? -31.943 -7.687 -8.429 1.00 81.19 322 LEU A N 1
ATOM 2657 C CA . LEU A 1 322 ? -31.137 -8.897 -8.219 1.00 81.19 322 LEU A CA 1
ATOM 2658 C C . LEU A 1 322 ? -30.976 -9.705 -9.516 1.00 81.19 322 LEU A C 1
ATOM 2660 O O . LEU A 1 322 ? -29.938 -10.335 -9.713 1.00 81.19 322 LEU A O 1
ATOM 2664 N N . ASP A 1 323 ? -31.969 -9.656 -10.409 1.00 81.81 323 ASP A N 1
ATOM 2665 C CA . ASP A 1 323 ? -31.910 -10.273 -11.736 1.00 81.81 323 ASP A CA 1
ATOM 2666 C C . ASP A 1 323 ? -30.880 -9.588 -12.645 1.00 81.81 323 ASP A C 1
ATOM 2668 O O . ASP A 1 323 ? -30.099 -10.275 -13.307 1.00 81.81 323 ASP A O 1
ATOM 2672 N N . GLU A 1 324 ? -30.818 -8.253 -12.643 1.00 80.50 324 GLU A N 1
ATOM 2673 C CA . GLU A 1 324 ? -29.793 -7.487 -13.366 1.00 80.50 324 GLU A CA 1
ATOM 2674 C C . GLU A 1 324 ? -28.391 -7.792 -12.836 1.00 80.50 324 GLU A C 1
ATOM 2676 O O . GLU A 1 324 ? -27.485 -8.061 -13.625 1.00 80.50 324 GLU A O 1
ATOM 2681 N N . LEU A 1 325 ? -28.218 -7.829 -11.511 1.00 77.69 325 LEU A N 1
ATOM 2682 C CA . LEU A 1 325 ? -26.947 -8.175 -10.867 1.00 77.69 325 LEU A CA 1
ATOM 2683 C C . LEU A 1 325 ? -26.522 -9.613 -11.181 1.00 77.69 325 LEU A C 1
ATOM 2685 O O . LEU A 1 325 ? -25.363 -9.872 -11.509 1.00 77.69 325 LEU A O 1
ATOM 2689 N N . TYR A 1 326 ? -27.461 -10.559 -11.113 1.00 74.00 326 TYR A N 1
ATOM 2690 C CA . TYR A 1 326 ? -27.217 -11.952 -11.470 1.00 74.00 326 TYR A CA 1
ATOM 2691 C C . TYR A 1 326 ? -26.855 -12.093 -12.951 1.00 74.00 326 TYR A C 1
ATOM 2693 O O . TYR A 1 326 ? -25.971 -12.881 -13.286 1.00 74.00 326 TYR A O 1
ATOM 2701 N N . PHE A 1 327 ? -27.504 -11.342 -13.842 1.00 75.19 327 PHE A N 1
ATOM 2702 C CA . PHE A 1 327 ? -27.196 -11.357 -15.269 1.00 75.19 327 PHE A CA 1
ATOM 2703 C C . PHE A 1 327 ? -25.836 -10.727 -15.567 1.00 75.19 327 PHE A C 1
ATOM 2705 O O . PHE A 1 327 ? -25.073 -11.310 -16.325 1.00 75.19 327 PHE A O 1
ATOM 2712 N N . GLU A 1 328 ? -25.493 -9.594 -14.951 1.00 70.62 328 GLU A N 1
ATOM 2713 C CA . GLU A 1 328 ? -24.176 -8.962 -15.095 1.00 70.62 328 GLU A CA 1
ATOM 2714 C C . GLU A 1 328 ? -23.044 -9.874 -14.608 1.00 70.62 328 GLU A C 1
ATOM 2716 O O . GLU A 1 328 ? -22.060 -10.022 -15.323 1.00 70.62 328 GLU A O 1
ATOM 2721 N N . LEU A 1 329 ? -23.214 -10.566 -13.474 1.00 64.69 329 LEU A N 1
ATOM 2722 C CA . LEU A 1 329 ? -22.239 -11.552 -12.984 1.00 64.69 329 LEU A CA 1
ATOM 2723 C C . LEU A 1 329 ? -22.129 -12.809 -13.859 1.00 64.69 329 LEU A C 1
ATOM 2725 O O . LEU A 1 329 ? -21.098 -13.477 -13.840 1.00 64.69 329 LEU A O 1
ATOM 2729 N N . ASN A 1 330 ? -23.196 -13.171 -14.577 1.00 59.12 330 ASN A N 1
ATOM 2730 C CA . ASN A 1 330 ? -23.230 -14.351 -15.447 1.00 59.12 330 ASN A CA 1
ATOM 2731 C C . ASN A 1 330 ? -23.058 -14.023 -16.932 1.00 59.12 330 ASN A C 1
ATOM 2733 O O . ASN A 1 330 ? -23.108 -14.939 -17.762 1.00 59.12 330 ASN A O 1
ATOM 2737 N N . LYS A 1 331 ? -22.832 -12.755 -17.298 1.00 59.75 331 LYS A N 1
ATOM 2738 C CA . LYS A 1 331 ? -22.316 -12.436 -18.626 1.00 59.75 331 LYS A CA 1
ATOM 2739 C C . LYS A 1 331 ? -20.975 -13.146 -18.732 1.00 59.75 331 LYS A C 1
ATOM 2741 O O . LYS A 1 331 ? -20.078 -12.913 -17.929 1.00 59.75 331 LYS A O 1
ATOM 2746 N N . LYS A 1 332 ? -20.859 -14.060 -19.701 1.00 42.56 332 LYS A N 1
ATOM 2747 C CA . LYS A 1 332 ? -19.560 -14.605 -20.093 1.00 42.56 332 LYS A CA 1
ATOM 2748 C C . LYS A 1 332 ? -18.733 -13.427 -20.575 1.00 42.56 332 LYS A C 1
ATOM 2750 O O . LYS A 1 332 ? -18.903 -12.971 -21.700 1.00 42.56 332 LYS A O 1
ATOM 2755 N N . GLU A 1 333 ? -17.911 -12.910 -19.683 1.00 42.69 333 GLU A N 1
ATOM 2756 C CA . GLU A 1 333 ? -16.886 -11.956 -20.034 1.00 42.69 333 GLU A CA 1
ATOM 2757 C C . GLU A 1 333 ? -15.942 -12.629 -21.029 1.00 42.69 333 GLU A C 1
ATOM 2759 O O . GLU A 1 333 ? -15.417 -13.718 -20.768 1.00 42.69 333 GLU A O 1
ATOM 2764 N N . ASP A 1 334 ? -15.759 -12.001 -22.193 1.00 38.38 334 ASP A N 1
ATOM 2765 C CA . ASP A 1 334 ? -14.574 -12.267 -22.994 1.00 38.38 334 ASP A CA 1
ATOM 2766 C C . ASP A 1 334 ? -13.388 -12.023 -22.072 1.00 38.38 334 ASP A C 1
ATOM 2768 O O . ASP A 1 334 ? -13.283 -10.979 -21.443 1.00 38.38 334 ASP A O 1
ATOM 2772 N N . PHE A 1 335 ? -12.504 -13.002 -21.964 1.00 33.22 335 PHE A N 1
ATOM 2773 C CA . PHE A 1 335 ? -11.396 -13.058 -21.009 1.00 33.22 335 PHE A CA 1
ATOM 2774 C C . PHE A 1 335 ? -10.558 -11.764 -20.886 1.00 33.22 335 PHE A C 1
ATOM 2776 O O . PHE A 1 335 ? -9.914 -11.544 -19.863 1.00 33.22 335 PHE A O 1
ATOM 2783 N N . TYR A 1 336 ? -10.589 -10.894 -21.900 1.00 30.17 336 TYR A N 1
ATOM 2784 C CA . TYR A 1 336 ? -9.938 -9.585 -21.938 1.00 30.17 336 TYR A CA 1
ATOM 2785 C C . TYR A 1 336 ? -10.701 -8.441 -21.224 1.00 30.17 336 TYR A C 1
ATOM 2787 O O . TYR A 1 336 ? -10.065 -7.455 -20.846 1.00 30.17 336 TYR A O 1
ATOM 2795 N N . SER A 1 337 ? -12.016 -8.530 -20.971 1.00 35.88 337 SER A N 1
ATOM 2796 C CA . SER A 1 337 ? -12.777 -7.482 -20.254 1.00 35.88 337 SER A CA 1
ATOM 2797 C C . SER A 1 337 ? -12.433 -7.387 -18.766 1.00 35.88 337 SER A C 1
ATOM 2799 O O . SER A 1 337 ? -12.529 -6.300 -18.197 1.00 35.88 337 SER A O 1
ATOM 2801 N N . LEU A 1 338 ? -11.906 -8.469 -18.185 1.00 32.88 338 LEU A N 1
ATOM 2802 C CA . LEU A 1 338 ? -11.358 -8.515 -16.824 1.00 32.88 338 LEU A CA 1
ATOM 2803 C C . LEU A 1 338 ? -10.071 -7.681 -16.650 1.00 32.88 338 LEU A C 1
ATOM 2805 O O . LEU A 1 338 ? -9.690 -7.390 -15.520 1.00 32.88 338 LEU A O 1
ATOM 2809 N N . PHE A 1 339 ? -9.396 -7.300 -17.745 1.00 31.19 339 PHE A N 1
ATOM 2810 C CA . PHE A 1 339 ? -8.088 -6.616 -17.713 1.00 31.19 339 PHE A CA 1
ATOM 2811 C C . PHE A 1 339 ? -8.088 -5.222 -18.354 1.00 31.19 339 PHE A C 1
ATOM 2813 O O . PHE A 1 339 ? -7.137 -4.460 -18.168 1.00 31.19 339 PHE A O 1
ATOM 2820 N N . ILE A 1 340 ? -9.132 -4.880 -19.114 1.00 33.97 340 ILE A N 1
ATOM 2821 C CA . ILE A 1 340 ? -9.246 -3.597 -19.830 1.00 33.97 340 ILE A CA 1
ATOM 2822 C C . ILE A 1 340 ? -10.253 -2.659 -19.150 1.00 33.97 340 ILE A C 1
ATOM 2824 O O . ILE A 1 340 ? -10.209 -1.446 -19.355 1.00 33.97 340 ILE A O 1
ATOM 2828 N N . SER A 1 341 ? -11.135 -3.170 -18.296 1.00 31.53 341 SER A N 1
ATOM 2829 C CA . SER A 1 341 ? -12.117 -2.325 -17.636 1.00 31.53 341 SER A CA 1
ATOM 2830 C C . SER A 1 341 ? -11.538 -1.674 -16.367 1.00 31.5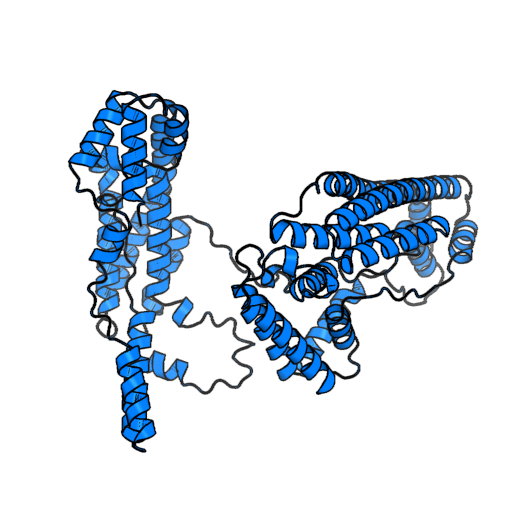3 341 SER A C 1
ATOM 2832 O O . SER A 1 341 ? -11.305 -2.318 -15.351 1.00 31.53 341 SER A O 1
ATOM 2834 N N . GLU A 1 342 ? -11.430 -0.339 -16.366 1.00 37.34 342 GLU A N 1
ATOM 2835 C CA . GLU A 1 342 ? -11.679 0.464 -15.152 1.00 37.34 342 GLU A CA 1
ATOM 2836 C C . GLU A 1 342 ? -13.172 0.332 -14.742 1.00 37.34 342 GLU A C 1
ATOM 2838 O O . GLU A 1 342 ? -13.793 1.304 -14.310 1.00 37.34 342 GLU A O 1
ATOM 2843 N N . SER A 1 343 ? -13.816 -0.835 -14.919 1.00 40.59 343 SER A N 1
ATOM 2844 C CA . SER A 1 343 ? -15.143 -1.044 -14.359 1.00 40.59 343 SER A CA 1
ATOM 2845 C C . SER A 1 343 ? -14.927 -1.301 -12.886 1.00 40.59 343 SER A C 1
ATOM 2847 O O . SER A 1 343 ? -14.655 -2.426 -12.469 1.00 40.59 343 SER A O 1
ATOM 2849 N N . VAL A 1 344 ? -15.020 -0.220 -12.117 1.00 46.25 344 VAL A N 1
ATOM 2850 C CA . VAL A 1 344 ? -15.307 -0.277 -10.689 1.00 46.25 344 VAL A CA 1
ATOM 2851 C C . VAL A 1 344 ? -16.352 -1.370 -10.523 1.00 46.25 344 VAL A C 1
ATOM 2853 O O . VAL A 1 344 ? -17.405 -1.307 -11.176 1.00 46.25 344 VAL A O 1
ATOM 2856 N N . SER A 1 345 ? -16.013 -2.433 -9.792 1.00 54.69 345 SER A N 1
ATOM 2857 C CA . SER A 1 345 ? -16.877 -3.610 -9.788 1.00 54.69 345 SER A CA 1
ATOM 2858 C C . SER A 1 345 ? -18.271 -3.157 -9.361 1.00 54.69 345 SER A C 1
ATOM 2860 O O . SER A 1 345 ? -18.415 -2.246 -8.545 1.00 54.69 345 SER A O 1
ATOM 2862 N N . VAL A 1 346 ? -19.328 -3.747 -9.917 1.00 56.25 346 VAL A N 1
ATOM 2863 C CA . VAL A 1 346 ? -20.703 -3.347 -9.564 1.00 56.25 346 VAL A CA 1
ATOM 2864 C C . VAL A 1 346 ? -20.889 -3.367 -8.037 1.00 56.25 346 VAL A C 1
ATOM 2866 O O . VAL A 1 346 ? -21.567 -2.509 -7.483 1.00 56.25 346 VAL A O 1
ATOM 2869 N N . MET A 1 347 ? -20.174 -4.269 -7.354 1.00 55.16 347 MET A N 1
ATOM 2870 C CA . MET A 1 347 ? -20.084 -4.374 -5.897 1.00 55.16 347 MET A CA 1
ATOM 2871 C C . MET A 1 347 ? -19.334 -3.207 -5.230 1.00 55.16 347 MET A C 1
ATOM 2873 O O . MET A 1 347 ? -19.738 -2.794 -4.149 1.00 55.16 347 MET A O 1
ATOM 2877 N N . GLU A 1 348 ? -18.289 -2.646 -5.842 1.00 58.72 348 GLU A N 1
ATOM 2878 C CA . GLU A 1 348 ? -17.522 -1.499 -5.326 1.00 58.72 348 GLU A CA 1
ATOM 2879 C C . GLU A 1 348 ? -18.353 -0.205 -5.287 1.00 58.72 348 GLU A C 1
ATOM 2881 O O . GLU A 1 348 ? -18.264 0.516 -4.300 1.00 58.72 348 GLU A O 1
ATOM 2886 N N . ILE A 1 349 ? -19.230 0.044 -6.273 1.00 65.62 349 ILE A N 1
ATOM 2887 C CA . ILE A 1 349 ? -20.176 1.190 -6.280 1.00 65.62 349 ILE A CA 1
ATOM 2888 C C . ILE A 1 349 ? -21.539 0.816 -5.653 1.00 65.62 349 ILE A C 1
ATOM 2890 O O . ILE A 1 349 ? -22.545 1.506 -5.836 1.00 65.62 349 ILE A O 1
ATOM 2894 N N . SER A 1 350 ? -21.618 -0.298 -4.922 1.00 78.00 350 SER A N 1
ATOM 2895 C CA . SER A 1 350 ? -22.884 -0.737 -4.330 1.00 78.00 350 SER A CA 1
ATOM 2896 C C . SER A 1 350 ? -23.426 0.276 -3.309 1.00 78.00 350 SER A C 1
ATOM 2898 O O . SER A 1 350 ? -22.650 0.951 -2.621 1.00 78.00 350 SER A O 1
ATOM 2900 N N . PRO A 1 351 ? -24.761 0.362 -3.146 1.00 83.31 351 PRO A N 1
ATOM 2901 C CA . PRO A 1 351 ? -25.371 1.150 -2.080 1.00 83.31 351 PRO A CA 1
ATOM 2902 C C . PRO A 1 351 ? -24.808 0.810 -0.693 1.00 83.31 351 PRO A C 1
ATOM 2904 O O . PRO A 1 351 ? -24.535 1.711 0.098 1.00 83.31 351 PRO A O 1
ATOM 2907 N N . ALA A 1 352 ? -24.577 -0.479 -0.417 1.00 81.38 352 ALA A N 1
ATOM 2908 C CA . ALA A 1 352 ? -23.973 -0.955 0.825 1.00 81.38 352 ALA A CA 1
ATOM 2909 C C . ALA A 1 352 ? -22.582 -0.354 1.083 1.00 81.38 352 ALA A C 1
ATOM 2911 O O . ALA A 1 352 ? -22.315 0.135 2.184 1.00 81.38 352 ALA A O 1
ATOM 2912 N N . ASN A 1 353 ? -21.702 -0.344 0.078 1.00 79.31 353 ASN A N 1
ATOM 2913 C CA . ASN A 1 353 ? -20.358 0.214 0.222 1.00 79.31 353 ASN A CA 1
ATOM 2914 C C . ASN A 1 353 ? -20.381 1.729 0.412 1.00 79.31 353 ASN A C 1
ATOM 2916 O O . ASN A 1 353 ? -19.745 2.226 1.338 1.00 79.31 353 ASN A O 1
ATOM 2920 N N . ILE A 1 354 ? -21.173 2.447 -0.389 1.00 82.25 354 ILE A N 1
ATOM 2921 C CA . ILE A 1 354 ? -21.306 3.906 -0.272 1.00 82.25 354 ILE A CA 1
ATOM 2922 C C . ILE A 1 354 ? -21.778 4.282 1.139 1.00 82.25 354 ILE A C 1
ATOM 2924 O O . ILE A 1 354 ? -21.168 5.120 1.803 1.00 82.25 354 ILE A O 1
ATOM 2928 N N . LEU A 1 355 ? -22.827 3.624 1.641 1.00 83.81 355 LEU A N 1
ATOM 2929 C CA . LEU A 1 355 ? -23.313 3.842 3.005 1.00 83.81 355 LEU A CA 1
ATOM 2930 C C . LEU A 1 355 ? -22.262 3.475 4.067 1.00 83.81 355 LEU A C 1
ATOM 2932 O O . LEU A 1 355 ? -22.236 4.094 5.132 1.00 83.81 355 LEU A O 1
ATOM 2936 N N . SER A 1 356 ? -21.390 2.500 3.792 1.00 82.12 356 SER A N 1
ATOM 2937 C CA . SER A 1 356 ? -20.378 2.025 4.748 1.00 82.12 356 SER A CA 1
ATOM 2938 C C . SER A 1 356 ? -19.276 3.056 4.903 1.00 82.12 356 SER A C 1
ATOM 2940 O O . SER A 1 356 ? -18.852 3.358 6.016 1.00 82.12 356 SER A O 1
ATOM 2942 N N . GLU A 1 357 ? -18.841 3.635 3.788 1.00 78.69 357 GLU A N 1
ATOM 2943 C CA . GLU A 1 357 ? -17.864 4.721 3.766 1.00 78.69 357 GLU A CA 1
ATOM 2944 C C . GLU A 1 357 ? -18.371 5.940 4.537 1.00 78.69 357 GLU A C 1
ATOM 2946 O O . GLU A 1 357 ? -17.649 6.491 5.370 1.00 78.69 357 GLU A O 1
ATOM 2951 N N . ILE A 1 358 ? -19.637 6.309 4.330 1.00 81.75 358 ILE A N 1
ATOM 2952 C CA . ILE A 1 358 ? -20.273 7.423 5.043 1.00 81.75 358 ILE A CA 1
ATOM 2953 C C . ILE A 1 358 ? -20.319 7.149 6.543 1.00 81.75 358 ILE A C 1
ATOM 2955 O O . ILE A 1 358 ? -19.902 8.002 7.327 1.00 81.75 358 ILE A O 1
ATOM 2959 N N . ALA A 1 359 ? -20.787 5.965 6.947 1.00 83.31 359 ALA A N 1
ATOM 2960 C CA . ALA A 1 359 ? -20.873 5.589 8.354 1.00 83.31 359 ALA A CA 1
ATOM 2961 C C . ALA A 1 359 ? -19.496 5.607 9.036 1.00 83.31 359 ALA A C 1
ATOM 2963 O O . ALA A 1 359 ? -19.364 6.125 10.145 1.00 83.31 359 ALA A O 1
ATOM 2964 N N . ASN A 1 360 ? -18.460 5.110 8.353 1.00 78.12 360 ASN A N 1
ATOM 2965 C CA . ASN A 1 360 ? -17.093 5.088 8.870 1.00 78.12 360 ASN A CA 1
ATOM 2966 C C . ASN A 1 360 ? -16.517 6.496 9.038 1.00 78.12 360 ASN A C 1
ATOM 2968 O O . ASN A 1 360 ? -15.985 6.819 10.099 1.00 78.12 360 ASN A O 1
ATOM 2972 N N . ILE A 1 361 ? -16.628 7.355 8.022 1.00 80.06 361 ILE A N 1
ATOM 2973 C CA . ILE A 1 361 ? -16.115 8.730 8.105 1.00 80.06 361 ILE A CA 1
ATOM 2974 C C . ILE A 1 361 ? -16.876 9.531 9.166 1.00 80.06 361 ILE A C 1
ATOM 2976 O O . ILE A 1 361 ? -16.246 10.243 9.948 1.00 80.06 361 ILE A O 1
ATOM 2980 N N . TYR A 1 362 ? -18.204 9.384 9.234 1.00 85.75 362 TYR A N 1
ATOM 2981 C CA . TYR A 1 362 ? -19.030 10.005 10.272 1.00 85.75 362 TYR A CA 1
ATOM 2982 C C . TYR A 1 362 ? -18.591 9.579 11.671 1.00 85.75 362 TYR A C 1
ATOM 2984 O O . TYR A 1 362 ? -18.306 10.435 12.509 1.00 85.75 362 TYR A O 1
ATOM 2992 N N . PHE A 1 363 ? -18.423 8.275 11.902 1.00 83.88 363 PHE A N 1
ATOM 2993 C CA . PHE A 1 363 ? -17.924 7.762 13.174 1.00 83.88 363 PHE A CA 1
ATOM 2994 C C . PHE A 1 363 ? -16.528 8.301 13.513 1.00 83.88 363 PHE A C 1
ATOM 2996 O O . PHE A 1 363 ? -16.315 8.797 14.617 1.00 83.88 363 PHE A O 1
ATOM 3003 N N . HIS A 1 364 ? -15.584 8.264 12.569 1.00 79.81 364 HIS A N 1
ATOM 3004 C CA . HIS A 1 364 ? -14.220 8.752 12.792 1.00 79.81 364 HIS A CA 1
ATOM 3005 C C . HIS A 1 364 ? -14.166 10.244 13.119 1.00 79.81 364 HIS A C 1
ATOM 3007 O O . HIS A 1 364 ? -13.405 10.650 13.998 1.00 79.81 364 HIS A O 1
ATOM 3013 N N . LYS A 1 365 ? -14.964 11.069 12.436 1.00 82.69 365 LYS A N 1
ATOM 3014 C CA . LYS A 1 365 ? -15.046 12.499 12.742 1.00 82.69 365 LYS A CA 1
ATOM 3015 C C . LYS A 1 365 ? -15.654 12.734 14.122 1.00 82.69 365 LYS A C 1
ATOM 3017 O O . LYS A 1 365 ? -15.061 13.443 14.929 1.00 82.69 365 LYS A O 1
ATOM 3022 N N . ASN A 1 366 ? -16.752 12.064 14.452 1.00 86.44 366 ASN A N 1
ATOM 3023 C CA . ASN A 1 366 ? -17.377 12.202 15.767 1.00 86.44 366 ASN A CA 1
ATOM 3024 C C . ASN A 1 366 ? -16.473 11.709 16.904 1.00 86.44 366 ASN A C 1
ATOM 3026 O O . ASN A 1 366 ? -16.452 12.309 17.974 1.00 86.44 366 ASN A O 1
ATOM 3030 N N . LEU A 1 367 ? -15.664 10.673 16.663 1.00 82.31 367 LEU A N 1
ATOM 3031 C CA . LEU A 1 367 ? -14.698 10.152 17.629 1.00 82.31 367 LEU A CA 1
ATOM 3032 C C . LEU A 1 367 ? -13.641 11.195 18.034 1.00 82.31 367 LEU A C 1
ATOM 3034 O O . LEU A 1 367 ? -13.224 11.242 19.192 1.00 82.31 367 LEU A O 1
ATOM 3038 N N . ASN A 1 368 ? -13.220 12.051 17.098 1.00 82.38 368 ASN A N 1
ATOM 3039 C CA . ASN A 1 368 ? -12.222 13.090 17.366 1.00 82.38 368 ASN A CA 1
ATOM 3040 C C . ASN A 1 368 ? -12.731 14.181 18.314 1.00 82.38 368 ASN A C 1
ATOM 3042 O O . ASN A 1 368 ? -11.916 14.810 18.980 1.00 82.38 368 ASN A O 1
ATOM 3046 N N . ILE A 1 369 ? -14.047 14.388 18.374 1.00 88.94 369 ILE A N 1
ATOM 3047 C CA . ILE A 1 369 ? -14.720 15.393 19.212 1.00 88.94 369 ILE A CA 1
ATOM 3048 C C . ILE A 1 369 ? -15.696 14.742 20.207 1.00 88.94 369 ILE A C 1
ATOM 3050 O O . ILE A 1 369 ? -16.667 15.354 20.652 1.00 88.94 369 ILE A O 1
ATOM 3054 N N . ALA A 1 370 ? -15.468 13.464 20.529 1.00 88.38 370 ALA A N 1
ATOM 3055 C CA . ALA A 1 370 ? -16.407 12.661 21.304 1.00 88.38 370 ALA A CA 1
ATOM 3056 C C . ALA A 1 370 ? -16.654 13.234 22.704 1.00 88.38 370 ALA A C 1
ATOM 3058 O O . ALA A 1 370 ? -17.785 13.181 23.184 1.00 88.38 370 ALA A O 1
ATOM 3059 N N . SER A 1 371 ? -15.640 13.814 23.354 1.00 87.50 371 SER A N 1
ATOM 3060 C CA . SER A 1 371 ? -15.804 14.393 24.693 1.00 87.50 371 SER A CA 1
ATOM 3061 C C . SER A 1 371 ? -16.777 15.569 24.646 1.00 87.50 371 SER A C 1
ATOM 3063 O O . SER A 1 371 ? -17.747 15.599 25.399 1.00 87.50 371 SER A O 1
ATOM 3065 N N . PHE A 1 372 ? -16.560 16.505 23.720 1.00 90.62 372 PHE A N 1
ATOM 3066 C CA . PHE A 1 372 ? -17.421 17.661 23.493 1.00 90.62 372 PHE A CA 1
ATOM 3067 C C . PHE A 1 372 ? -18.870 17.260 23.183 1.00 90.62 372 PHE A C 1
ATOM 3069 O O . PHE A 1 372 ? -19.796 17.797 23.795 1.00 90.62 372 PHE A O 1
ATOM 3076 N N . ILE A 1 373 ? -19.073 16.281 22.294 1.00 90.81 373 ILE A N 1
ATOM 3077 C CA . ILE A 1 373 ? -20.410 15.753 21.977 1.00 90.81 373 ILE A CA 1
ATOM 3078 C C . ILE A 1 373 ? -21.075 15.176 23.235 1.00 90.81 373 ILE A C 1
ATOM 3080 O O . ILE A 1 373 ? -22.224 15.503 23.526 1.00 90.81 373 ILE A O 1
ATOM 3084 N N . ASN A 1 374 ? -20.356 14.375 24.024 1.00 88.25 374 ASN A N 1
ATOM 3085 C CA . ASN A 1 374 ? -20.889 13.782 25.252 1.00 88.25 374 ASN A CA 1
ATOM 3086 C C . ASN A 1 374 ? -21.269 14.833 26.309 1.00 88.25 374 ASN A C 1
ATOM 3088 O O . ASN A 1 374 ? -22.293 14.683 26.979 1.00 88.25 374 ASN A O 1
ATOM 3092 N N . PHE A 1 375 ? -20.504 15.922 26.440 1.00 87.44 375 PHE A N 1
ATOM 3093 C CA . PHE A 1 375 ? -20.898 17.060 27.280 1.00 87.44 375 PHE A CA 1
ATOM 3094 C C . PHE A 1 375 ? -22.180 17.722 26.773 1.00 87.44 375 PHE A C 1
ATOM 3096 O O . PHE A 1 375 ? -23.096 17.962 27.559 1.00 87.44 375 PHE A O 1
ATOM 3103 N N . ALA A 1 376 ? -22.287 17.962 25.464 1.00 89.50 376 ALA A N 1
ATOM 3104 C CA . ALA A 1 376 ? -23.493 18.531 24.870 1.00 89.50 376 ALA A CA 1
ATOM 3105 C C . ALA A 1 376 ? -24.726 17.632 25.089 1.00 89.50 376 ALA A C 1
ATOM 3107 O O . ALA A 1 376 ? -25.794 18.148 25.423 1.00 89.50 376 ALA A O 1
ATOM 3108 N N . ILE A 1 377 ? -24.579 16.304 24.984 1.00 88.38 377 ILE A N 1
ATOM 3109 C CA . ILE A 1 377 ? -25.629 15.319 25.307 1.00 88.38 377 ILE A CA 1
ATOM 3110 C C . ILE A 1 377 ? -26.033 15.420 26.778 1.00 88.38 377 ILE A C 1
ATOM 3112 O O . ILE A 1 377 ? -27.220 15.475 27.097 1.00 88.38 377 ILE A O 1
ATOM 3116 N N . TYR A 1 378 ? -25.062 15.467 27.689 1.00 86.62 378 TYR A N 1
ATOM 3117 C CA . TYR A 1 378 ? -25.325 15.539 29.125 1.00 86.62 378 TYR A CA 1
ATOM 3118 C C . TYR A 1 378 ? -26.089 16.798 29.534 1.00 86.62 378 TYR A C 1
ATOM 3120 O O . TYR A 1 378 ? -26.985 16.740 30.378 1.00 86.62 378 TYR A O 1
ATOM 3128 N N . GLU A 1 379 ? -25.727 17.925 28.925 1.00 88.12 379 GLU A N 1
ATOM 3129 C CA . GLU A 1 379 ? -26.316 19.241 29.167 1.00 88.12 379 GLU A CA 1
ATOM 3130 C C . GLU A 1 379 ? -27.589 19.488 28.343 1.00 88.12 379 GLU A C 1
ATOM 3132 O O . GLU A 1 379 ? -28.231 20.521 28.515 1.00 88.12 379 GLU A O 1
ATOM 3137 N N . ASN A 1 380 ? -27.981 18.541 27.480 1.00 86.44 380 ASN A N 1
ATOM 3138 C CA . ASN A 1 380 ? -29.096 18.653 26.535 1.00 86.44 380 ASN A CA 1
ATOM 3139 C C . ASN A 1 380 ? -29.012 19.908 25.637 1.00 86.44 380 ASN A C 1
ATOM 3141 O O . ASN A 1 380 ? -30.008 20.603 25.421 1.00 86.44 380 ASN A O 1
ATOM 3145 N N . LYS A 1 381 ? -27.822 20.205 25.102 1.00 90.81 381 LYS A N 1
ATOM 3146 C CA . LYS A 1 381 ? -27.575 21.324 24.174 1.00 90.81 381 LYS A CA 1
ATOM 3147 C C . LYS A 1 381 ? -28.072 21.006 22.759 1.00 90.81 381 LYS A C 1
ATOM 3149 O O . LYS A 1 381 ? -27.301 20.654 21.867 1.00 90.81 381 LYS A O 1
ATOM 3154 N N . GLU A 1 382 ? -29.387 21.075 22.554 1.00 88.44 382 GLU A N 1
ATOM 3155 C CA . GLU A 1 382 ? -30.029 20.712 21.276 1.00 88.44 382 GLU A CA 1
ATOM 3156 C C . GLU A 1 382 ? -29.576 21.566 20.080 1.00 88.44 382 GLU A C 1
ATOM 3158 O O . GLU A 1 382 ? -29.594 21.098 18.942 1.00 88.44 382 GLU A O 1
ATOM 3163 N N . ASP A 1 383 ? -29.117 22.793 20.315 1.00 86.81 383 ASP A N 1
ATOM 3164 C CA . ASP A 1 383 ? -28.512 23.655 19.297 1.00 86.81 383 ASP A CA 1
ATOM 3165 C C . ASP A 1 383 ? -27.279 23.009 18.643 1.00 86.81 383 ASP A C 1
ATOM 3167 O O . ASP A 1 383 ? -27.098 23.117 17.431 1.00 86.81 383 ASP A O 1
ATOM 3171 N N . ILE A 1 384 ? -26.488 22.265 19.419 1.00 86.56 384 ILE A N 1
ATOM 3172 C CA . ILE A 1 384 ? -25.311 21.527 18.942 1.00 86.56 384 ILE A CA 1
ATOM 3173 C C . ILE A 1 384 ? -25.721 20.154 18.392 1.00 86.56 384 ILE A C 1
ATOM 3175 O O . ILE A 1 384 ? -25.229 19.722 17.350 1.00 86.56 384 ILE A O 1
ATOM 3179 N N . LEU A 1 385 ? -26.632 19.456 19.077 1.00 91.06 385 LEU A N 1
ATOM 3180 C CA . LEU A 1 385 ? -26.960 18.053 18.783 1.00 91.06 385 LEU A CA 1
ATOM 3181 C C . LEU A 1 385 ? -27.912 17.868 17.596 1.00 91.06 385 LEU A C 1
ATOM 3183 O O . LEU A 1 385 ? -27.911 16.807 16.969 1.00 91.06 385 LEU A O 1
ATOM 3187 N N . SER A 1 386 ? -28.736 18.870 17.284 1.00 91.06 386 SER A N 1
ATOM 3188 C CA . SER A 1 386 ? -29.812 18.762 16.289 1.00 91.06 386 SER A CA 1
ATOM 3189 C C . SER A 1 386 ? -29.322 18.334 14.904 1.00 91.06 386 SER A C 1
ATOM 3191 O O . SER A 1 386 ? -29.946 17.474 14.281 1.00 91.06 386 SER A O 1
ATOM 3193 N N . ASN A 1 387 ? -28.186 18.865 14.438 1.00 91.00 387 ASN A N 1
ATOM 3194 C CA . ASN A 1 387 ? -27.622 18.503 13.135 1.00 91.00 387 ASN A CA 1
ATOM 3195 C C . ASN A 1 387 ? -27.131 17.046 13.105 1.00 91.00 387 ASN A C 1
ATOM 3197 O O . ASN A 1 387 ? -27.423 16.340 12.142 1.00 91.00 387 ASN A O 1
ATOM 3201 N N . PHE A 1 388 ? -26.462 16.568 14.160 1.00 93.38 388 PHE A N 1
ATOM 3202 C CA . PHE A 1 388 ? -26.022 15.170 14.270 1.00 93.38 388 PHE A CA 1
ATOM 3203 C C . PHE A 1 388 ? -27.214 14.205 14.278 1.00 93.38 388 PHE A C 1
ATOM 3205 O O . PHE A 1 388 ? -27.303 13.316 13.431 1.00 93.38 388 PHE A O 1
ATOM 3212 N N . LYS A 1 389 ? -28.194 14.444 15.162 1.00 93.69 389 LYS A N 1
ATOM 3213 C CA . LYS A 1 389 ? -29.420 13.632 15.248 1.00 93.69 389 LYS A CA 1
ATOM 3214 C C . LYS A 1 389 ? -30.185 13.617 13.925 1.00 93.69 389 LYS A C 1
ATOM 3216 O O . LYS A 1 389 ? -30.782 12.606 13.552 1.00 93.69 389 LYS A O 1
ATOM 3221 N N . TYR A 1 390 ? -30.180 14.734 13.196 1.00 94.56 390 TYR A N 1
ATOM 3222 C CA . TYR A 1 390 ? -30.851 14.809 11.906 1.00 94.56 390 TYR A CA 1
ATOM 3223 C C . TYR A 1 390 ? -30.114 14.026 10.811 1.00 94.56 390 TYR A C 1
ATOM 3225 O O . TYR A 1 390 ? -30.774 13.327 10.041 1.00 94.56 390 TYR A O 1
ATOM 3233 N N . VAL A 1 391 ? -28.775 14.075 10.768 1.00 93.00 391 VAL A N 1
ATOM 3234 C CA . VAL A 1 391 ? -27.966 13.217 9.880 1.00 93.00 391 VAL A CA 1
ATOM 3235 C C . VAL A 1 391 ? -28.240 11.745 10.167 1.00 93.00 391 VAL A C 1
ATOM 3237 O O . VAL A 1 391 ? -28.494 10.987 9.236 1.00 93.00 391 VAL A O 1
ATOM 3240 N N . GLU A 1 392 ? -28.249 11.347 11.438 1.00 94.00 392 GLU A N 1
ATOM 3241 C CA . GLU A 1 392 ? -28.493 9.960 11.851 1.00 94.00 392 GLU A CA 1
ATOM 3242 C C . GLU A 1 392 ? -29.878 9.469 11.440 1.00 94.00 392 GLU A C 1
ATOM 3244 O O . GLU A 1 392 ? -30.004 8.385 10.870 1.00 94.00 392 GLU A O 1
ATOM 3249 N N . ARG A 1 393 ? -30.913 10.292 11.646 1.00 95.00 393 ARG A N 1
ATOM 3250 C CA . ARG A 1 393 ? -32.268 9.991 11.172 1.00 95.00 393 ARG A CA 1
ATOM 3251 C C . ARG A 1 393 ? -32.301 9.816 9.655 1.00 95.00 393 ARG A C 1
ATOM 3253 O O . ARG A 1 393 ? -32.786 8.799 9.177 1.00 95.00 393 ARG A O 1
ATOM 3260 N N . LEU A 1 394 ? -31.761 10.779 8.907 1.00 93.56 394 LEU A N 1
ATOM 3261 C CA . LEU A 1 394 ? -31.772 10.735 7.443 1.00 93.56 394 LEU A CA 1
ATOM 3262 C C . LEU A 1 394 ? -30.972 9.552 6.894 1.00 93.56 394 LEU A C 1
ATOM 3264 O O . LEU A 1 394 ? -31.377 8.955 5.902 1.00 93.56 394 LEU A O 1
ATOM 3268 N N . PHE A 1 395 ? -29.861 9.186 7.534 1.00 92.00 395 PHE A N 1
ATOM 3269 C CA . PHE A 1 395 ? -29.095 7.998 7.169 1.00 92.00 395 PHE A CA 1
ATOM 3270 C C . PHE A 1 395 ? -29.939 6.731 7.330 1.00 92.00 395 PHE A C 1
ATOM 3272 O O . PHE A 1 395 ? -29.967 5.894 6.429 1.00 92.00 395 PHE A O 1
ATOM 3279 N N . MET A 1 396 ? -30.667 6.607 8.445 1.00 90.19 396 MET A N 1
ATOM 3280 C CA . MET A 1 396 ? -31.570 5.478 8.680 1.00 90.19 396 MET A CA 1
ATOM 3281 C C . MET A 1 396 ? -32.746 5.465 7.700 1.00 90.19 396 MET A C 1
ATOM 3283 O O . MET A 1 396 ? -33.114 4.393 7.221 1.00 90.19 396 MET A O 1
ATOM 3287 N N . ASP A 1 397 ? -33.300 6.626 7.353 1.00 92.38 397 ASP A N 1
ATOM 3288 C CA . ASP A 1 397 ? -34.370 6.747 6.357 1.00 92.38 397 ASP A CA 1
ATOM 3289 C C . ASP A 1 397 ? -33.881 6.310 4.963 1.00 92.38 397 ASP A C 1
ATOM 3291 O O . ASP A 1 397 ? -34.538 5.512 4.295 1.00 92.38 397 ASP A O 1
ATOM 3295 N N . ILE A 1 398 ? -32.683 6.747 4.551 1.00 91.06 398 ILE A N 1
ATOM 3296 C CA . ILE A 1 398 ? -32.029 6.332 3.295 1.00 91.06 398 ILE A CA 1
ATOM 3297 C C . ILE A 1 398 ? -31.777 4.826 3.283 1.00 91.06 398 ILE A C 1
ATOM 3299 O O . ILE A 1 398 ? -32.109 4.147 2.312 1.00 91.06 398 ILE A O 1
ATOM 3303 N N . ALA A 1 399 ? -31.204 4.293 4.360 1.00 88.06 399 ALA A N 1
ATOM 3304 C CA . ALA A 1 399 ? -30.931 2.872 4.493 1.00 88.06 399 ALA A CA 1
ATOM 3305 C C . ALA A 1 399 ? -32.221 2.039 4.421 1.00 88.06 399 ALA A C 1
ATOM 3307 O O . ALA A 1 399 ? -32.300 1.065 3.672 1.00 88.06 399 ALA A O 1
ATOM 3308 N N . THR A 1 400 ? -33.257 2.457 5.149 1.00 88.31 400 THR A N 1
ATOM 3309 C CA . THR A 1 400 ? -34.570 1.801 5.147 1.00 88.31 400 THR A CA 1
ATOM 3310 C C . THR A 1 400 ? -35.176 1.806 3.750 1.00 88.31 400 THR A C 1
ATOM 3312 O O . THR A 1 400 ? -35.682 0.780 3.305 1.00 88.31 400 THR A O 1
ATOM 3315 N N . GLU A 1 401 ? -35.077 2.918 3.024 1.00 89.56 401 GLU A N 1
ATOM 3316 C CA . GLU A 1 401 ? -35.573 3.004 1.654 1.00 89.56 401 GLU A CA 1
ATOM 3317 C C . GLU A 1 401 ? -34.793 2.074 0.709 1.00 89.56 401 GLU A C 1
ATOM 3319 O O . GLU A 1 401 ? -35.406 1.320 -0.036 1.00 89.56 401 GLU A O 1
ATOM 3324 N N . ILE A 1 402 ? -33.460 2.026 0.811 1.00 87.44 402 ILE A N 1
ATOM 3325 C CA . ILE A 1 402 ? -32.600 1.152 -0.011 1.00 87.44 402 ILE A CA 1
ATOM 3326 C C . ILE A 1 402 ? -32.848 -0.338 0.257 1.00 87.44 402 ILE A C 1
ATOM 3328 O O . ILE A 1 402 ? -32.802 -1.145 -0.673 1.00 87.44 402 ILE A O 1
ATOM 3332 N N . SER A 1 403 ? -33.151 -0.735 1.498 1.00 83.69 403 SER A N 1
ATOM 3333 C CA . SER A 1 403 ? -33.467 -2.146 1.799 1.00 83.69 403 SER A CA 1
ATOM 3334 C C . SER A 1 403 ? -34.785 -2.637 1.209 1.00 83.69 403 SER A C 1
ATOM 3336 O O . SER A 1 403 ? -35.009 -3.846 1.185 1.00 83.69 403 SER A O 1
ATOM 3338 N N . LYS A 1 404 ? -35.630 -1.743 0.678 1.00 85.12 404 LYS A N 1
ATOM 3339 C CA . LYS A 1 404 ? -36.808 -2.121 -0.119 1.00 85.12 404 LYS A CA 1
ATOM 3340 C C . LYS A 1 404 ? -36.443 -2.608 -1.525 1.00 85.12 404 LYS A C 1
ATOM 3342 O O . LYS A 1 404 ? -37.311 -3.141 -2.213 1.00 85.12 404 LYS A O 1
ATOM 3347 N N . GLN A 1 405 ? -35.180 -2.463 -1.943 1.00 85.62 405 GLN A N 1
ATOM 3348 C CA . GLN A 1 405 ? -34.640 -2.992 -3.200 1.00 85.62 405 GLN A CA 1
ATOM 3349 C C . GLN A 1 405 ? -35.469 -2.525 -4.411 1.00 85.62 405 GLN A C 1
ATOM 3351 O O . GLN A 1 405 ? -35.530 -1.328 -4.690 1.00 85.62 405 GLN A O 1
ATOM 3356 N N . GLU A 1 406 ? -36.145 -3.436 -5.112 1.00 77.25 406 GLU A N 1
ATOM 3357 C CA . GLU A 1 406 ? -36.984 -3.145 -6.284 1.00 77.25 406 GLU A CA 1
ATOM 3358 C C . GLU A 1 406 ? -38.196 -2.251 -5.966 1.00 77.25 406 GLU A C 1
ATOM 3360 O O . GLU A 1 406 ? -38.743 -1.612 -6.860 1.00 77.25 406 GLU A O 1
ATOM 3365 N N . GLN A 1 407 ? -38.606 -2.167 -4.696 1.00 84.69 407 GLN A N 1
ATOM 3366 C CA . GLN A 1 407 ? -39.729 -1.337 -4.240 1.00 84.69 407 GLN A CA 1
ATOM 3367 C C . GLN A 1 407 ? -39.300 0.064 -3.772 1.00 84.69 407 GLN A C 1
ATOM 3369 O O . GLN A 1 407 ? -40.110 0.789 -3.197 1.00 84.69 407 GLN A O 1
ATOM 3374 N N . THR A 1 408 ? -38.035 0.440 -3.981 1.00 86.62 408 THR A N 1
ATOM 3375 C CA . THR A 1 408 ? -37.496 1.746 -3.574 1.00 86.62 408 THR A CA 1
ATOM 3376 C C . THR A 1 408 ? -38.216 2.891 -4.294 1.00 86.62 408 THR A C 1
ATOM 3378 O O . THR A 1 408 ? -38.181 2.986 -5.524 1.00 86.62 408 THR A O 1
ATOM 3381 N N . ASP A 1 409 ? -38.801 3.826 -3.542 1.00 89.81 409 ASP A N 1
ATOM 3382 C CA . ASP A 1 409 ? -39.313 5.076 -4.099 1.00 89.81 409 ASP A CA 1
ATOM 3383 C C . ASP A 1 409 ? -38.155 6.058 -4.328 1.00 89.81 409 ASP A C 1
ATOM 3385 O O . ASP A 1 409 ? -37.659 6.738 -3.424 1.00 89.81 409 ASP A O 1
ATOM 3389 N N . LEU A 1 410 ? -37.739 6.169 -5.591 1.00 89.25 410 LEU A N 1
ATOM 3390 C CA . LEU A 1 410 ? -36.647 7.049 -6.005 1.00 89.25 410 LEU A CA 1
ATOM 3391 C C . LEU A 1 410 ? -36.900 8.533 -5.704 1.00 89.25 410 LEU A C 1
ATOM 3393 O O . LEU A 1 410 ? -35.936 9.289 -5.570 1.00 89.25 410 LEU A O 1
ATOM 3397 N N . ARG A 1 411 ? -38.157 8.990 -5.620 1.00 91.31 411 ARG A N 1
ATOM 3398 C CA . ARG A 1 411 ? -38.468 10.391 -5.283 1.00 91.31 411 ARG A CA 1
ATOM 3399 C C . ARG A 1 411 ? -38.229 10.644 -3.801 1.00 91.31 411 ARG A C 1
ATOM 3401 O O . ARG A 1 411 ? -37.604 11.646 -3.452 1.00 91.31 411 ARG A O 1
ATOM 3408 N N . VAL A 1 412 ? -38.682 9.722 -2.956 1.00 92.19 412 VAL A N 1
ATOM 3409 C CA . VAL A 1 412 ? -38.462 9.761 -1.504 1.00 92.19 412 VAL A CA 1
ATOM 3410 C C . VAL A 1 412 ? -36.968 9.662 -1.194 1.00 92.19 412 VAL A C 1
ATOM 3412 O O . VAL A 1 412 ? -36.430 10.527 -0.503 1.00 92.19 412 VAL A O 1
ATOM 3415 N N . LEU A 1 413 ? -36.267 8.703 -1.804 1.00 91.25 413 LEU A N 1
ATOM 3416 C CA . LEU A 1 413 ? -34.823 8.528 -1.635 1.00 91.25 413 LEU A CA 1
ATOM 3417 C C . LEU A 1 413 ? -34.034 9.788 -2.026 1.00 91.25 413 LEU A C 1
ATOM 3419 O O . LEU A 1 413 ? -33.198 10.260 -1.256 1.00 91.25 413 LEU A O 1
ATOM 3423 N N . LYS A 1 414 ? -34.319 10.379 -3.196 1.00 90.94 414 LYS A N 1
ATOM 3424 C CA . LYS A 1 414 ? -33.668 11.627 -3.640 1.00 90.94 414 LYS A CA 1
ATOM 3425 C C . LYS A 1 414 ? -33.918 12.787 -2.677 1.00 90.94 414 LYS A C 1
ATOM 3427 O O . LYS A 1 414 ? -33.018 13.596 -2.460 1.00 90.94 414 LYS A O 1
ATOM 3432 N N . SER A 1 415 ? -35.111 12.860 -2.086 1.00 93.88 415 SER A N 1
ATOM 3433 C CA . SER A 1 415 ? -35.435 13.871 -1.077 1.00 93.88 415 SER A CA 1
ATOM 3434 C C . SER A 1 415 ? -34.566 13.719 0.173 1.00 93.88 415 SER A C 1
ATOM 3436 O O . SER A 1 415 ? -33.977 14.703 0.626 1.00 93.88 415 SER A O 1
ATOM 3438 N N . TYR A 1 416 ? -34.420 12.500 0.702 1.00 94.75 416 TYR A N 1
ATOM 3439 C CA . TYR A 1 416 ? -33.553 12.255 1.859 1.00 94.75 416 TYR A CA 1
ATOM 3440 C C . TYR A 1 416 ? -32.080 12.525 1.550 1.00 94.75 416 TYR A C 1
ATOM 3442 O O . TYR A 1 416 ? -31.393 13.149 2.357 1.00 94.75 416 TYR A O 1
ATOM 3450 N N . ILE A 1 417 ? -31.613 12.139 0.361 1.00 91.69 417 ILE A N 1
ATOM 3451 C CA . ILE A 1 417 ? -30.251 12.411 -0.118 1.00 91.69 417 ILE A CA 1
ATOM 3452 C C . ILE A 1 417 ? -29.966 13.915 -0.171 1.00 91.69 417 ILE A C 1
ATOM 3454 O O . ILE A 1 417 ? -28.945 14.380 0.328 1.00 91.69 417 ILE A O 1
ATOM 3458 N N . MET A 1 418 ? -30.880 14.709 -0.723 1.00 92.12 418 MET A N 1
ATOM 3459 C CA . MET A 1 418 ? -30.711 16.162 -0.780 1.00 92.12 418 MET A CA 1
ATOM 3460 C C . MET A 1 418 ? -30.640 16.781 0.626 1.00 92.12 418 MET A C 1
ATOM 3462 O O . MET A 1 418 ? -29.818 17.666 0.891 1.00 92.12 418 MET A O 1
ATOM 3466 N N . GLN A 1 419 ? -31.485 16.299 1.540 1.00 94.12 419 GLN A N 1
ATOM 3467 C CA . GLN A 1 419 ? -31.514 16.760 2.925 1.00 94.12 419 GLN A CA 1
ATOM 3468 C C . GLN A 1 419 ? -30.224 16.389 3.666 1.00 94.12 419 GLN A C 1
ATOM 3470 O O . GLN A 1 419 ? -29.604 17.273 4.259 1.00 94.12 419 GLN A O 1
ATOM 3475 N N . ILE A 1 420 ? -29.763 15.134 3.579 1.00 92.50 420 ILE A N 1
ATOM 3476 C CA . ILE A 1 420 ? -28.561 14.690 4.301 1.00 92.50 420 ILE A CA 1
ATOM 3477 C C . ILE A 1 420 ? -27.320 15.402 3.766 1.00 92.50 420 ILE A C 1
ATOM 3479 O O . ILE A 1 420 ? -26.512 15.877 4.555 1.00 92.50 420 ILE A O 1
ATOM 3483 N N . SER A 1 421 ? -27.217 15.596 2.448 1.00 89.81 421 SER A N 1
ATOM 3484 C CA . SER A 1 421 ? -26.121 16.343 1.820 1.00 89.81 421 SER A CA 1
ATOM 3485 C C . SER A 1 421 ? -26.056 17.793 2.300 1.00 89.81 421 SER A C 1
ATOM 3487 O O . SER A 1 421 ? -24.972 18.338 2.503 1.00 89.81 421 SER A O 1
ATOM 3489 N N . THR A 1 422 ? -27.211 18.427 2.512 1.00 91.12 422 THR A N 1
ATOM 3490 C CA . THR A 1 422 ? -27.285 19.799 3.030 1.00 91.12 422 THR A CA 1
ATOM 3491 C C . THR A 1 422 ? -26.817 19.870 4.480 1.00 91.12 422 THR A C 1
ATOM 3493 O O . THR A 1 422 ? -26.054 20.765 4.840 1.00 91.12 422 THR A O 1
ATOM 3496 N N . VAL A 1 423 ? -27.253 18.929 5.320 1.00 90.88 423 VAL A N 1
ATOM 3497 C CA . VAL A 1 423 ? -26.892 18.919 6.744 1.00 90.88 423 VAL A CA 1
ATOM 3498 C C . VAL A 1 423 ? -25.429 18.514 6.938 1.00 90.88 423 VAL A C 1
ATOM 3500 O O . VAL A 1 423 ? -24.739 19.144 7.731 1.00 90.88 423 VAL A O 1
ATOM 3503 N N . LEU A 1 424 ? -24.914 17.551 6.166 1.00 89.44 424 LEU A N 1
ATOM 3504 C CA . LEU A 1 424 ? -23.503 17.149 6.201 1.00 89.44 424 LEU A CA 1
ATOM 3505 C C . LEU A 1 424 ? -22.559 18.299 5.836 1.00 89.44 424 LEU A C 1
ATOM 3507 O O . LEU A 1 424 ? -21.526 18.449 6.480 1.00 89.44 424 LEU A O 1
ATOM 3511 N N . LYS A 1 425 ? -22.918 19.145 4.857 1.00 88.06 425 LYS A N 1
ATOM 3512 C CA . LYS A 1 425 ? -22.143 20.359 4.532 1.00 88.06 425 LYS A CA 1
ATOM 3513 C C . LYS A 1 425 ? -22.083 21.326 5.713 1.00 88.06 425 LYS A C 1
ATOM 3515 O O . LYS A 1 425 ? -20.995 21.749 6.083 1.00 88.06 425 LYS A O 1
ATOM 3520 N N . LYS A 1 426 ? -23.231 21.617 6.335 1.00 88.00 426 LYS A N 1
ATOM 3521 C CA . LYS A 1 426 ? -23.297 22.481 7.527 1.00 88.00 426 LYS A CA 1
ATOM 3522 C C . LYS A 1 426 ? -22.463 21.922 8.677 1.00 88.00 426 LYS A C 1
ATOM 3524 O O . LYS A 1 426 ? -21.771 22.666 9.359 1.00 88.00 426 LYS A O 1
ATOM 3529 N N . LEU A 1 427 ? -22.519 20.608 8.878 1.00 88.38 427 LEU A N 1
ATOM 3530 C CA . LEU A 1 427 ? -21.769 19.942 9.932 1.00 88.38 427 LEU A CA 1
ATOM 3531 C C . LEU A 1 427 ? -20.254 19.979 9.669 1.00 88.38 427 LEU A C 1
ATOM 3533 O O . LEU A 1 427 ? -19.495 20.131 10.618 1.00 88.38 427 LEU A O 1
ATOM 3537 N N . ASP A 1 428 ? -19.811 19.902 8.407 1.00 86.94 428 ASP A N 1
ATOM 3538 C CA . ASP A 1 428 ? -18.399 20.083 8.018 1.00 86.94 428 ASP A CA 1
ATOM 3539 C C . ASP A 1 428 ? -17.912 21.516 8.280 1.00 86.94 428 ASP A C 1
ATOM 3541 O O . ASP A 1 428 ? -16.808 21.697 8.783 1.00 86.94 428 ASP A O 1
ATOM 3545 N N . GLU A 1 429 ? -18.739 22.528 7.993 1.00 86.06 429 GLU A N 1
ATOM 3546 C CA . GLU A 1 429 ? -18.429 23.944 8.259 1.00 86.06 429 GLU A CA 1
ATOM 3547 C C . GLU A 1 429 ? -18.289 24.229 9.763 1.00 86.06 429 GLU A C 1
ATOM 3549 O O . GLU A 1 429 ? -17.386 24.952 10.178 1.00 86.06 429 GLU A O 1
ATOM 3554 N N . GLN A 1 430 ? -19.146 23.622 10.589 1.00 87.69 430 GLN A N 1
ATOM 3555 C CA . GLN A 1 430 ? -19.106 23.749 12.052 1.00 87.69 430 GLN A CA 1
ATOM 3556 C C . GLN A 1 430 ? -17.994 22.911 12.706 1.00 87.69 430 GLN A C 1
ATOM 3558 O O . GLN A 1 430 ? -17.662 23.107 13.875 1.00 87.69 430 GLN A O 1
ATOM 3563 N N . TYR A 1 431 ? -17.412 21.960 11.973 1.00 87.38 431 TYR A N 1
ATOM 3564 C CA . TYR A 1 431 ? -16.535 20.945 12.548 1.00 87.38 431 TYR A CA 1
ATOM 3565 C C . TYR A 1 431 ? -15.237 21.521 13.132 1.00 87.38 431 TYR A C 1
ATOM 3567 O O . TYR A 1 431 ? -14.779 21.048 14.173 1.00 87.38 431 TYR A O 1
ATOM 3575 N N . GLU A 1 432 ? -14.651 22.549 12.512 1.00 84.56 432 GLU A N 1
ATOM 3576 C CA . GLU A 1 432 ? -13.440 23.186 13.053 1.00 84.56 432 GLU A CA 1
ATOM 3577 C C . GLU A 1 432 ? -13.718 23.907 14.383 1.00 84.56 432 GLU A C 1
ATOM 3579 O O . GLU A 1 432 ? -12.913 23.805 15.306 1.00 84.56 432 GLU A O 1
ATOM 3584 N N . GLU A 1 433 ? -14.895 24.525 14.545 1.00 88.88 433 GLU A N 1
ATOM 3585 C CA . GLU A 1 433 ? -15.314 25.119 15.824 1.00 88.88 433 GLU A CA 1
ATOM 3586 C C . GLU A 1 433 ? -15.483 24.041 16.910 1.00 88.88 433 GLU A C 1
ATOM 3588 O O . GLU A 1 433 ? -15.056 24.210 18.053 1.00 88.88 433 GLU A O 1
ATOM 3593 N N . PHE A 1 434 ? -16.076 22.892 16.569 1.00 91.12 434 PHE A N 1
ATOM 3594 C CA . PHE A 1 434 ? -16.215 21.774 17.511 1.00 91.12 434 PHE A CA 1
ATOM 3595 C C . PHE A 1 434 ? -14.861 21.198 17.922 1.00 91.12 434 PHE A C 1
ATOM 3597 O O . PHE A 1 434 ? -14.660 20.842 19.083 1.00 91.12 434 PHE A O 1
ATOM 3604 N N . LYS A 1 435 ? -13.912 21.145 16.988 1.00 88.38 435 LYS A N 1
ATOM 3605 C CA . LYS A 1 435 ? -12.543 20.702 17.245 1.00 88.38 435 LYS A CA 1
ATOM 3606 C C . LYS A 1 435 ? -11.789 21.672 18.152 1.00 88.38 435 LYS A C 1
ATOM 3608 O O . LYS A 1 435 ? -11.063 21.220 19.033 1.00 88.38 435 LYS A O 1
ATOM 3613 N N . GLU A 1 436 ? -11.985 22.977 17.989 1.00 86.56 436 GLU A N 1
ATOM 3614 C CA . GLU A 1 436 ? -11.444 23.987 18.905 1.00 86.56 436 GLU A CA 1
ATOM 3615 C C . GLU A 1 436 ? -12.028 23.826 20.319 1.00 86.56 436 GLU A C 1
ATOM 3617 O O . GLU A 1 436 ? -11.290 23.806 21.304 1.00 86.56 436 GLU A O 1
ATOM 3622 N N . LYS A 1 437 ? -13.345 23.604 20.438 1.00 88.69 437 LYS A N 1
ATOM 3623 C CA . LYS A 1 437 ? -13.993 23.328 21.734 1.00 88.69 437 LYS A CA 1
ATOM 3624 C C . LYS A 1 437 ? -13.477 22.044 22.384 1.00 88.69 437 LYS A C 1
ATOM 3626 O O . LYS A 1 437 ? -13.232 22.035 23.588 1.00 88.69 437 LYS A O 1
ATOM 3631 N N . GLU A 1 438 ? -13.249 20.990 21.605 1.00 88.19 438 GLU A N 1
ATOM 3632 C CA . GLU A 1 438 ? -12.590 19.772 22.085 1.00 88.19 438 GLU A CA 1
ATOM 3633 C C . GLU A 1 438 ? -11.161 20.063 22.574 1.00 88.19 438 GLU A C 1
ATOM 3635 O O . GLU A 1 438 ? -10.773 19.599 23.644 1.00 88.19 438 GLU A O 1
ATOM 3640 N N . GLN A 1 439 ? -10.376 20.869 21.850 1.00 84.88 439 GLN A N 1
ATOM 3641 C CA . GLN A 1 439 ? -9.031 21.260 22.291 1.00 84.88 439 GLN A CA 1
ATOM 3642 C C . GLN A 1 439 ? -9.047 22.078 23.585 1.00 84.88 439 GLN A C 1
ATOM 3644 O O . GLN A 1 439 ? -8.185 21.878 24.440 1.00 84.88 439 GLN A O 1
ATOM 3649 N N . ASN A 1 440 ? -10.045 22.938 23.782 1.00 85.12 440 ASN A N 1
ATOM 3650 C CA . ASN A 1 440 ? -10.214 23.662 25.042 1.00 85.12 440 ASN A CA 1
ATOM 3651 C C . ASN A 1 440 ? -10.463 22.702 26.215 1.00 85.12 440 ASN A C 1
ATOM 3653 O O . ASN A 1 440 ? -9.877 22.884 27.283 1.00 85.12 440 ASN A O 1
ATOM 3657 N N . ILE A 1 441 ? -11.241 21.631 26.001 1.00 82.44 441 ILE A N 1
ATOM 3658 C CA . ILE A 1 441 ? -11.386 20.546 26.985 1.00 82.44 441 ILE A CA 1
ATOM 3659 C C . ILE A 1 441 ? -10.023 19.886 27.234 1.00 82.44 441 ILE A C 1
ATOM 3661 O O . ILE A 1 441 ? -9.617 19.752 28.381 1.00 82.44 441 ILE A O 1
ATOM 3665 N N . VAL A 1 442 ? -9.274 19.528 26.187 1.00 76.25 442 VAL A N 1
ATOM 3666 C CA . VAL A 1 442 ? -7.943 18.891 26.297 1.00 76.25 442 VAL A CA 1
ATOM 3667 C C . VAL A 1 442 ? -6.956 19.741 27.114 1.00 76.25 442 VAL A C 1
ATOM 3669 O O . VAL A 1 442 ? -6.224 19.199 27.944 1.00 76.25 442 VAL A O 1
ATOM 3672 N N . LEU A 1 443 ? -6.937 21.060 26.906 1.00 76.06 443 LEU A N 1
ATOM 3673 C CA . LEU A 1 443 ? -6.000 21.983 27.557 1.00 76.06 443 LEU A CA 1
ATOM 3674 C C . LEU A 1 443 ? -6.374 22.305 29.012 1.00 76.06 443 LEU A C 1
ATOM 3676 O O . LEU A 1 443 ? -5.481 22.496 29.839 1.00 76.06 443 LEU A O 1
ATOM 3680 N N . ALA A 1 444 ? -7.669 22.351 29.336 1.00 74.62 444 ALA A N 1
ATOM 3681 C CA . ALA A 1 444 ? -8.168 22.873 30.610 1.00 74.62 444 ALA A CA 1
ATOM 3682 C C . ALA A 1 444 ? -9.041 21.888 31.408 1.00 74.62 444 ALA A C 1
ATOM 3684 O O . ALA A 1 444 ? -9.787 22.319 32.282 1.00 74.62 444 ALA A O 1
ATOM 3685 N N . ILE A 1 445 ? -8.942 20.577 31.153 1.00 72.88 445 ILE A N 1
ATOM 3686 C CA . ILE A 1 445 ? -9.793 19.582 31.823 1.00 72.88 445 ILE A CA 1
ATOM 3687 C C . ILE A 1 445 ? -9.659 19.631 33.355 1.00 72.88 445 ILE A C 1
ATOM 3689 O O . ILE A 1 445 ? -8.567 19.457 33.924 1.00 72.88 445 ILE A O 1
ATOM 3693 N N . THR A 1 446 ? -10.786 19.866 34.025 1.00 74.69 446 THR A N 1
ATOM 3694 C CA . THR A 1 446 ? -10.897 19.995 35.481 1.00 74.69 446 THR A CA 1
ATOM 3695 C C . THR A 1 446 ? -11.376 18.697 36.139 1.00 74.69 446 THR A C 1
ATOM 3697 O O . THR A 1 446 ? -11.845 17.758 35.493 1.00 74.69 446 THR A O 1
ATOM 3700 N N . LYS A 1 447 ? -11.290 18.629 37.474 1.00 70.75 447 LYS A N 1
ATOM 3701 C CA . LYS A 1 447 ? -11.854 17.508 38.249 1.00 70.75 447 LYS A CA 1
ATOM 3702 C C . LYS A 1 447 ? -13.379 17.408 38.126 1.00 70.75 447 LYS A C 1
ATOM 3704 O O . LYS A 1 447 ? -13.921 16.298 38.175 1.00 70.75 447 LYS A O 1
ATOM 3709 N N . ASP A 1 448 ? -14.059 18.534 37.935 1.00 75.94 448 ASP A N 1
ATOM 3710 C CA . ASP A 1 448 ? -15.512 18.576 37.765 1.00 75.94 448 ASP A CA 1
ATOM 3711 C C . ASP A 1 448 ? -15.925 18.036 36.392 1.00 75.94 448 ASP A C 1
ATOM 3713 O O . ASP A 1 448 ? -16.876 17.255 36.307 1.00 75.94 448 ASP A O 1
ATOM 3717 N N . ASP A 1 449 ? -15.142 18.318 35.347 1.00 74.38 449 ASP A N 1
ATOM 3718 C CA . ASP A 1 449 ? -15.336 17.756 34.003 1.00 74.38 449 ASP A CA 1
ATOM 3719 C C . ASP A 1 449 ? -15.259 16.228 34.024 1.00 74.38 449 ASP A C 1
ATOM 3721 O O . ASP A 1 449 ? -16.128 15.538 33.491 1.00 74.38 449 ASP A O 1
ATOM 3725 N N . PHE A 1 450 ? -14.280 15.663 34.736 1.00 71.31 450 PHE A N 1
ATOM 3726 C CA . PHE A 1 450 ? -14.194 14.213 34.907 1.00 71.31 450 PHE A CA 1
ATOM 3727 C C . PHE A 1 450 ? -15.334 13.629 35.731 1.00 71.31 450 PHE A C 1
ATOM 3729 O O . PHE A 1 450 ? -15.773 12.503 35.490 1.00 71.31 450 PHE A O 1
ATOM 3736 N N . THR A 1 451 ? -15.810 14.362 36.732 1.00 73.81 451 THR A N 1
ATOM 3737 C CA . THR A 1 451 ? -16.963 13.934 37.526 1.00 73.81 451 THR A CA 1
ATOM 3738 C C . THR A 1 451 ? -18.212 13.887 36.650 1.00 73.81 451 THR A C 1
ATOM 3740 O O . THR A 1 451 ? -19.002 12.947 36.751 1.00 73.81 451 THR A O 1
ATOM 3743 N N . THR A 1 452 ? -18.358 14.847 35.740 1.00 78.19 452 THR A N 1
ATOM 3744 C CA . THR A 1 452 ? -19.419 14.889 34.733 1.00 78.19 452 THR A CA 1
ATOM 3745 C C . THR A 1 452 ? -19.290 13.748 33.726 1.00 78.19 452 THR A C 1
ATOM 3747 O O . THR A 1 452 ? -20.251 13.007 33.554 1.00 78.19 452 THR A O 1
ATOM 3750 N N . LEU A 1 453 ? -18.105 13.490 33.166 1.00 73.38 453 LEU A N 1
ATOM 3751 C CA . LEU A 1 453 ? -17.859 12.352 32.264 1.00 73.38 453 LEU A CA 1
ATOM 3752 C C . LEU A 1 453 ? -18.144 10.996 32.926 1.00 73.38 453 LEU A C 1
ATOM 3754 O O . LEU A 1 453 ? -18.774 10.123 32.333 1.00 73.38 453 LEU A O 1
ATOM 3758 N N . ASN A 1 454 ? -17.772 10.829 34.196 1.00 72.38 454 ASN A N 1
ATOM 3759 C CA . ASN A 1 454 ? -18.115 9.629 34.960 1.00 72.38 454 ASN A CA 1
ATOM 3760 C C . ASN A 1 454 ? -19.630 9.507 35.218 1.00 72.38 454 ASN A C 1
ATOM 3762 O O . ASN A 1 454 ? -20.164 8.396 35.242 1.00 72.38 454 ASN A O 1
ATOM 3766 N N . LYS A 1 455 ? -20.347 10.624 35.411 1.00 75.56 455 LYS A N 1
ATOM 3767 C CA . LYS A 1 455 ? -21.819 10.634 35.508 1.00 75.56 455 LYS A CA 1
ATOM 3768 C C . LYS A 1 455 ? -22.475 10.301 34.168 1.00 75.56 455 LYS A C 1
ATOM 3770 O O . LYS A 1 455 ? -23.436 9.535 34.167 1.00 75.56 455 LYS A O 1
ATOM 3775 N N . ILE A 1 456 ? -21.942 10.816 33.057 1.00 72.69 456 ILE A N 1
ATOM 3776 C CA . ILE A 1 456 ? -22.361 10.478 31.688 1.00 72.69 456 ILE A CA 1
ATOM 3777 C C . ILE A 1 456 ? -22.257 8.967 31.490 1.00 72.69 456 ILE A C 1
ATOM 3779 O O . ILE A 1 456 ? -23.258 8.313 31.201 1.00 72.69 456 ILE A O 1
ATOM 3783 N N . TYR A 1 457 ? -21.090 8.401 31.794 1.00 69.44 457 TYR A N 1
ATOM 3784 C CA . TYR A 1 457 ? -20.838 6.967 31.692 1.00 69.44 457 TYR A CA 1
ATOM 3785 C C . TYR A 1 457 ? -21.853 6.122 32.477 1.00 69.44 457 TYR A C 1
ATOM 3787 O O . TYR A 1 457 ? -22.397 5.141 31.983 1.00 69.44 457 TYR A O 1
ATOM 3795 N N . ARG A 1 458 ? -22.179 6.526 33.710 1.00 68.12 458 ARG A N 1
ATOM 3796 C CA . ARG A 1 458 ? -23.145 5.795 34.548 1.00 68.12 458 ARG A CA 1
ATOM 3797 C C . ARG A 1 458 ? -24.600 5.934 34.086 1.00 68.12 458 ARG A C 1
ATOM 3799 O O . ARG A 1 458 ? -25.411 5.081 34.439 1.00 68.12 458 ARG A O 1
ATOM 3806 N N . LYS A 1 459 ? -24.947 6.996 33.353 1.00 66.56 459 LYS A N 1
ATOM 3807 C CA . LYS A 1 459 ? -26.330 7.334 32.977 1.00 66.56 459 LYS A CA 1
ATOM 3808 C C . LYS A 1 459 ? -26.744 6.765 31.612 1.00 66.56 459 LYS A C 1
ATOM 3810 O O . LYS A 1 459 ? -27.904 6.391 31.466 1.00 66.56 459 LYS A O 1
ATOM 3815 N N . TYR A 1 460 ? -25.830 6.664 30.643 1.00 61.50 460 TYR A N 1
ATOM 3816 C CA . TYR A 1 460 ? -26.165 6.422 29.225 1.00 61.50 460 TYR A CA 1
ATOM 3817 C C . TYR A 1 460 ? -25.934 4.977 28.713 1.00 61.50 460 TYR A C 1
ATOM 3819 O O . TYR A 1 460 ? -25.841 4.759 27.516 1.00 61.50 460 TYR A O 1
ATOM 3827 N N . GLN A 1 461 ? -25.970 3.970 29.601 1.00 56.19 461 GLN A N 1
ATOM 3828 C CA . GLN A 1 461 ? -25.905 2.521 29.296 1.00 56.19 461 GLN A CA 1
ATOM 3829 C C . GLN A 1 461 ? -24.589 2.030 28.658 1.00 56.19 461 GLN A C 1
ATOM 3831 O O . GLN A 1 461 ? -24.397 2.055 27.447 1.00 56.19 461 GLN A O 1
ATOM 3836 N N . ASN A 1 462 ? -23.729 1.441 29.493 1.00 63.56 462 ASN A N 1
ATOM 3837 C CA . ASN A 1 462 ? -22.485 0.788 29.083 1.00 63.56 462 ASN A CA 1
ATOM 3838 C C . ASN A 1 462 ? -22.740 -0.434 28.201 1.00 63.56 462 ASN A C 1
ATOM 3840 O O . ASN A 1 462 ? -23.008 -1.526 28.705 1.00 63.56 462 ASN A O 1
ATOM 3844 N N . LYS A 1 463 ? -22.598 -0.248 26.893 1.00 68.75 463 LYS A N 1
ATOM 3845 C CA . LYS A 1 463 ? -22.315 -1.335 25.963 1.00 68.75 463 LYS A CA 1
ATOM 3846 C C . LYS A 1 463 ? -20.883 -1.172 25.488 1.00 68.75 463 LYS A C 1
ATOM 3848 O O . LYS A 1 463 ? -20.483 -0.075 25.107 1.00 68.75 463 LYS A O 1
ATOM 3853 N N . ASN A 1 464 ? -20.103 -2.246 25.516 1.00 74.69 464 ASN A N 1
ATOM 3854 C CA . ASN A 1 464 ? -18.810 -2.219 24.834 1.00 74.69 464 ASN A CA 1
ATOM 3855 C C . ASN A 1 464 ? -19.028 -2.180 23.310 1.00 74.69 464 ASN A C 1
ATOM 3857 O O . ASN A 1 464 ? -20.090 -2.542 22.797 1.00 74.69 464 ASN A O 1
ATOM 3861 N N . TYR A 1 465 ? -18.014 -1.760 22.563 1.00 74.50 465 TYR A N 1
ATOM 3862 C CA . TYR A 1 465 ? -18.033 -1.653 21.107 1.00 74.50 465 TYR A CA 1
ATOM 3863 C C . TYR A 1 465 ? -18.501 -2.956 20.438 1.00 74.50 465 TYR A C 1
ATOM 3865 O O . TYR A 1 465 ? -19.280 -2.941 19.481 1.00 74.50 465 TYR A O 1
ATOM 3873 N N . LYS A 1 466 ? -18.116 -4.112 20.993 1.00 77.25 466 LYS A N 1
ATOM 3874 C CA . LYS A 1 466 ? -18.566 -5.422 20.512 1.00 77.25 466 LYS A CA 1
ATOM 3875 C C . LYS A 1 466 ? -20.067 -5.628 20.701 1.00 77.25 466 LYS A C 1
ATOM 3877 O O . LYS A 1 466 ? -20.717 -6.157 19.805 1.00 77.25 466 LYS A O 1
ATOM 3882 N N . GLU A 1 467 ? -20.647 -5.240 21.828 1.00 75.19 467 GLU A N 1
ATOM 3883 C CA . GLU A 1 467 ? -22.090 -5.289 22.099 1.00 75.19 467 GLU A CA 1
ATOM 3884 C C . GLU A 1 467 ? -22.860 -4.301 21.225 1.00 75.19 467 GLU A C 1
ATOM 3886 O O . GLU A 1 467 ? -23.929 -4.639 20.708 1.00 75.19 467 GLU A O 1
ATOM 3891 N N . ILE A 1 468 ? -22.298 -3.109 21.010 1.00 71.75 468 ILE A N 1
ATOM 3892 C CA . ILE A 1 468 ? -22.825 -2.091 20.096 1.00 71.75 468 ILE A CA 1
ATOM 3893 C C . ILE A 1 468 ? -22.886 -2.649 18.672 1.00 71.75 468 ILE A C 1
ATOM 3895 O O . ILE A 1 468 ? -23.876 -2.429 17.987 1.00 71.75 468 ILE A O 1
ATOM 3899 N N . ILE A 1 469 ? -21.898 -3.419 18.222 1.00 69.44 469 ILE A N 1
ATOM 3900 C CA . ILE A 1 469 ? -21.909 -4.017 16.877 1.00 69.44 469 ILE A CA 1
ATOM 3901 C C . ILE A 1 469 ? -22.750 -5.302 16.819 1.00 69.44 469 ILE A C 1
ATOM 3903 O O . ILE A 1 469 ? -23.506 -5.517 15.872 1.00 69.44 469 ILE A O 1
ATOM 3907 N N . SER A 1 470 ? -22.655 -6.171 17.826 1.00 63.81 470 SER A N 1
ATOM 3908 C CA . SER A 1 470 ? -23.268 -7.508 17.804 1.00 63.81 470 SER A CA 1
ATOM 3909 C C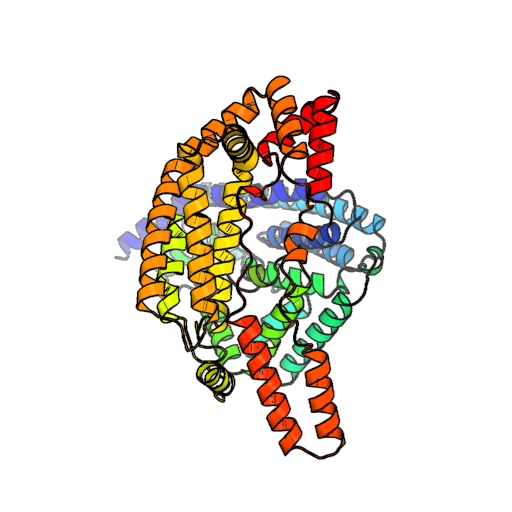 . SER A 1 470 ? -24.780 -7.501 18.023 1.00 63.81 470 SER A C 1
ATOM 3911 O O . SER A 1 470 ? -25.474 -8.284 17.370 1.00 63.81 470 SER A O 1
ATOM 3913 N N . ASN A 1 471 ? -25.328 -6.596 18.844 1.00 58.03 471 ASN A N 1
ATOM 3914 C CA . ASN A 1 471 ? -26.779 -6.498 19.066 1.00 58.03 471 ASN A CA 1
ATOM 3915 C C . ASN A 1 471 ? -27.571 -6.192 17.781 1.00 58.03 471 ASN A C 1
ATOM 3917 O O . ASN A 1 471 ? -28.752 -6.526 17.697 1.00 58.03 471 ASN A O 1
ATOM 3921 N N . TYR A 1 472 ? -26.912 -5.633 16.766 1.00 54.22 472 TYR A N 1
ATOM 3922 C CA . TYR A 1 472 ? -27.510 -5.272 15.482 1.00 54.22 472 TYR A CA 1
ATOM 3923 C C . TYR A 1 472 ? -27.389 -6.380 14.420 1.00 54.22 472 TYR A C 1
ATOM 3925 O O . TYR A 1 472 ? -28.103 -6.358 13.425 1.00 54.22 472 TYR A O 1
ATOM 3933 N N . THR A 1 473 ? -26.577 -7.421 14.650 1.00 49.47 473 THR A N 1
ATOM 3934 C CA . THR A 1 473 ? -26.411 -8.560 13.715 1.00 49.47 473 THR A CA 1
ATOM 3935 C C . THR A 1 473 ? -27.553 -9.589 13.737 1.00 49.47 473 THR A C 1
ATOM 3937 O O . THR A 1 473 ? -27.412 -10.686 13.196 1.00 49.47 473 THR A O 1
ATOM 3940 N N . LYS A 1 474 ? -28.708 -9.259 14.334 1.00 45.06 474 LYS A N 1
ATOM 3941 C CA . LYS A 1 474 ? -29.911 -10.115 14.338 1.00 45.06 474 LYS A CA 1
ATOM 3942 C C . LYS A 1 474 ? -30.704 -10.082 13.022 1.00 45.06 474 LYS A C 1
ATOM 3944 O O . LYS A 1 474 ? -31.846 -10.534 12.989 1.00 45.06 474 LYS A O 1
ATOM 3949 N N . THR A 1 475 ? -30.126 -9.616 11.919 1.00 49.69 475 THR A N 1
ATOM 3950 C CA . THR A 1 475 ? -30.618 -9.993 10.591 1.00 49.69 475 THR A CA 1
ATOM 3951 C C . THR A 1 475 ? -30.417 -11.498 10.416 1.00 49.69 475 THR A C 1
ATOM 3953 O O . THR A 1 475 ? -29.386 -12.050 10.805 1.00 49.69 475 THR A O 1
ATOM 3956 N N . LYS A 1 476 ? -31.432 -12.209 9.903 1.00 49.53 476 LYS A N 1
ATOM 3957 C CA . LYS A 1 476 ? -31.352 -13.652 9.624 1.00 49.53 476 LYS A CA 1
ATOM 3958 C C . LYS A 1 476 ? -30.119 -13.903 8.752 1.00 49.53 476 LYS A C 1
ATOM 3960 O O . LYS A 1 476 ? -30.185 -13.745 7.540 1.00 49.53 476 LYS A O 1
ATOM 3965 N N . LYS A 1 477 ? -29.002 -14.332 9.350 1.00 52.78 477 LYS A N 1
ATOM 3966 C CA . LYS A 1 477 ? -27.883 -14.912 8.605 1.00 52.78 477 LYS A CA 1
ATOM 3967 C C . LYS A 1 477 ? -28.413 -16.175 7.943 1.00 52.78 477 LYS A C 1
ATOM 3969 O O . LYS A 1 477 ? -28.407 -17.254 8.544 1.00 52.78 477 LYS A O 1
ATOM 3974 N N . ASN A 1 478 ? -28.906 -16.040 6.715 1.00 60.66 478 ASN A N 1
ATOM 3975 C CA . ASN A 1 478 ? -29.153 -17.177 5.851 1.00 60.66 478 ASN A CA 1
ATOM 3976 C C . ASN A 1 478 ? -27.821 -17.914 5.761 1.00 60.66 478 ASN A C 1
ATOM 3978 O O . ASN A 1 478 ? -26.809 -17.367 5.335 1.00 60.66 478 ASN A O 1
ATOM 3982 N N . ASN A 1 479 ? -27.778 -19.124 6.313 1.00 70.19 479 ASN A N 1
ATOM 3983 C CA . ASN A 1 479 ? -26.533 -19.859 6.442 1.00 70.19 479 ASN A CA 1
ATOM 3984 C C . ASN A 1 479 ? -26.139 -20.365 5.047 1.00 70.19 479 ASN A C 1
ATOM 3986 O O . ASN A 1 479 ? -26.518 -21.468 4.645 1.00 70.19 479 ASN A O 1
ATOM 3990 N N . ILE A 1 480 ? -25.397 -19.530 4.315 1.00 71.81 480 ILE A N 1
ATOM 3991 C CA . ILE A 1 480 ? -24.914 -19.787 2.955 1.00 71.81 480 ILE A CA 1
ATOM 3992 C C . ILE A 1 480 ? -24.199 -21.144 2.904 1.00 71.81 480 ILE A C 1
ATOM 3994 O O . ILE A 1 480 ? -24.425 -21.919 1.981 1.00 71.81 480 ILE A O 1
ATOM 3998 N N . GLN A 1 481 ? -23.449 -21.517 3.949 1.00 75.81 481 GLN A N 1
ATOM 3999 C CA . GLN A 1 481 ? -22.784 -22.824 4.032 1.00 75.81 481 GLN A CA 1
ATOM 4000 C C . GLN A 1 481 ? -23.782 -23.994 4.054 1.00 75.81 481 GLN A C 1
ATOM 4002 O O . GLN A 1 481 ? -23.581 -24.987 3.355 1.00 75.81 481 GLN A O 1
ATOM 4007 N N . LYS A 1 482 ? -24.901 -23.880 4.786 1.00 82.25 482 LYS A N 1
ATOM 4008 C CA . LYS A 1 482 ? -25.988 -24.880 4.744 1.00 82.25 482 LYS A CA 1
ATOM 4009 C C . LYS A 1 482 ? -26.645 -24.950 3.364 1.00 82.25 482 LYS A C 1
ATOM 4011 O O . LYS A 1 482 ? -27.070 -26.030 2.953 1.00 82.25 482 LYS A O 1
ATOM 4016 N N . MET A 1 483 ? -26.753 -23.831 2.650 1.00 80.69 483 MET A N 1
ATOM 4017 C CA . MET A 1 483 ? -27.333 -23.799 1.303 1.00 80.69 483 MET A CA 1
ATOM 4018 C C . MET A 1 483 ? -26.381 -24.411 0.263 1.00 80.69 483 MET A C 1
ATOM 4020 O O . MET A 1 483 ? -26.818 -25.255 -0.516 1.00 80.69 483 MET A O 1
ATOM 4024 N N . ILE A 1 484 ? -25.079 -24.118 0.337 1.00 82.19 484 ILE A N 1
ATOM 4025 C CA . ILE A 1 484 ? -24.023 -24.751 -0.473 1.00 82.19 484 ILE A CA 1
ATOM 4026 C C . ILE A 1 484 ? -23.956 -26.261 -0.206 1.00 82.19 484 ILE A C 1
ATOM 4028 O O . ILE A 1 484 ? -23.866 -27.059 -1.138 1.00 82.19 484 ILE A O 1
ATOM 4032 N N . ALA A 1 485 ? -24.079 -26.696 1.052 1.00 87.06 485 ALA A N 1
ATOM 4033 C CA . ALA A 1 485 ? -24.126 -28.120 1.386 1.00 87.06 485 ALA A CA 1
ATOM 4034 C C . ALA A 1 485 ? -25.306 -28.842 0.705 1.00 87.06 485 ALA A C 1
ATOM 4036 O O . ALA A 1 485 ? -25.168 -29.996 0.295 1.00 87.06 485 ALA A O 1
ATOM 4037 N N . LYS A 1 486 ? -26.451 -28.163 0.527 1.00 86.00 486 LYS A N 1
ATOM 4038 C CA . LYS A 1 486 ? -27.592 -28.692 -0.240 1.00 86.00 486 LYS A CA 1
ATOM 4039 C C . LYS A 1 486 ? -27.297 -28.767 -1.741 1.00 86.00 486 LYS A C 1
ATOM 4041 O O . LYS A 1 486 ? -27.646 -29.778 -2.342 1.00 86.00 486 LYS A O 1
ATOM 4046 N N . VAL A 1 487 ? -26.619 -27.771 -2.322 1.00 81.00 487 VAL A N 1
ATOM 4047 C CA . VAL A 1 487 ? -26.140 -27.826 -3.721 1.00 81.00 487 VAL A CA 1
ATOM 4048 C C . VAL A 1 487 ? -25.254 -29.059 -3.921 1.00 81.00 487 VAL A C 1
ATOM 4050 O O . VAL A 1 487 ? -25.540 -29.899 -4.771 1.00 81.00 487 VAL A O 1
ATOM 4053 N N . ASN A 1 488 ? -24.254 -29.243 -3.056 1.00 76.19 488 ASN A N 1
ATOM 4054 C CA . ASN A 1 488 ? -23.341 -30.387 -3.110 1.00 76.19 488 ASN A CA 1
ATOM 4055 C C . ASN A 1 488 ? -24.059 -31.730 -2.932 1.00 76.19 488 ASN A C 1
ATOM 4057 O O . ASN A 1 488 ? -23.689 -32.715 -3.568 1.00 76.19 488 ASN A O 1
ATOM 4061 N N . LYS A 1 489 ? -25.097 -31.788 -2.089 1.00 88.44 489 LYS A N 1
ATOM 4062 C CA . LYS A 1 489 ? -25.933 -32.985 -1.938 1.00 88.44 489 LYS A CA 1
ATOM 4063 C C . LYS A 1 489 ? -26.662 -33.330 -3.240 1.00 88.44 489 LYS A C 1
ATOM 4065 O O . LYS A 1 489 ? -26.666 -34.498 -3.613 1.00 88.44 489 LYS A O 1
ATOM 4070 N N . TYR A 1 490 ? -27.236 -32.342 -3.931 1.00 79.50 490 TYR A N 1
ATOM 4071 C CA . TYR A 1 490 ? -27.929 -32.558 -5.206 1.00 79.50 490 TYR A CA 1
ATOM 4072 C C . TYR A 1 490 ? -26.982 -32.967 -6.337 1.00 79.50 490 TYR A C 1
ATOM 4074 O O . TYR A 1 490 ? -27.325 -33.857 -7.113 1.00 79.50 490 TYR A O 1
ATOM 4082 N N . ILE A 1 491 ? -25.772 -32.399 -6.381 1.00 61.59 491 ILE A N 1
ATOM 4083 C CA . ILE A 1 491 ? -24.716 -32.822 -7.315 1.00 61.59 491 ILE A CA 1
ATOM 4084 C C . ILE A 1 491 ? -24.335 -34.285 -7.060 1.00 61.59 491 ILE A C 1
ATOM 4086 O O . ILE A 1 491 ? -24.317 -35.088 -7.988 1.00 61.59 491 ILE A O 1
ATOM 4090 N N . LYS A 1 492 ? -24.091 -34.658 -5.795 1.00 80.69 492 LYS A N 1
ATOM 4091 C CA . LYS A 1 492 ? -23.735 -36.037 -5.412 1.00 80.69 492 LYS A CA 1
ATOM 4092 C C . LYS A 1 492 ? -24.832 -37.053 -5.730 1.00 80.69 492 LYS A C 1
ATOM 4094 O O . LYS A 1 492 ? -24.520 -38.213 -5.964 1.00 80.69 492 LYS A O 1
ATOM 4099 N N . SER A 1 493 ? -26.098 -36.635 -5.736 1.00 77.75 493 SER A N 1
ATOM 4100 C CA . SER A 1 493 ? -27.234 -37.483 -6.108 1.00 77.75 493 SER A CA 1
ATOM 4101 C C . SER A 1 493 ? -27.584 -37.431 -7.602 1.00 77.75 493 SER A C 1
ATOM 4103 O O . SER A 1 493 ? -28.652 -37.909 -7.971 1.00 77.75 493 SER A O 1
ATOM 4105 N N . GLY A 1 494 ? -26.767 -36.788 -8.447 1.00 69.94 494 GLY A N 1
ATOM 4106 C CA . GLY A 1 494 ? -27.012 -36.658 -9.891 1.00 69.94 494 GLY A CA 1
ATOM 4107 C C . GLY A 1 494 ? -28.199 -35.764 -10.278 1.00 69.94 494 GLY A C 1
ATOM 4108 O O . GLY A 1 494 ? -28.628 -35.779 -11.427 1.00 69.94 494 GLY A O 1
ATOM 4109 N N . ASN A 1 495 ? -28.756 -34.980 -9.346 1.00 79.56 495 ASN A N 1
ATOM 4110 C CA . ASN A 1 495 ? -29.904 -34.104 -9.604 1.00 79.56 495 ASN A CA 1
ATOM 4111 C C . ASN A 1 495 ? -29.432 -32.683 -9.947 1.00 79.56 495 ASN A C 1
ATOM 4113 O O . ASN A 1 495 ? -29.513 -31.759 -9.132 1.00 79.56 495 ASN A O 1
ATOM 4117 N N . TYR A 1 496 ? -28.892 -32.527 -11.154 1.00 69.06 496 TYR A N 1
ATOM 4118 C CA . TYR A 1 496 ? -28.263 -31.284 -11.604 1.00 69.06 496 TYR A CA 1
ATOM 4119 C C . TYR A 1 496 ? -29.244 -30.118 -11.754 1.00 69.06 496 TYR A C 1
ATOM 4121 O O . TYR A 1 496 ? -28.875 -28.979 -11.487 1.00 69.06 496 TYR A O 1
ATOM 4129 N N . GLU A 1 497 ? -30.504 -30.386 -12.097 1.00 82.56 497 GLU A N 1
ATOM 4130 C CA . GLU A 1 497 ? -31.547 -29.360 -12.189 1.00 82.56 497 GLU A CA 1
ATOM 4131 C C . GLU A 1 497 ? -31.820 -28.719 -10.820 1.00 82.56 497 GLU A C 1
ATOM 4133 O O . GLU A 1 497 ? -31.740 -27.498 -10.669 1.00 82.56 497 GLU A O 1
ATOM 4138 N N . LYS A 1 498 ? -32.024 -29.536 -9.773 1.00 81.81 498 LYS A N 1
ATOM 4139 C CA . LYS A 1 498 ? -32.172 -29.026 -8.399 1.00 81.81 498 LYS A CA 1
ATOM 4140 C C . LYS A 1 498 ? -30.891 -28.388 -7.876 1.00 81.81 498 LYS A C 1
ATOM 4142 O O . LYS A 1 498 ? -30.970 -27.430 -7.106 1.00 81.81 498 LYS A O 1
ATOM 4147 N N . ALA A 1 499 ? -29.721 -28.894 -8.272 1.00 65.88 499 ALA A N 1
ATOM 4148 C CA . ALA A 1 499 ? -28.446 -28.268 -7.936 1.00 65.88 499 ALA A CA 1
ATOM 4149 C C . ALA A 1 499 ? -28.343 -26.860 -8.538 1.00 65.88 499 ALA A C 1
ATOM 4151 O O . ALA A 1 499 ? -27.963 -25.937 -7.822 1.00 65.88 499 ALA A O 1
ATOM 4152 N N . ASN A 1 500 ? -28.744 -26.684 -9.799 1.00 70.31 500 ASN A N 1
ATOM 4153 C CA . ASN A 1 500 ? -28.718 -25.401 -10.496 1.00 70.31 500 ASN A CA 1
ATOM 4154 C C . ASN A 1 500 ? -29.707 -24.396 -9.885 1.00 70.31 500 ASN A C 1
ATOM 4156 O O . ASN A 1 500 ? -29.314 -23.287 -9.534 1.00 70.31 500 ASN A O 1
ATOM 4160 N N . ILE A 1 501 ? -30.959 -24.806 -9.640 1.00 84.56 501 ILE A N 1
ATOM 4161 C CA . ILE A 1 501 ? -31.957 -23.967 -8.949 1.00 84.56 501 ILE A CA 1
ATOM 4162 C C . ILE A 1 501 ? -31.422 -23.515 -7.585 1.00 84.56 501 ILE A C 1
ATOM 4164 O O . ILE A 1 501 ? -31.503 -22.337 -7.235 1.00 84.56 501 ILE A O 1
ATOM 4168 N N . LYS A 1 502 ? -30.826 -24.438 -6.817 1.00 83.25 502 LYS A N 1
ATOM 4169 C CA . LYS A 1 502 ? -30.302 -24.115 -5.487 1.00 83.25 502 LYS A CA 1
ATOM 4170 C C . LYS A 1 502 ? -29.034 -23.263 -5.538 1.00 83.25 502 LYS A C 1
ATOM 4172 O O . LYS A 1 502 ? -28.839 -22.445 -4.645 1.00 83.25 502 LYS A O 1
ATOM 4177 N N . ALA A 1 503 ? -28.191 -23.432 -6.555 1.00 77.06 503 ALA A N 1
ATOM 4178 C CA . ALA A 1 503 ? -27.021 -22.592 -6.785 1.00 77.06 503 ALA A CA 1
ATOM 4179 C C . ALA A 1 503 ? -27.435 -21.163 -7.154 1.00 77.06 503 ALA A C 1
ATOM 4181 O O . ALA A 1 503 ? -26.930 -20.224 -6.549 1.00 77.06 503 ALA A O 1
ATOM 4182 N N . LYS A 1 504 ? -28.426 -21.004 -8.043 1.00 82.56 504 LYS A N 1
ATOM 4183 C CA . LYS A 1 504 ? -29.037 -19.705 -8.347 1.00 82.56 504 LYS A CA 1
ATOM 4184 C C . LYS A 1 504 ? -29.556 -19.048 -7.067 1.00 82.56 504 LYS A C 1
ATOM 4186 O O . LYS A 1 504 ? -29.141 -17.945 -6.746 1.00 82.56 504 LYS A O 1
ATOM 4191 N N . GLU A 1 505 ? -30.347 -19.752 -6.259 1.00 84.38 505 GLU A N 1
ATOM 4192 C CA . GLU A 1 505 ? -30.836 -19.233 -4.971 1.00 84.38 505 GLU A CA 1
ATOM 4193 C C . GLU A 1 505 ? -29.696 -18.800 -4.023 1.00 84.38 505 GLU A C 1
ATOM 4195 O O . GLU A 1 505 ? -29.807 -17.774 -3.354 1.00 84.38 505 GLU A O 1
ATOM 4200 N N . VAL A 1 506 ? -28.582 -19.544 -3.975 1.00 82.69 506 VAL A N 1
ATOM 4201 C CA . VAL A 1 506 ? -27.383 -19.166 -3.202 1.00 82.69 506 VAL A CA 1
ATOM 4202 C C . VAL A 1 506 ? -26.767 -17.872 -3.730 1.00 82.69 506 VAL A C 1
ATOM 4204 O O . VAL A 1 506 ? -26.440 -17.001 -2.927 1.00 82.69 506 VAL A O 1
ATOM 4207 N N . THR A 1 507 ? -26.634 -17.725 -5.048 1.00 77.81 507 THR A N 1
ATOM 4208 C CA . THR A 1 507 ? -26.080 -16.519 -5.675 1.00 77.81 507 THR A CA 1
ATOM 4209 C C . THR A 1 507 ? -26.946 -15.291 -5.408 1.00 77.81 507 THR A C 1
ATOM 4211 O O . THR A 1 507 ? -26.398 -14.262 -5.032 1.00 77.81 507 THR A O 1
ATOM 4214 N N . TYR A 1 508 ? -28.276 -15.393 -5.513 1.00 83.06 508 TYR A N 1
ATOM 4215 C CA . TYR A 1 508 ? -29.181 -14.278 -5.191 1.00 83.06 508 TYR A CA 1
ATOM 4216 C C . TYR A 1 508 ? -29.062 -13.866 -3.725 1.00 83.06 508 TYR A C 1
ATOM 4218 O O . TYR A 1 508 ? -28.924 -12.686 -3.434 1.00 83.06 508 TYR A O 1
ATOM 4226 N N . ASN A 1 509 ? -29.020 -14.835 -2.803 1.00 80.81 509 ASN A N 1
ATOM 4227 C CA . ASN A 1 509 ? -28.808 -14.536 -1.386 1.00 80.81 509 ASN A CA 1
ATOM 4228 C C . ASN A 1 509 ? -27.442 -13.883 -1.129 1.00 80.81 509 ASN A C 1
ATOM 4230 O O . ASN A 1 509 ? -27.322 -13.026 -0.260 1.00 80.81 509 ASN A O 1
ATOM 4234 N N . ALA A 1 510 ? -26.389 -14.305 -1.830 1.00 76.25 510 ALA A N 1
ATOM 4235 C CA . ALA A 1 510 ? -25.070 -13.694 -1.691 1.00 76.25 510 ALA A CA 1
ATOM 4236 C C . ALA A 1 510 ? -25.066 -12.252 -2.223 1.00 76.25 510 ALA A C 1
ATOM 4238 O O . ALA A 1 510 ? -24.595 -11.359 -1.528 1.00 76.25 510 ALA A O 1
ATOM 4239 N N . LEU A 1 511 ? -25.652 -12.026 -3.401 1.00 79.12 511 LEU A N 1
ATOM 4240 C CA . LEU A 1 511 ? -25.826 -10.706 -4.006 1.00 79.12 511 LEU A CA 1
ATOM 4241 C C . LEU A 1 511 ? -26.617 -9.764 -3.106 1.00 79.12 511 LEU A C 1
ATOM 4243 O O . LEU A 1 511 ? -26.160 -8.664 -2.827 1.00 79.12 511 LEU A O 1
ATOM 4247 N N . GLU A 1 512 ? -27.758 -10.214 -2.595 1.00 81.62 512 GLU A N 1
ATOM 4248 C CA . GLU A 1 512 ? -28.586 -9.450 -1.666 1.00 81.62 512 GLU A CA 1
ATOM 4249 C C . GLU A 1 512 ? -27.785 -9.025 -0.424 1.00 81.62 512 GLU A C 1
ATOM 4251 O O . GLU A 1 512 ? -27.750 -7.846 -0.072 1.00 81.62 512 GLU A O 1
ATOM 4256 N N . ASN A 1 513 ? -27.052 -9.965 0.186 1.00 76.19 513 ASN A N 1
ATOM 4257 C CA . ASN A 1 513 ? -26.216 -9.699 1.361 1.00 76.19 513 ASN A CA 1
ATOM 4258 C C . ASN A 1 513 ? -24.989 -8.825 1.073 1.00 76.19 513 ASN A C 1
ATOM 4260 O O . ASN A 1 513 ? -24.418 -8.269 2.005 1.00 76.19 513 ASN A O 1
ATOM 4264 N N . SER A 1 514 ? -24.515 -8.743 -0.164 1.00 74.06 514 SER A N 1
ATOM 4265 C CA . SER A 1 514 ? -23.345 -7.927 -0.494 1.00 74.06 514 SER A CA 1
ATOM 4266 C C . SER A 1 514 ? -23.729 -6.548 -1.021 1.00 74.06 514 SER A C 1
ATOM 4268 O O . SER A 1 514 ? -23.044 -5.580 -0.721 1.00 74.06 514 SER A O 1
ATOM 4270 N N . TYR A 1 515 ? -24.829 -6.446 -1.766 1.00 81.19 515 TYR A N 1
ATOM 4271 C CA . TYR A 1 515 ? -25.227 -5.230 -2.474 1.00 81.19 515 TYR A CA 1
ATOM 4272 C C . TYR A 1 515 ? -26.134 -4.313 -1.655 1.00 81.19 515 TYR A C 1
ATOM 4274 O O . TYR A 1 515 ? -26.021 -3.088 -1.720 1.00 81.19 515 TYR A O 1
ATOM 4282 N N . TYR A 1 516 ? -27.025 -4.920 -0.870 1.00 80.94 516 TYR A N 1
ATOM 4283 C CA . TYR A 1 516 ? -28.075 -4.232 -0.120 1.00 80.94 516 TYR A CA 1
ATOM 4284 C C . TYR A 1 516 ? -27.882 -4.298 1.391 1.00 80.94 516 TYR A C 1
ATOM 4286 O O . TYR A 1 516 ? -28.736 -3.832 2.146 1.00 80.94 516 TYR A O 1
ATOM 4294 N N . ASN A 1 517 ? -26.770 -4.868 1.858 1.00 77.38 517 ASN A N 1
ATOM 4295 C CA . ASN A 1 517 ? -26.498 -4.917 3.282 1.00 77.38 517 ASN A CA 1
ATOM 4296 C C . ASN A 1 517 ? -26.220 -3.516 3.819 1.00 77.38 517 ASN A C 1
ATOM 4298 O O . ASN A 1 517 ? -25.186 -2.909 3.548 1.00 77.38 517 ASN A O 1
ATOM 4302 N N . ILE A 1 518 ? -27.173 -3.021 4.599 1.00 72.12 518 ILE A N 1
ATOM 4303 C CA . ILE A 1 518 ? -27.087 -1.721 5.239 1.00 72.12 518 ILE A CA 1
ATOM 4304 C C . ILE A 1 518 ? -25.956 -1.755 6.274 1.00 72.12 518 ILE A C 1
ATOM 4306 O O . ILE A 1 518 ? -25.973 -2.594 7.182 1.00 72.12 518 ILE A O 1
ATOM 4310 N N . PRO A 1 519 ? -24.997 -0.826 6.198 1.00 70.00 519 PRO A N 1
ATOM 4311 C CA . PRO A 1 519 ? -23.978 -0.686 7.218 1.00 70.00 519 PRO A CA 1
ATOM 4312 C C . PRO A 1 519 ? -24.543 -0.042 8.472 1.00 70.00 519 PRO A C 1
ATOM 4314 O O . PRO A 1 519 ? -25.457 0.782 8.433 1.00 70.00 519 PRO A O 1
ATOM 4317 N N . LYS A 1 520 ? -23.951 -0.402 9.609 1.00 73.69 520 LYS A N 1
ATOM 4318 C CA . LYS A 1 520 ? -24.334 0.189 10.881 1.00 73.69 520 LYS A CA 1
ATOM 4319 C C . LYS A 1 520 ? -23.733 1.590 11.014 1.00 73.69 520 LYS A C 1
ATOM 4321 O O . LYS A 1 520 ? -22.518 1.745 10.941 1.00 73.69 520 LYS A O 1
ATOM 4326 N N . LEU A 1 521 ? -24.582 2.571 11.310 1.00 82.12 521 LEU A N 1
ATOM 4327 C CA . LEU A 1 521 ? -24.158 3.875 11.809 1.00 82.12 521 LEU A CA 1
ATOM 4328 C C . LEU A 1 521 ? -23.976 3.810 13.330 1.00 82.12 521 LEU A C 1
ATOM 4330 O O . LEU A 1 521 ? -24.875 3.352 14.036 1.00 82.12 521 LEU A O 1
ATOM 4334 N N . ILE A 1 522 ? -22.822 4.252 13.830 1.00 83.81 522 ILE A N 1
ATOM 4335 C CA . ILE A 1 522 ? -22.615 4.481 15.264 1.00 83.81 522 ILE A CA 1
ATOM 4336 C C . ILE A 1 522 ? -23.085 5.904 15.555 1.00 83.81 522 ILE A C 1
ATOM 4338 O O . ILE A 1 522 ? -22.469 6.866 15.088 1.00 83.81 522 ILE A O 1
ATOM 4342 N N . CYS A 1 523 ? -24.202 6.020 16.270 1.00 87.75 523 CYS A N 1
ATOM 4343 C CA . CYS A 1 523 ? -24.800 7.309 16.607 1.00 87.75 523 CYS A CA 1
ATOM 4344 C C . CYS A 1 523 ? -23.990 8.043 17.683 1.00 87.75 523 CYS A C 1
ATOM 4346 O O . CYS A 1 523 ? -23.210 7.430 18.414 1.00 87.75 523 CYS A O 1
ATOM 4348 N N . ILE A 1 524 ? -24.217 9.347 17.828 1.00 89.94 524 ILE A N 1
ATOM 4349 C CA . ILE A 1 524 ? -23.567 10.180 18.849 1.00 89.94 524 ILE A CA 1
ATOM 4350 C C . ILE A 1 524 ? -23.786 9.667 20.278 1.00 89.94 524 ILE A C 1
ATOM 4352 O O . ILE A 1 524 ? -22.877 9.756 21.097 1.00 89.94 524 ILE A O 1
ATOM 4356 N N . ASP A 1 525 ? -24.944 9.063 20.554 1.00 85.88 525 ASP A N 1
ATOM 4357 C CA . ASP A 1 525 ? -25.278 8.485 21.863 1.00 85.88 525 ASP A CA 1
ATOM 4358 C C . ASP A 1 525 ? -24.554 7.148 22.125 1.00 85.88 525 ASP A C 1
ATOM 4360 O O . ASP A 1 525 ? -24.571 6.635 23.242 1.00 85.88 525 ASP A O 1
ATOM 4364 N N . GLU A 1 526 ? -23.930 6.563 21.097 1.00 83.50 526 GLU A N 1
ATOM 4365 C CA . GLU A 1 526 ? -23.152 5.321 21.169 1.00 83.50 526 GLU A CA 1
ATOM 4366 C C . GLU A 1 526 ? -21.629 5.581 21.146 1.00 83.50 526 GLU A C 1
ATOM 4368 O O . GLU A 1 526 ? -20.855 4.625 21.106 1.00 83.50 526 GLU A O 1
ATOM 4373 N N . LEU A 1 527 ? -21.176 6.843 21.146 1.00 83.94 527 LEU A N 1
ATOM 4374 C CA . LEU A 1 527 ? -19.750 7.192 21.136 1.00 83.94 527 LEU A CA 1
ATOM 4375 C C . LEU A 1 527 ? -19.049 6.810 22.450 1.00 83.94 527 LEU A C 1
ATOM 4377 O O . LEU A 1 527 ? -19.677 6.783 23.512 1.00 83.94 527 LEU A O 1
ATOM 4381 N N . PRO A 1 528 ? -17.719 6.591 22.431 1.00 79.31 528 PRO A N 1
ATOM 4382 C CA . PRO A 1 528 ? -16.967 6.522 23.675 1.00 79.31 528 PRO A CA 1
ATOM 4383 C C . PRO A 1 528 ? -17.083 7.851 24.436 1.00 79.31 528 PRO A C 1
ATOM 4385 O O . PRO A 1 528 ? -17.193 8.910 23.816 1.00 79.31 528 PRO A O 1
ATOM 4388 N N . PRO A 1 529 ? -16.997 7.828 25.776 1.00 74.62 529 PRO A N 1
ATOM 4389 C CA . PRO A 1 529 ? -17.209 9.011 26.613 1.00 74.62 529 PRO A CA 1
ATOM 4390 C C . PRO A 1 529 ? -16.148 10.101 26.414 1.00 74.62 529 PRO A C 1
ATOM 4392 O O . PRO A 1 529 ? -16.383 11.258 26.750 1.00 74.62 529 PRO A O 1
ATOM 4395 N N . VAL A 1 530 ? -14.968 9.739 25.907 1.00 78.81 530 VAL A N 1
ATOM 4396 C CA . VAL A 1 530 ? -13.841 10.650 25.695 1.00 78.81 530 VAL A CA 1
ATOM 4397 C C . VAL A 1 530 ? -13.222 10.427 24.322 1.00 78.81 530 VAL A C 1
ATOM 4399 O O . VAL A 1 530 ? -13.174 9.304 23.819 1.00 78.81 530 VAL A O 1
ATOM 4402 N N . SER A 1 531 ? -12.721 11.506 23.728 1.00 80.88 531 SER A N 1
ATOM 4403 C CA . SER A 1 531 ? -11.960 11.455 22.484 1.00 80.88 531 SER A CA 1
ATOM 4404 C C . SER A 1 531 ? -10.555 10.894 22.699 1.00 80.88 531 SER A C 1
ATOM 4406 O O . SER A 1 531 ? -10.018 10.860 23.812 1.00 80.88 531 SER A O 1
ATOM 4408 N N . HIS A 1 532 ? -9.910 10.528 21.593 1.00 72.69 532 HIS A N 1
ATOM 4409 C CA . HIS A 1 532 ? -8.509 10.110 21.596 1.00 72.69 532 HIS A CA 1
ATOM 4410 C C . HIS A 1 532 ? -7.567 11.186 22.168 1.00 72.69 532 HIS A C 1
ATOM 4412 O O . HIS A 1 532 ? -6.650 10.879 22.928 1.00 72.69 532 HIS A O 1
ATOM 4418 N N . SER A 1 533 ? -7.830 12.458 21.867 1.00 72.25 533 SER A N 1
ATOM 4419 C CA . SER A 1 533 ? -7.028 13.588 22.346 1.00 72.25 533 SER A CA 1
ATOM 4420 C C . SER A 1 533 ? -7.083 13.729 23.869 1.00 72.25 533 SER A C 1
ATOM 4422 O O . SER A 1 533 ? -6.056 13.955 24.511 1.00 72.25 533 SER A O 1
ATOM 4424 N N . VAL A 1 534 ? -8.263 13.535 24.467 1.00 73.19 534 VAL A N 1
ATOM 4425 C CA . VAL A 1 534 ? -8.441 13.586 25.926 1.00 73.19 534 VAL A CA 1
ATOM 4426 C C . VAL A 1 534 ? -7.801 12.373 26.609 1.00 73.19 534 VAL A C 1
ATOM 4428 O O . VAL A 1 534 ? -7.195 12.521 27.671 1.00 73.19 534 VAL A O 1
ATOM 4431 N N . ILE A 1 535 ? -7.842 11.188 25.987 1.00 70.44 535 ILE A N 1
ATOM 4432 C CA . ILE A 1 535 ? -7.150 9.985 26.490 1.00 70.44 535 ILE A CA 1
ATOM 4433 C C . ILE A 1 535 ? -5.639 10.219 26.608 1.00 70.44 535 ILE A C 1
ATOM 4435 O O . ILE A 1 535 ? -5.045 9.870 27.628 1.00 70.44 535 ILE A O 1
ATOM 4439 N N . ASN A 1 536 ? -5.022 10.847 25.606 1.00 70.69 536 ASN A N 1
ATOM 4440 C CA . ASN A 1 536 ? -3.579 11.107 25.614 1.00 70.69 536 ASN A CA 1
ATOM 4441 C C . ASN A 1 536 ? -3.168 12.035 26.772 1.00 70.69 536 ASN A C 1
ATOM 4443 O O . ASN A 1 536 ? -2.145 11.815 27.418 1.00 70.69 536 ASN A O 1
ATOM 4447 N N . VAL A 1 537 ? -3.991 13.034 27.107 1.00 73.81 537 VAL A N 1
ATOM 4448 C CA . VAL A 1 537 ? -3.761 13.884 28.291 1.00 73.81 537 VAL A CA 1
ATOM 4449 C C . VAL A 1 537 ? -3.973 13.108 29.592 1.00 73.81 537 VAL A C 1
ATOM 4451 O O . VAL A 1 537 ? -3.214 13.275 30.547 1.00 73.81 537 VAL A O 1
ATOM 4454 N N . LEU A 1 538 ? -4.974 12.229 29.635 1.00 66.75 538 LEU A N 1
ATOM 4455 C CA . LEU A 1 538 ? -5.291 11.409 30.805 1.00 66.75 538 LEU A CA 1
ATOM 4456 C C . LEU A 1 538 ? -4.182 10.423 31.176 1.00 66.75 538 LEU A C 1
ATOM 4458 O O . LEU A 1 538 ? -3.914 10.232 32.363 1.00 66.75 538 LEU A O 1
ATOM 4462 N N . GLN A 1 539 ? -3.510 9.829 30.191 1.00 71.19 539 GLN A N 1
ATOM 4463 C CA . GLN A 1 539 ? -2.363 8.945 30.429 1.00 71.19 539 GLN A CA 1
ATOM 4464 C C . GLN A 1 539 ? -1.242 9.664 31.201 1.00 71.19 539 GLN A C 1
ATOM 4466 O O . GLN A 1 539 ? -0.654 9.089 32.121 1.00 71.19 539 GLN A O 1
ATOM 4471 N N . ASN A 1 540 ? -1.039 10.955 30.922 1.00 70.19 540 ASN A N 1
ATOM 4472 C CA . ASN A 1 540 ? -0.056 11.801 31.604 1.00 70.19 540 ASN A CA 1
ATOM 4473 C C . ASN A 1 540 ? -0.481 12.222 33.026 1.00 70.19 540 ASN A C 1
ATOM 4475 O O . ASN A 1 540 ? 0.346 12.711 33.792 1.00 70.19 540 ASN A O 1
ATOM 4479 N N . ARG A 1 541 ? -1.751 12.016 33.406 1.00 67.56 541 ARG A N 1
ATOM 4480 C CA . ARG A 1 541 ? -2.304 12.276 34.753 1.00 67.56 541 ARG A CA 1
ATOM 4481 C C . ARG A 1 541 ? -2.742 10.992 35.472 1.00 67.56 541 ARG A C 1
ATOM 4483 O O . ARG A 1 541 ? -3.539 11.034 36.406 1.00 67.56 541 ARG A O 1
ATOM 4490 N N . SER A 1 542 ? -2.213 9.840 35.058 1.00 61.50 542 SER A N 1
ATOM 4491 C CA . SER A 1 542 ? -2.641 8.494 35.487 1.00 61.50 542 SER A CA 1
ATOM 4492 C C . SER A 1 542 ? -2.531 8.198 36.993 1.00 61.50 542 SER A C 1
ATOM 4494 O O . SER A 1 542 ? -3.143 7.242 37.474 1.00 61.50 542 SER A O 1
ATOM 4496 N N . LEU A 1 543 ? -1.798 9.022 37.750 1.00 63.44 543 LEU A N 1
ATOM 4497 C CA . LEU A 1 543 ? -1.701 8.943 39.212 1.00 63.44 543 LEU A CA 1
ATOM 4498 C C . LEU A 1 543 ? -2.946 9.493 39.934 1.00 63.44 543 LEU A C 1
ATOM 4500 O O . LEU A 1 543 ? -3.154 9.186 41.108 1.00 63.44 543 LEU A O 1
ATOM 4504 N N . GLU A 1 544 ? -3.800 10.267 39.257 1.00 73.69 544 GLU A N 1
ATOM 4505 C CA . GLU A 1 544 ? -5.056 10.748 39.833 1.00 73.69 544 GLU A CA 1
ATOM 4506 C C . GLU A 1 544 ? -6.140 9.648 39.798 1.00 73.69 544 GLU A C 1
ATOM 4508 O O . GLU A 1 544 ? -6.437 9.105 38.729 1.00 73.69 544 GLU A O 1
ATOM 4513 N N . PRO A 1 545 ? -6.812 9.332 40.927 1.00 74.25 545 PRO A N 1
ATOM 4514 C CA . PRO A 1 545 ? -7.826 8.269 40.981 1.00 74.25 545 PRO A CA 1
ATOM 4515 C C . PRO A 1 545 ? -8.970 8.444 39.973 1.00 74.25 545 PRO A C 1
ATOM 4517 O O . PRO A 1 545 ? -9.495 7.472 39.424 1.00 74.25 545 PRO A O 1
ATOM 4520 N N . ILE A 1 546 ? -9.344 9.697 39.716 1.00 66.81 546 ILE A N 1
ATOM 4521 C CA . ILE A 1 546 ? -10.410 10.063 38.785 1.00 66.81 546 ILE A CA 1
ATOM 4522 C C . ILE A 1 546 ? -9.967 9.822 37.331 1.00 66.81 546 ILE A C 1
ATOM 4524 O O . ILE A 1 546 ? -10.716 9.209 36.575 1.00 66.81 546 ILE A O 1
ATOM 4528 N N . ALA A 1 547 ? -8.733 10.190 36.965 1.00 71.19 547 ALA A N 1
ATOM 4529 C CA . ALA A 1 547 ? -8.153 9.915 35.646 1.00 71.19 547 ALA A CA 1
ATOM 4530 C C . ALA A 1 547 ? -8.033 8.407 35.375 1.00 71.19 547 ALA A C 1
ATOM 4532 O O . ALA A 1 547 ? -8.421 7.925 34.311 1.00 71.19 547 ALA A O 1
ATOM 4533 N N . LYS A 1 548 ? -7.572 7.642 36.374 1.00 75.12 548 LYS A N 1
ATOM 4534 C CA . LYS A 1 548 ? -7.479 6.176 36.302 1.00 75.12 548 LYS A CA 1
ATOM 4535 C C . LYS A 1 548 ? -8.841 5.513 36.096 1.00 75.12 548 LYS A C 1
ATOM 4537 O O . LYS A 1 548 ? -8.945 4.540 35.353 1.00 75.12 548 LYS A O 1
ATOM 4542 N N . THR A 1 549 ? -9.880 6.043 36.741 1.00 75.69 549 THR A N 1
ATOM 4543 C CA . THR A 1 549 ? -11.255 5.566 36.548 1.00 75.69 549 THR A CA 1
ATOM 4544 C C . THR A 1 549 ? -11.689 5.805 35.105 1.00 75.69 549 T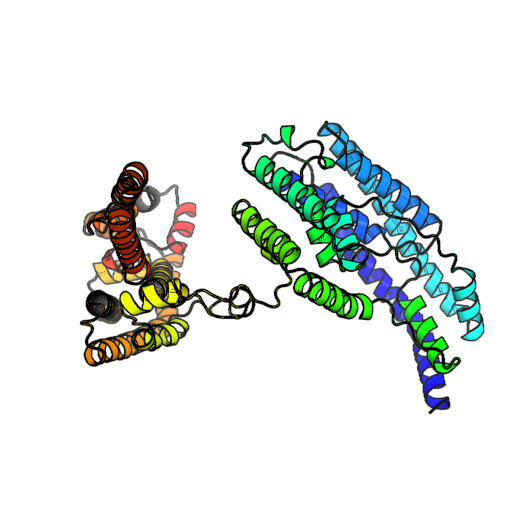HR A C 1
ATOM 4546 O O . THR A 1 549 ? -12.044 4.848 34.431 1.00 75.69 549 THR A O 1
ATOM 4549 N N . THR A 1 550 ? -11.557 7.028 34.587 1.00 72.94 550 THR A N 1
ATOM 4550 C CA . THR A 1 550 ? -11.938 7.371 33.206 1.00 72.94 550 THR A CA 1
ATOM 4551 C C . THR A 1 550 ? -11.187 6.543 32.152 1.00 72.94 550 THR A C 1
ATOM 4553 O O . THR A 1 550 ? -11.802 6.079 31.194 1.00 72.94 550 THR A O 1
ATOM 4556 N N . LEU A 1 551 ? -9.885 6.289 32.340 1.00 76.12 551 LEU A N 1
ATOM 4557 C CA . LEU A 1 551 ? -9.096 5.421 31.450 1.00 76.12 551 LEU A CA 1
ATOM 4558 C C . LEU A 1 551 ? -9.632 3.986 31.422 1.00 76.12 551 LEU A C 1
ATOM 4560 O O . LEU A 1 551 ? -9.837 3.433 30.343 1.00 76.12 551 LEU A O 1
ATOM 4564 N N . LYS A 1 552 ? -9.936 3.415 32.593 1.00 77.31 552 LYS A N 1
ATOM 4565 C CA . LYS A 1 552 ? -10.516 2.071 32.699 1.00 77.31 552 LYS A CA 1
ATOM 4566 C C . LYS A 1 552 ? -11.870 1.975 31.988 1.00 77.31 552 LYS A C 1
ATOM 4568 O O . LYS A 1 552 ? -12.144 0.986 31.321 1.00 77.31 552 LYS A O 1
ATOM 4573 N N . LEU A 1 553 ? -12.706 3.006 32.102 1.00 74.25 553 LEU A N 1
ATOM 4574 C CA . LEU A 1 553 ? -14.012 3.047 31.438 1.00 74.25 553 LEU A CA 1
ATOM 4575 C C . LEU A 1 553 ? -13.884 3.095 29.908 1.00 74.25 553 LEU A C 1
ATOM 4577 O O . LEU A 1 553 ? -14.660 2.452 29.201 1.00 74.25 553 LEU A O 1
ATOM 4581 N N . ASN A 1 554 ? -12.885 3.818 29.397 1.00 75.06 554 ASN A N 1
ATOM 4582 C CA . ASN A 1 554 ? -12.566 3.826 27.973 1.00 75.06 554 ASN A CA 1
ATOM 4583 C 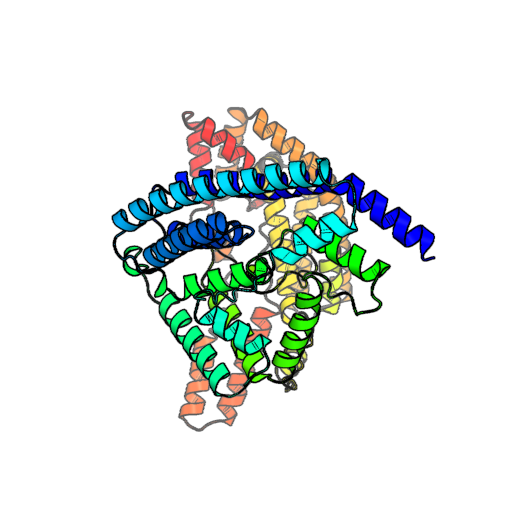C . ASN A 1 554 ? -12.027 2.464 27.496 1.00 75.06 554 ASN A C 1
ATOM 4585 O O . ASN A 1 554 ? -12.445 1.971 26.453 1.00 75.06 554 ASN A O 1
ATOM 4589 N N . GLU A 1 555 ? -11.146 1.818 28.263 1.00 76.94 555 GLU A N 1
ATOM 4590 C CA . GLU A 1 555 ? -10.689 0.449 27.970 1.00 76.94 555 GLU A CA 1
ATOM 4591 C C . GLU A 1 555 ? -11.853 -0.553 27.951 1.00 76.94 555 GLU A C 1
ATOM 4593 O O . GLU A 1 555 ? -11.918 -1.413 27.074 1.00 76.94 555 GLU A O 1
ATOM 4598 N N . GLU A 1 556 ? -12.804 -0.426 28.882 1.00 76.38 556 GLU A N 1
ATOM 4599 C CA . GLU A 1 556 ? -14.013 -1.253 28.926 1.00 76.38 556 GLU A CA 1
ATOM 4600 C C . GLU A 1 556 ? -14.908 -1.041 27.696 1.00 76.38 556 GLU A C 1
ATOM 4602 O O . GLU A 1 556 ? -15.436 -2.021 27.170 1.00 76.38 556 GLU A O 1
ATOM 4607 N N . TYR A 1 557 ? -15.033 0.193 27.190 1.00 75.12 557 TYR A N 1
ATOM 4608 C CA . TYR A 1 557 ? -15.749 0.471 25.939 1.00 75.12 557 TYR A CA 1
ATOM 4609 C C . TYR A 1 557 ? -15.110 -0.259 24.748 1.00 75.12 557 TYR A C 1
ATOM 4611 O O . TYR A 1 557 ? -15.817 -0.885 23.963 1.00 75.12 557 TYR A O 1
ATOM 4619 N N . TRP A 1 558 ? -13.781 -0.253 24.622 1.00 71.19 558 TRP A N 1
ATOM 4620 C CA . TRP A 1 558 ? -13.078 -0.900 23.501 1.00 71.19 558 TRP A CA 1
ATOM 4621 C C . TRP A 1 558 ? -12.849 -2.406 23.670 1.00 71.19 558 TRP A C 1
ATOM 4623 O O . TRP A 1 558 ? -12.279 -3.042 22.784 1.00 71.19 558 TRP A O 1
ATOM 4633 N N . ARG A 1 559 ? -13.278 -2.999 24.787 1.00 70.19 559 ARG A N 1
ATOM 4634 C CA . ARG A 1 559 ? -13.073 -4.419 25.077 1.00 70.19 559 ARG A CA 1
ATOM 4635 C C . ARG A 1 559 ? -13.851 -5.300 24.086 1.00 70.19 559 ARG A C 1
ATOM 4637 O O . ARG A 1 559 ? -15.080 -5.252 24.038 1.00 70.19 559 ARG A O 1
ATOM 4644 N N . VAL A 1 560 ? -13.125 -6.118 23.317 1.00 55.56 560 VAL A N 1
ATOM 4645 C CA . VAL A 1 560 ? -13.653 -7.084 22.325 1.00 55.56 560 VAL A CA 1
ATOM 4646 C C . VAL A 1 560 ? -13.588 -8.512 22.848 1.00 55.56 560 VAL A C 1
ATOM 4648 O O . VAL A 1 560 ? -12.623 -8.856 23.559 1.00 55.56 560 VAL A O 1
#

Sequence (560 aa):
MQQSARDNLQTLFESLKTYYLEEQKAYTNRAVSLTEHLSSIDTLASRSDFYNLSLVLEEVNLLSSNLFSKELIALNNKIKSLVDAVYIETEVKRIFDKLELIKVFFEKYLISLQSFFVKRVEIVEKINNIEEFVSHLKSKADKQEQNSAKAPIVDLYLGLLKGNNIGEILTNNYKRFFSKLRSFVKQSNSIKSQLPLKDNPIIEVLQLAYFIKNNHTNFNYTCYSDSIFLNAYQSVFHDDEIESPNDSIISFKYKNLQEALDDNNQLKQIFEYGFFAVSQYFNDFNLERILLPQQRQKNKFENSFKSLVAHIERLPNTLKSLDELYFELNKKEDFYSLFISESVSVMEISPANILSEIANIYFHKNLNIASFINFAIYENKEDILSNFKYVERLFMDIATEISKQEQTDLRVLKSYIMQISTVLKKLDEQYEEFKEKEQNIVLAITKDDFTTLNKIYRKYQNKNYKEIISNYTKTKKNNIQKMIAKVNKYIKSGNYEKANIKAKEVTYNALENSYYNIPKLICIDELPPVSHSVINVLQNRSLEPIAKTTLKLNEEYWRV